Protein AF-A0A5M8PKL7-F1 (afdb_monomer)

Structure (mmCIF, N/CA/C/O backbone):
data_AF-A0A5M8PKL7-F1
#
_entry.id   AF-A0A5M8PKL7-F1
#
loop_
_atom_site.group_PDB
_atom_site.id
_atom_site.type_symbol
_atom_site.label_atom_id
_atom_site.label_alt_id
_atom_site.label_comp_id
_atom_site.label_asym_id
_atom_site.label_entity_id
_atom_site.label_seq_id
_atom_site.pdbx_PDB_ins_code
_atom_site.Cartn_x
_atom_site.Cartn_y
_atom_site.Cartn_z
_atom_site.occupancy
_atom_site.B_iso_or_equiv
_atom_site.auth_seq_id
_atom_site.auth_comp_id
_atom_site.auth_asym_id
_atom_site.auth_atom_id
_atom_site.pdbx_PDB_model_num
ATOM 1 N N . MET A 1 1 ? 14.399 25.629 -22.792 1.00 36.00 1 MET A N 1
ATOM 2 C CA . MET A 1 1 ? 14.335 24.192 -22.455 1.00 36.00 1 MET A CA 1
ATOM 3 C C . MET A 1 1 ? 14.544 23.423 -23.749 1.00 36.00 1 MET A C 1
ATOM 5 O O . MET A 1 1 ? 13.936 23.832 -24.737 1.00 36.00 1 MET A O 1
ATOM 9 N N . PRO A 1 2 ? 15.425 22.412 -23.794 1.00 39.47 2 PRO A N 1
ATOM 10 C CA . PRO A 1 2 ? 15.565 21.553 -24.967 1.00 39.47 2 PRO A CA 1
ATOM 11 C C . PRO A 1 2 ? 14.310 20.683 -25.146 1.00 39.47 2 PRO A C 1
ATOM 13 O O . PRO A 1 2 ? 13.591 20.412 -24.186 1.00 39.47 2 PRO A O 1
ATOM 16 N N . ALA A 1 3 ? 14.021 20.259 -26.380 1.00 39.50 3 ALA A N 1
ATOM 17 C CA . ALA A 1 3 ? 12.799 19.505 -26.686 1.00 39.50 3 ALA A CA 1
ATOM 18 C C . ALA A 1 3 ? 12.746 18.134 -25.980 1.00 39.50 3 ALA A C 1
ATOM 20 O O . ALA A 1 3 ? 11.674 17.689 -25.574 1.00 39.50 3 ALA A O 1
ATOM 21 N N . THR A 1 4 ? 13.912 17.521 -25.755 1.00 50.94 4 THR A N 1
ATOM 22 C CA . THR A 1 4 ? 14.082 16.241 -25.052 1.00 50.94 4 THR A CA 1
ATOM 23 C C . THR A 1 4 ? 13.431 16.221 -23.669 1.00 50.94 4 THR A C 1
ATOM 25 O O . THR A 1 4 ? 12.846 15.208 -23.298 1.00 50.94 4 THR A O 1
ATOM 28 N N . THR A 1 5 ? 13.453 17.330 -22.915 1.00 58.22 5 THR A N 1
ATOM 29 C CA . THR A 1 5 ? 12.872 17.367 -21.560 1.00 58.22 5 THR A CA 1
ATOM 30 C C . THR A 1 5 ? 11.349 17.222 -21.565 1.00 58.22 5 THR A C 1
ATOM 32 O O . THR A 1 5 ? 10.781 16.724 -20.599 1.00 58.22 5 THR A O 1
ATOM 35 N N . ALA A 1 6 ? 10.664 17.641 -22.634 1.00 60.31 6 ALA A N 1
ATOM 36 C CA . ALA A 1 6 ? 9.210 17.512 -22.729 1.00 60.31 6 ALA A CA 1
ATOM 37 C C . ALA A 1 6 ? 8.788 16.056 -22.991 1.00 60.31 6 ALA A C 1
ATOM 39 O O . ALA A 1 6 ? 7.828 15.569 -22.392 1.00 60.31 6 ALA A O 1
ATOM 40 N N . GLU A 1 7 ? 9.531 15.348 -23.844 1.00 63.69 7 GLU A N 1
ATOM 41 C CA . GLU A 1 7 ? 9.272 13.939 -24.144 1.00 63.69 7 GLU A CA 1
ATOM 42 C C . GLU A 1 7 ? 9.604 13.046 -22.942 1.00 63.69 7 GLU A C 1
ATOM 44 O O . GLU A 1 7 ? 8.769 12.222 -22.562 1.00 63.69 7 GLU A O 1
ATOM 49 N N . THR A 1 8 ? 10.739 13.261 -22.262 1.00 65.94 8 THR A N 1
ATOM 50 C CA . THR A 1 8 ? 11.074 12.504 -21.041 1.00 65.94 8 THR A CA 1
ATOM 51 C C . THR A 1 8 ? 10.074 12.750 -19.914 1.00 65.94 8 THR A C 1
ATOM 53 O O . THR A 1 8 ? 9.619 11.782 -19.305 1.00 65.94 8 THR A O 1
ATOM 56 N N . LEU A 1 9 ? 9.635 13.996 -19.683 1.00 64.94 9 LEU A N 1
ATOM 57 C CA . LEU A 1 9 ? 8.558 14.285 -18.727 1.00 64.94 9 LEU A CA 1
ATOM 58 C C . LEU A 1 9 ? 7.260 13.552 -19.097 1.00 64.94 9 LEU A C 1
ATOM 60 O O . LEU A 1 9 ? 6.637 12.959 -18.221 1.00 64.94 9 LEU A O 1
ATOM 64 N N . SER A 1 10 ? 6.887 13.513 -20.383 1.00 69.81 10 SER A N 1
ATOM 65 C CA . SER A 1 10 ? 5.683 12.798 -20.834 1.00 69.81 10 SER A CA 1
ATOM 66 C C . SER A 1 10 ? 5.737 11.284 -20.582 1.00 69.81 10 SER A C 1
ATOM 68 O O . SER A 1 10 ? 4.691 10.667 -20.373 1.00 69.81 10 SER A O 1
ATOM 70 N N . LEU A 1 11 ? 6.941 10.697 -20.561 1.00 70.62 11 LEU A N 1
ATOM 71 C CA . LEU A 1 11 ? 7.182 9.284 -20.260 1.00 70.62 11 LEU A CA 1
ATOM 72 C C . LEU A 1 11 ? 7.169 9.017 -18.750 1.00 70.62 11 LEU A C 1
ATOM 74 O O . LEU A 1 11 ? 6.464 8.113 -18.313 1.00 70.62 11 LEU A O 1
ATOM 78 N N . VAL A 1 12 ? 7.854 9.848 -17.955 1.00 67.31 12 VAL A N 1
ATOM 79 C CA . VAL A 1 12 ? 7.866 9.774 -16.478 1.00 67.31 12 VAL A CA 1
ATOM 80 C C . VAL A 1 12 ? 6.460 9.925 -15.885 1.00 67.31 12 VAL A C 1
ATOM 82 O O . VAL A 1 12 ? 6.159 9.314 -14.863 1.00 67.31 12 VAL A O 1
ATOM 85 N N . THR A 1 13 ? 5.578 10.700 -16.527 1.00 72.38 13 THR A N 1
ATOM 86 C CA . THR A 1 13 ? 4.175 10.872 -16.100 1.00 72.38 13 THR A CA 1
ATOM 87 C C . THR A 1 13 ? 3.208 9.788 -16.595 1.00 72.38 13 THR A C 1
ATOM 89 O O . THR A 1 13 ? 1.994 9.953 -16.454 1.00 72.38 13 THR A O 1
ATOM 92 N N . ARG A 1 14 ? 3.695 8.691 -17.194 1.00 84.25 14 ARG A N 1
ATOM 93 C CA . ARG A 1 14 ? 2.844 7.534 -17.516 1.00 84.25 14 ARG A CA 1
ATOM 94 C C . ARG A 1 14 ? 2.580 6.687 -16.280 1.00 84.25 14 ARG A C 1
ATOM 96 O O . ARG A 1 14 ? 3.482 6.441 -15.487 1.00 84.25 14 ARG A O 1
ATOM 103 N N . ASN A 1 15 ? 1.363 6.161 -16.185 1.00 87.50 15 ASN A N 1
ATOM 104 C CA . ASN A 1 15 ? 1.042 5.113 -15.224 1.00 87.50 15 ASN A CA 1
ATOM 105 C C . ASN A 1 15 ? 1.297 3.754 -15.882 1.00 87.50 15 ASN A C 1
ATOM 107 O O . ASN A 1 15 ? 0.644 3.425 -16.877 1.00 87.50 15 ASN A O 1
ATOM 111 N N . VAL A 1 16 ? 2.225 2.969 -15.335 1.00 93.00 16 VAL A N 1
ATOM 112 C CA . VAL A 1 16 ? 2.426 1.567 -15.727 1.00 93.00 16 VAL A CA 1
ATOM 113 C C . VAL A 1 16 ? 1.749 0.683 -14.685 1.00 93.00 16 VAL A C 1
ATOM 115 O O . VAL A 1 16 ? 2.184 0.666 -13.535 1.00 93.00 16 VAL A O 1
ATOM 118 N N . SER A 1 17 ? 0.705 -0.052 -15.069 1.00 94.00 17 SER A N 1
ATOM 119 C CA . SER A 1 17 ? 0.067 -1.034 -14.188 1.00 94.00 17 SER A CA 1
ATOM 120 C C . SER A 1 17 ? 0.332 -2.462 -14.660 1.00 94.00 17 SER A C 1
ATOM 122 O O . SER A 1 17 ? 0.310 -2.751 -15.858 1.00 94.00 17 SER A O 1
ATOM 124 N N . VAL A 1 18 ? 0.659 -3.348 -13.719 1.00 94.69 18 VAL A N 1
ATOM 125 C CA . VAL A 1 18 ? 1.090 -4.727 -13.982 1.00 94.69 18 VAL A CA 1
ATOM 126 C C . VAL A 1 18 ? 0.137 -5.701 -13.298 1.00 94.69 18 VAL A C 1
ATOM 128 O O . VAL A 1 18 ? -0.023 -5.663 -12.077 1.00 94.69 18 VAL A O 1
ATOM 131 N N . ALA A 1 19 ? -0.474 -6.586 -14.085 1.00 94.88 19 ALA A N 1
ATOM 132 C CA . ALA A 1 19 ? -1.342 -7.642 -13.581 1.00 94.88 19 ALA A CA 1
ATOM 133 C C . ALA A 1 19 ? -0.545 -8.668 -12.743 1.00 94.88 19 ALA A C 1
ATOM 135 O O . ALA A 1 19 ? 0.543 -9.077 -13.169 1.00 94.88 19 ALA A O 1
ATOM 136 N N . PRO A 1 20 ? -1.054 -9.142 -11.587 1.00 94.12 20 PRO A N 1
ATOM 137 C CA . PRO A 1 20 ? -0.394 -10.170 -10.778 1.00 94.12 20 PRO A CA 1
ATOM 138 C C . PRO A 1 20 ? -0.018 -11.436 -11.560 1.00 94.12 20 PRO A C 1
ATOM 140 O O . PRO A 1 20 ? 1.039 -12.014 -11.297 1.00 94.12 20 PRO A O 1
ATOM 143 N N . LEU A 1 21 ? -0.819 -11.830 -12.561 1.00 93.94 21 LEU A N 1
ATOM 144 C CA . LEU A 1 21 ? -0.517 -12.948 -13.461 1.00 93.94 21 LEU A CA 1
ATOM 145 C C . LEU A 1 21 ? 0.876 -12.826 -14.097 1.00 93.94 21 LEU A C 1
ATOM 147 O O . LEU A 1 21 ? 1.622 -13.800 -14.121 1.00 93.94 21 LEU A O 1
ATOM 151 N N . VAL A 1 22 ? 1.271 -11.625 -14.531 1.00 94.62 22 VAL A N 1
ATOM 152 C CA . VAL A 1 22 ? 2.571 -11.355 -15.174 1.00 94.62 22 VAL A CA 1
ATOM 153 C C . VAL A 1 22 ? 3.741 -11.663 -14.234 1.00 94.62 22 VAL A C 1
ATOM 155 O O . VAL A 1 22 ? 4.784 -12.138 -14.687 1.00 94.62 22 VAL A O 1
ATOM 158 N N . LEU A 1 23 ? 3.565 -11.433 -12.928 1.00 93.25 23 LEU A N 1
ATOM 159 C CA . LEU A 1 23 ? 4.574 -11.698 -11.898 1.00 93.25 23 LEU A CA 1
ATOM 160 C C . LEU A 1 23 ? 4.722 -13.203 -11.647 1.00 93.25 23 LEU A C 1
ATOM 162 O O . LEU A 1 23 ? 5.842 -13.717 -11.614 1.00 93.25 23 LEU A O 1
ATOM 166 N N . LEU A 1 24 ? 3.595 -13.916 -11.532 1.00 91.94 24 LEU A N 1
ATOM 167 C CA . LEU A 1 24 ? 3.574 -15.375 -11.393 1.00 91.94 24 LEU A CA 1
ATOM 168 C C . LEU A 1 24 ? 4.183 -16.044 -12.634 1.00 91.94 24 LEU A C 1
ATOM 170 O O . LEU A 1 24 ? 5.049 -16.907 -12.493 1.00 91.94 24 LEU A O 1
ATOM 174 N N . SER A 1 25 ? 3.810 -15.596 -13.836 1.00 93.88 25 SER A N 1
ATOM 175 C CA . SER A 1 25 ? 4.404 -16.043 -15.099 1.00 93.88 25 SER A CA 1
ATOM 176 C C . SER A 1 25 ? 5.911 -15.788 -15.138 1.00 93.88 25 SER A C 1
ATOM 178 O O . SER A 1 25 ? 6.668 -16.703 -15.440 1.00 93.88 25 SER A O 1
ATOM 180 N N . ALA A 1 26 ? 6.395 -14.596 -14.772 1.00 92.75 26 ALA A N 1
ATOM 181 C CA . ALA A 1 26 ? 7.832 -14.310 -14.751 1.00 92.75 26 ALA A CA 1
ATOM 182 C C . ALA A 1 26 ? 8.612 -15.223 -13.780 1.00 92.75 26 ALA A C 1
ATOM 184 O O . ALA A 1 26 ? 9.693 -15.708 -14.132 1.00 92.75 26 ALA A O 1
ATOM 185 N N . ALA A 1 27 ? 8.053 -15.512 -12.599 1.00 91.00 27 ALA A N 1
ATOM 186 C CA . ALA A 1 27 ? 8.646 -16.423 -11.620 1.00 91.00 27 ALA A CA 1
ATOM 187 C C . ALA A 1 27 ? 8.652 -17.892 -12.092 1.00 91.00 27 ALA A C 1
ATOM 189 O O . ALA A 1 27 ? 9.667 -18.580 -11.967 1.00 91.00 27 ALA A O 1
ATOM 190 N N . ASP A 1 28 ? 7.563 -18.360 -12.704 1.00 92.12 28 ASP A N 1
ATOM 191 C CA . ASP A 1 28 ? 7.452 -19.679 -13.344 1.00 92.12 28 ASP A CA 1
ATOM 192 C C . ASP A 1 28 ? 8.433 -19.829 -14.529 1.00 92.12 28 ASP A C 1
ATOM 194 O O . ASP A 1 28 ? 9.145 -20.830 -14.659 1.00 92.12 28 ASP A O 1
ATOM 198 N N . HIS A 1 29 ? 8.558 -18.789 -15.358 1.00 91.25 29 HIS A N 1
ATOM 199 C CA . HIS A 1 29 ? 9.491 -18.736 -16.487 1.00 91.25 29 HIS A CA 1
ATOM 200 C C . HIS A 1 29 ? 10.956 -18.798 -16.024 1.00 91.25 29 HIS A C 1
ATOM 202 O O . HIS A 1 29 ? 11.770 -19.502 -16.633 1.00 91.25 29 HIS A O 1
ATOM 208 N N . TYR A 1 30 ? 11.285 -18.128 -14.916 1.00 89.44 30 TYR A N 1
ATOM 209 C CA . TYR A 1 30 ? 12.570 -18.270 -14.233 1.00 89.44 30 TYR A CA 1
ATOM 210 C C . TYR A 1 30 ? 12.768 -19.685 -13.670 1.00 89.44 30 TYR A C 1
ATOM 212 O O . TYR A 1 30 ? 13.791 -20.307 -13.955 1.00 89.44 30 TYR A O 1
ATOM 220 N N . GLY A 1 31 ? 11.778 -20.250 -12.969 1.00 87.75 31 GLY A N 1
ATOM 221 C CA . GLY A 1 31 ? 11.835 -21.609 -12.416 1.00 87.75 31 GLY A CA 1
ATOM 222 C C . GLY A 1 31 ? 12.115 -22.684 -13.474 1.00 87.75 31 GLY A C 1
ATOM 223 O O . GLY A 1 31 ? 13.047 -23.480 -13.321 1.00 87.75 31 GLY A O 1
ATOM 224 N N . ARG A 1 32 ? 11.388 -22.655 -14.602 1.00 86.56 32 ARG A N 1
ATOM 225 C CA . ARG A 1 32 ? 11.620 -23.550 -15.756 1.00 86.56 32 ARG A CA 1
ATOM 226 C C . ARG A 1 32 ? 13.018 -23.422 -16.367 1.00 86.56 32 ARG A C 1
ATOM 228 O O . ARG A 1 32 ? 13.525 -24.394 -16.929 1.00 86.56 32 ARG A O 1
ATOM 235 N N . SER A 1 33 ? 13.627 -22.242 -16.289 1.00 81.56 33 SER A N 1
ATOM 236 C CA . SER A 1 33 ? 14.929 -21.955 -16.905 1.00 81.56 33 SER A CA 1
ATOM 237 C C . SER A 1 33 ? 16.083 -22.323 -15.968 1.00 81.56 33 SER A C 1
ATOM 239 O O . SER A 1 33 ? 17.003 -23.038 -16.369 1.00 81.56 33 SER A O 1
ATOM 241 N N . ALA A 1 34 ? 15.982 -21.955 -14.688 1.00 73.00 34 ALA A N 1
ATOM 242 C CA . ALA A 1 34 ? 16.927 -22.332 -13.639 1.00 73.00 34 ALA A CA 1
ATOM 243 C C . ALA A 1 34 ? 17.039 -23.861 -13.470 1.00 73.00 34 ALA A C 1
ATOM 245 O O . ALA A 1 34 ? 18.141 -24.379 -13.283 1.00 73.00 34 ALA A O 1
ATOM 246 N N . ALA A 1 35 ? 15.926 -24.595 -13.615 1.00 69.12 35 ALA A N 1
ATOM 247 C CA . ALA A 1 35 ? 15.913 -26.060 -13.581 1.00 69.12 35 ALA A CA 1
ATOM 248 C C . ALA A 1 35 ? 16.760 -26.705 -14.699 1.00 69.12 35 ALA A C 1
ATOM 250 O O . ALA A 1 35 ? 17.385 -27.742 -14.479 1.00 69.12 35 ALA A O 1
ATOM 251 N N . LYS A 1 36 ? 16.831 -26.084 -15.886 1.00 67.31 36 LYS A N 1
ATOM 252 C CA . LYS A 1 36 ? 17.717 -26.530 -16.977 1.00 67.31 36 LYS A CA 1
ATOM 253 C C . LYS A 1 36 ? 19.172 -26.138 -16.713 1.00 67.31 36 LYS A C 1
ATOM 255 O O . LYS A 1 36 ? 20.076 -26.938 -16.945 1.00 67.31 36 LYS A O 1
ATOM 260 N N . ALA A 1 37 ? 19.395 -24.930 -16.198 1.00 65.69 37 ALA A N 1
ATOM 261 C CA . ALA A 1 37 ? 20.696 -24.263 -16.134 1.00 65.69 37 ALA A CA 1
ATOM 262 C C . ALA A 1 37 ? 21.689 -24.774 -15.065 1.00 65.69 37 ALA A C 1
ATOM 264 O O . ALA A 1 37 ? 22.737 -24.155 -14.877 1.00 65.69 37 ALA A O 1
ATOM 265 N N . HIS A 1 38 ? 21.376 -25.866 -14.353 1.00 55.31 38 HIS A N 1
ATOM 266 C CA . HIS A 1 38 ? 22.294 -26.596 -13.462 1.00 55.31 38 HIS A CA 1
ATOM 267 C C . HIS A 1 38 ? 23.206 -25.686 -12.610 1.00 55.31 38 HIS A C 1
ATOM 269 O O . HIS A 1 38 ? 24.433 -25.709 -12.721 1.00 55.31 38 HIS A O 1
ATOM 275 N N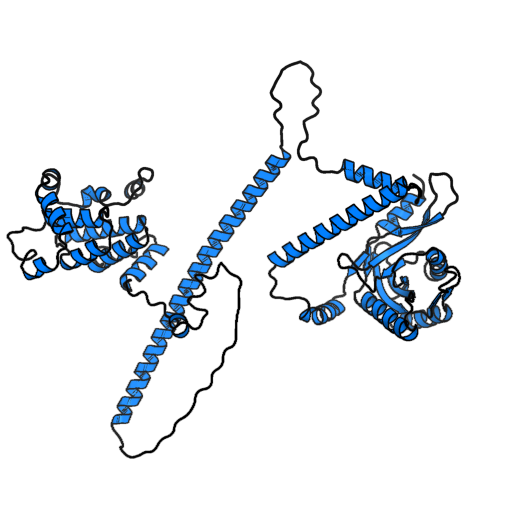 . LYS A 1 39 ? 22.583 -24.913 -11.705 1.00 54.25 39 LYS A N 1
ATOM 276 C CA . LYS A 1 39 ? 23.243 -24.070 -10.683 1.00 54.25 39 LYS A CA 1
ATOM 277 C C . LYS A 1 39 ? 23.849 -22.739 -11.182 1.00 54.25 39 LYS A C 1
ATOM 279 O O . LYS A 1 39 ? 24.560 -22.093 -10.415 1.00 54.25 39 LYS A O 1
ATOM 284 N N . ARG A 1 40 ? 23.538 -22.282 -12.403 1.00 62.34 40 ARG A N 1
ATOM 285 C CA . ARG A 1 40 ? 23.784 -20.887 -12.842 1.00 62.34 40 ARG A CA 1
ATOM 286 C C . ARG A 1 40 ? 22.562 -19.990 -12.619 1.00 62.34 40 ARG A C 1
ATOM 288 O O . ARG A 1 40 ? 21.428 -20.448 -12.739 1.00 62.34 40 ARG A O 1
ATOM 295 N N . VAL A 1 41 ? 22.799 -18.708 -12.334 1.00 66.12 41 VAL A N 1
ATOM 296 C CA . VAL A 1 41 ? 21.755 -17.668 -12.280 1.00 66.12 41 VAL A CA 1
ATOM 297 C C . VAL A 1 41 ? 21.538 -17.143 -13.698 1.00 66.12 41 VAL A C 1
ATOM 299 O O . VAL A 1 41 ? 22.235 -16.236 -14.141 1.00 66.12 41 VAL A O 1
ATOM 302 N N . VAL A 1 42 ? 20.603 -17.751 -14.427 1.00 77.50 42 VAL A N 1
ATOM 303 C CA . VAL A 1 42 ? 20.271 -17.345 -15.800 1.00 77.50 42 VAL A CA 1
ATOM 304 C C . VAL A 1 42 ? 19.230 -16.235 -15.774 1.00 77.50 42 VAL A C 1
ATOM 306 O O . VAL A 1 42 ? 18.174 -16.375 -15.159 1.00 77.50 42 VAL A O 1
ATOM 309 N N . ARG A 1 43 ? 19.516 -15.139 -16.480 1.00 86.00 43 ARG A N 1
ATOM 310 C CA . ARG A 1 43 ? 18.552 -14.068 -16.724 1.00 86.00 43 ARG A CA 1
ATOM 311 C C . ARG A 1 43 ? 17.522 -14.537 -17.748 1.00 86.00 43 ARG A C 1
ATOM 313 O O . ARG A 1 43 ? 17.885 -14.908 -18.859 1.00 86.00 43 ARG A O 1
ATOM 320 N N . VAL A 1 44 ? 16.243 -14.503 -17.384 1.00 90.25 44 VAL A N 1
ATOM 321 C CA . VAL A 1 44 ? 15.144 -14.805 -18.310 1.00 90.25 44 VAL A CA 1
ATOM 322 C C . VAL A 1 44 ? 14.625 -13.514 -18.919 1.00 90.25 44 VAL A C 1
ATOM 324 O O . VAL A 1 44 ? 14.388 -12.547 -18.196 1.00 90.25 44 VAL A O 1
ATOM 327 N N . VAL A 1 45 ? 14.425 -13.533 -20.237 1.00 93.38 45 VAL A N 1
ATOM 328 C CA . VAL A 1 45 ? 13.806 -12.467 -21.032 1.00 93.38 45 VAL A CA 1
ATOM 329 C C . VAL A 1 45 ? 12.477 -12.970 -21.596 1.00 93.38 45 VAL A C 1
ATOM 331 O O . VAL A 1 45 ? 12.346 -14.133 -21.990 1.00 93.38 45 VAL A O 1
ATOM 334 N N . GLY A 1 46 ? 11.476 -12.097 -21.650 1.00 94.75 46 GLY A N 1
ATOM 335 C CA . GLY A 1 46 ? 10.197 -12.406 -22.279 1.00 94.75 46 GLY A CA 1
ATOM 336 C C . GLY A 1 46 ? 9.451 -11.170 -22.766 1.00 94.75 46 GLY A C 1
ATOM 337 O O . GLY A 1 46 ? 9.816 -10.036 -22.464 1.00 94.75 46 GLY A O 1
ATOM 338 N N . VAL A 1 47 ? 8.403 -11.398 -23.550 1.00 96.06 47 VAL A N 1
ATOM 339 C CA . VAL A 1 47 ? 7.571 -10.347 -24.147 1.00 96.06 47 VAL A CA 1
ATOM 340 C C . VAL A 1 47 ? 6.457 -9.952 -23.187 1.00 96.06 47 VAL A C 1
ATOM 342 O O . VAL A 1 47 ? 5.877 -10.809 -22.518 1.00 96.06 47 VAL A O 1
ATOM 345 N N . LEU A 1 48 ? 6.135 -8.657 -23.159 1.00 96.44 48 LEU A N 1
ATOM 346 C CA . LEU A 1 48 ? 4.972 -8.117 -22.465 1.00 96.44 48 LEU A CA 1
ATOM 347 C C . LEU A 1 48 ? 3.838 -7.821 -23.447 1.00 96.44 48 LEU A C 1
ATOM 349 O O . LEU A 1 48 ? 4.014 -7.104 -24.441 1.00 96.44 48 LEU A O 1
ATOM 353 N N . LEU A 1 49 ? 2.666 -8.358 -23.119 1.00 95.00 49 LEU A N 1
ATOM 354 C CA . LEU A 1 49 ? 1.411 -8.170 -23.829 1.00 95.00 49 LEU A CA 1
ATOM 355 C C . LEU A 1 49 ? 0.435 -7.355 -22.975 1.00 95.00 49 LEU A C 1
ATOM 357 O O . LEU A 1 49 ? 0.362 -7.499 -21.752 1.00 95.00 49 LEU A O 1
ATOM 361 N N . GLY A 1 50 ? -0.338 -6.494 -23.627 1.00 94.06 50 GLY A N 1
ATOM 362 C CA . GLY A 1 50 ? -1.332 -5.675 -22.947 1.00 94.06 50 GLY A CA 1
ATOM 363 C C . GLY A 1 50 ? -1.845 -4.533 -23.811 1.00 94.06 50 GLY A C 1
ATOM 364 O O . GLY A 1 50 ? -1.953 -4.665 -25.033 1.00 94.06 50 GLY A O 1
ATOM 365 N N . GLN A 1 51 ? -2.173 -3.419 -23.161 1.00 91.25 51 GLN A N 1
ATOM 366 C CA . GLN A 1 51 ? -2.771 -2.231 -23.772 1.00 91.25 51 GLN A CA 1
ATOM 367 C C . GLN A 1 51 ? -1.938 -0.985 -23.434 1.00 91.25 51 GLN A C 1
ATOM 369 O O . GLN A 1 51 ? -1.397 -0.853 -22.337 1.00 91.25 51 GLN A O 1
ATOM 374 N N . ASN A 1 52 ? -1.800 -0.077 -24.401 1.00 89.06 52 ASN A N 1
ATOM 375 C CA . ASN A 1 52 ? -0.999 1.141 -24.285 1.00 89.06 52 ASN A CA 1
ATOM 376 C C . ASN A 1 52 ? -1.765 2.300 -24.928 1.00 89.06 52 ASN A C 1
ATOM 378 O O . ASN A 1 52 ? -1.754 2.459 -26.149 1.00 89.06 52 ASN A O 1
ATOM 382 N N . ASP A 1 53 ? -2.403 3.108 -24.083 1.00 84.38 53 ASP A N 1
ATOM 383 C CA . ASP A 1 53 ? -3.207 4.268 -24.484 1.00 84.38 53 ASP A CA 1
ATOM 384 C C . ASP A 1 53 ? -2.384 5.572 -24.441 1.00 84.38 53 ASP A C 1
ATOM 386 O O . ASP A 1 53 ? -2.915 6.674 -24.297 1.00 84.38 53 ASP A O 1
ATOM 390 N N . GLY A 1 54 ? -1.050 5.467 -24.485 1.00 79.69 54 GLY A N 1
ATOM 391 C CA . GLY A 1 54 ? -0.107 6.591 -24.498 1.00 79.69 54 GLY A CA 1
ATOM 392 C C . GLY A 1 54 ? 0.054 7.346 -23.170 1.00 79.69 54 GLY A C 1
ATOM 393 O O . GLY A 1 54 ? 1.084 7.998 -22.981 1.00 79.69 54 GLY A O 1
ATOM 394 N N . LYS A 1 55 ? -0.912 7.239 -22.247 1.00 84.56 55 LYS A N 1
ATOM 395 C CA . LYS A 1 55 ? -0.843 7.737 -20.856 1.00 84.56 55 LYS A CA 1
ATOM 396 C C . LYS A 1 55 ? -0.802 6.610 -19.828 1.00 84.56 55 LYS A C 1
ATOM 398 O O . LYS A 1 55 ? 0.060 6.615 -18.955 1.00 84.56 55 LYS A O 1
ATOM 403 N N . ASN A 1 56 ? -1.713 5.650 -19.959 1.00 88.81 56 ASN A N 1
ATOM 404 C CA . ASN A 1 56 ? -1.731 4.435 -19.156 1.00 88.81 56 ASN A CA 1
ATOM 405 C C . ASN A 1 56 ? -1.192 3.279 -20.007 1.00 88.81 56 ASN A C 1
ATOM 407 O O . ASN A 1 56 ? -1.524 3.164 -21.191 1.00 88.81 56 ASN A O 1
ATOM 411 N N . VAL A 1 57 ? -0.360 2.436 -19.401 1.00 91.94 57 VAL A N 1
ATOM 412 C CA . VAL A 1 57 ? 0.177 1.216 -20.009 1.00 91.94 57 VAL A CA 1
ATOM 413 C C . VAL A 1 57 ? -0.154 0.064 -19.073 1.00 91.94 57 VAL A C 1
ATOM 415 O O . VAL A 1 57 ? 0.453 -0.060 -18.011 1.00 91.94 57 VAL A O 1
ATOM 418 N N . ARG A 1 58 ? -1.139 -0.752 -19.457 1.00 93.44 58 ARG A N 1
ATOM 419 C CA . ARG A 1 58 ? -1.597 -1.898 -18.670 1.00 93.44 58 ARG A CA 1
ATOM 420 C C . ARG A 1 58 ? -0.975 -3.169 -19.227 1.00 93.44 58 ARG A C 1
ATOM 422 O O . ARG A 1 58 ? -1.267 -3.569 -20.356 1.00 93.44 58 ARG A O 1
ATOM 429 N N . VAL A 1 59 ? -0.109 -3.785 -18.433 1.00 95.31 59 VAL A N 1
ATOM 430 C CA . VAL A 1 59 ? 0.565 -5.048 -18.728 1.00 95.31 59 VAL A CA 1
ATOM 431 C C . VAL A 1 59 ? -0.321 -6.184 -18.227 1.00 95.31 59 VAL A C 1
ATOM 433 O O . VAL A 1 59 ? -0.446 -6.387 -17.022 1.00 95.31 59 VAL A O 1
ATOM 436 N N . SER A 1 60 ? -0.964 -6.898 -19.151 1.00 93.31 60 SER A N 1
ATOM 437 C CA . SER A 1 60 ? -1.966 -7.925 -18.830 1.00 93.31 60 SER A CA 1
ATOM 438 C C . SER A 1 60 ? -1.392 -9.340 -18.820 1.00 93.31 60 SER A C 1
ATOM 440 O O . SER A 1 60 ? -1.873 -10.187 -18.080 1.00 93.31 60 SER A O 1
ATOM 442 N N . ASN A 1 61 ? -0.402 -9.620 -19.670 1.00 94.75 61 ASN A N 1
ATOM 443 C CA . ASN A 1 61 ? 0.032 -10.984 -19.965 1.00 94.75 61 ASN A CA 1
ATOM 444 C C . ASN A 1 61 ? 1.510 -11.003 -20.407 1.00 94.75 61 ASN A C 1
ATOM 446 O O . ASN A 1 61 ? 2.053 -9.979 -20.835 1.00 94.75 61 ASN A O 1
ATOM 450 N N . SER A 1 62 ? 2.194 -12.143 -20.297 1.00 95.38 62 SER A N 1
ATOM 451 C CA . SER A 1 62 ? 3.599 -12.276 -20.702 1.00 95.38 62 SER A CA 1
ATOM 452 C C . SER A 1 62 ? 3.965 -13.691 -21.148 1.00 95.38 62 SER A C 1
ATOM 454 O O . SER A 1 62 ? 3.390 -14.680 -20.699 1.00 95.38 62 SER A O 1
ATOM 456 N N . PHE A 1 63 ? 4.964 -13.804 -22.029 1.00 95.06 63 PHE A N 1
ATOM 457 C CA . PHE A 1 63 ? 5.514 -15.097 -22.443 1.00 95.06 63 PHE A CA 1
ATOM 458 C C . PHE A 1 63 ? 7.044 -15.067 -22.516 1.00 95.06 63 PHE A C 1
ATOM 460 O O . PHE A 1 63 ? 7.639 -14.091 -22.974 1.00 95.06 63 PHE A O 1
ATOM 467 N N . ALA A 1 64 ? 7.692 -16.145 -22.068 1.00 93.62 64 ALA A N 1
ATOM 468 C CA . ALA A 1 64 ? 9.138 -16.309 -22.199 1.00 93.62 64 ALA A CA 1
ATOM 469 C C . ALA A 1 64 ? 9.544 -16.520 -23.664 1.00 93.62 64 ALA A C 1
ATOM 471 O O . ALA A 1 64 ? 8.840 -17.196 -24.419 1.00 93.62 64 ALA A O 1
ATOM 472 N N . VAL A 1 65 ? 10.707 -15.990 -24.040 1.00 93.31 65 VAL A N 1
ATOM 473 C CA . VAL A 1 65 ? 11.332 -16.192 -25.356 1.00 93.31 65 VAL A CA 1
ATOM 474 C C . VAL A 1 65 ? 12.579 -17.067 -25.177 1.00 93.31 65 VAL A C 1
ATOM 476 O O . VAL A 1 65 ? 13.234 -16.955 -24.139 1.00 93.31 65 VAL A O 1
ATOM 479 N N . PRO A 1 66 ? 12.945 -17.931 -26.144 1.00 91.19 66 PRO A N 1
ATOM 480 C CA . PRO A 1 66 ? 14.266 -18.553 -26.173 1.00 91.19 66 PRO A CA 1
ATOM 481 C C . PRO A 1 66 ? 15.360 -17.474 -26.163 1.00 91.19 66 PRO A C 1
ATOM 483 O O . PRO A 1 66 ? 15.517 -16.733 -27.135 1.00 91.19 66 PRO A O 1
ATOM 486 N N . PHE A 1 67 ? 16.071 -17.375 -25.039 1.00 90.38 67 PHE A N 1
ATOM 487 C CA . PHE A 1 67 ? 17.099 -16.374 -24.776 1.00 90.38 67 PHE A CA 1
ATOM 488 C C . PHE A 1 67 ? 18.328 -17.036 -24.153 1.00 90.38 67 PHE A C 1
ATOM 490 O O . PHE A 1 67 ? 18.199 -17.808 -23.201 1.00 90.38 67 PHE A O 1
ATOM 497 N N . GLU A 1 68 ? 19.506 -16.713 -24.681 1.00 87.62 68 GLU A N 1
ATOM 498 C CA . GLU A 1 68 ? 20.804 -17.147 -24.158 1.00 87.62 68 GLU A CA 1
ATOM 499 C C . GLU A 1 68 ? 21.757 -15.941 -24.108 1.00 87.62 68 GLU A C 1
ATOM 501 O O . GLU A 1 68 ? 21.697 -15.058 -24.961 1.00 87.62 68 GLU A O 1
ATOM 506 N N . GLU A 1 69 ? 22.627 -15.884 -23.101 1.00 85.31 69 GLU A N 1
ATOM 507 C CA . GLU A 1 69 ? 23.589 -14.800 -22.856 1.00 85.31 69 GLU A CA 1
ATOM 508 C C . GLU A 1 69 ? 24.905 -15.435 -22.373 1.00 85.31 69 GLU A C 1
ATOM 510 O O . GLU A 1 69 ? 24.859 -16.350 -21.546 1.00 85.31 69 GLU A O 1
ATOM 515 N N . ASP A 1 70 ? 26.067 -15.004 -22.882 1.00 84.56 70 ASP A N 1
ATOM 516 C CA . ASP A 1 70 ? 27.358 -15.515 -22.392 1.00 84.56 70 ASP A CA 1
ATOM 517 C C . ASP A 1 70 ? 27.678 -14.924 -21.005 1.00 84.56 70 ASP A C 1
ATOM 519 O O . ASP A 1 70 ? 27.658 -13.710 -20.797 1.00 84.56 70 ASP A O 1
ATOM 523 N N . ASP A 1 71 ? 28.037 -15.789 -20.051 1.00 79.06 71 ASP A N 1
ATOM 524 C CA . ASP A 1 71 ? 28.532 -15.390 -18.726 1.00 79.06 71 ASP A CA 1
ATOM 525 C C . ASP A 1 71 ? 29.820 -14.541 -18.810 1.00 79.06 71 ASP A C 1
ATOM 527 O O . ASP A 1 71 ? 30.166 -13.850 -17.849 1.00 79.06 71 ASP A O 1
ATOM 531 N N . LYS A 1 72 ? 30.574 -14.640 -19.917 1.00 82.88 72 LYS A N 1
ATOM 532 C CA . LYS A 1 72 ? 31.884 -13.991 -20.105 1.00 82.88 72 LYS A CA 1
ATOM 533 C C . LYS A 1 72 ? 31.822 -12.653 -20.831 1.00 82.88 72 LYS A C 1
ATOM 535 O O . LYS A 1 72 ? 32.588 -11.758 -20.482 1.00 82.88 72 LYS A O 1
ATOM 540 N N . ASP A 1 73 ? 30.959 -12.533 -21.836 1.00 81.94 73 ASP A N 1
ATOM 541 C CA . ASP A 1 73 ? 30.773 -11.314 -22.622 1.00 81.94 73 ASP A CA 1
ATOM 542 C C . ASP A 1 73 ? 29.277 -10.959 -22.677 1.00 81.94 73 ASP A C 1
ATOM 544 O O . ASP A 1 73 ? 28.547 -11.494 -23.512 1.00 81.94 73 ASP A O 1
ATOM 548 N N . PRO A 1 74 ? 28.804 -10.036 -21.815 1.00 78.69 74 PRO A N 1
ATOM 549 C CA . PRO A 1 74 ? 27.405 -9.598 -21.786 1.00 78.69 74 PRO A CA 1
ATOM 550 C C . PRO A 1 74 ? 26.904 -8.923 -23.074 1.00 78.69 74 PRO A C 1
ATOM 552 O O . PRO A 1 74 ? 25.715 -8.611 -23.161 1.00 78.69 74 PRO A O 1
ATOM 555 N N . SER A 1 75 ? 27.789 -8.665 -24.043 1.00 82.19 75 SER A N 1
ATOM 556 C CA . SER A 1 75 ? 27.462 -8.175 -25.391 1.00 82.19 75 SER A CA 1
ATOM 557 C C . SER A 1 75 ? 27.014 -9.309 -26.325 1.00 82.19 75 SER A C 1
ATOM 559 O O . SER A 1 75 ? 26.402 -9.055 -27.359 1.00 82.19 75 SER A O 1
ATOM 561 N N . VAL A 1 76 ? 27.309 -10.570 -25.984 1.00 87.31 76 VAL A N 1
ATOM 562 C CA . VAL A 1 76 ? 26.951 -11.749 -26.781 1.00 87.31 76 VAL A CA 1
ATOM 563 C C . VAL A 1 76 ? 25.680 -12.379 -26.215 1.00 87.31 76 VAL A C 1
ATOM 565 O O . VAL A 1 76 ? 25.700 -13.113 -25.225 1.00 87.31 76 VAL A O 1
ATOM 568 N N . TRP A 1 77 ? 24.561 -12.094 -26.877 1.00 90.00 77 TRP A N 1
ATOM 569 C CA . TRP A 1 77 ? 23.236 -12.609 -26.539 1.00 90.00 77 TRP A CA 1
ATOM 570 C C . TRP A 1 77 ? 22.485 -13.103 -27.784 1.00 90.00 77 TRP A C 1
ATOM 572 O O . TRP A 1 77 ? 22.720 -12.650 -28.906 1.00 90.00 77 TRP A O 1
ATOM 582 N N . PHE A 1 78 ? 21.567 -14.046 -27.584 1.00 90.75 78 PHE A N 1
ATOM 583 C CA . PHE A 1 78 ? 20.700 -14.622 -28.610 1.00 90.75 78 PHE A CA 1
ATOM 584 C C . PHE A 1 78 ? 19.231 -14.482 -28.203 1.00 90.75 78 PHE A C 1
ATOM 586 O O . PHE A 1 78 ? 18.881 -14.721 -27.049 1.00 90.75 78 PHE A O 1
ATOM 593 N N . LEU A 1 79 ? 18.368 -14.123 -29.158 1.00 91.25 79 LEU A N 1
ATOM 594 C CA . LEU A 1 79 ? 16.920 -14.008 -28.973 1.00 91.25 79 LEU A CA 1
ATOM 595 C C . LEU A 1 79 ? 16.204 -14.420 -30.268 1.00 91.25 79 LEU A C 1
ATOM 597 O O . LEU A 1 79 ? 16.443 -13.837 -31.330 1.00 91.25 79 LEU A O 1
ATOM 601 N N . ASP A 1 80 ? 15.310 -15.410 -30.190 1.00 93.38 80 ASP A N 1
ATOM 602 C CA . ASP A 1 80 ? 14.556 -15.872 -31.362 1.00 93.38 80 ASP A CA 1
ATOM 603 C C . ASP A 1 80 ? 13.380 -14.937 -31.708 1.00 93.38 80 ASP A C 1
ATOM 605 O O . ASP A 1 80 ? 12.295 -14.990 -31.122 1.00 93.38 80 ASP A O 1
ATOM 609 N N . HIS A 1 81 ? 13.598 -14.085 -32.710 1.00 89.62 81 HIS A N 1
ATOM 610 C CA . HIS A 1 81 ? 12.596 -13.170 -33.259 1.00 89.62 81 HIS A CA 1
ATOM 611 C C . HIS A 1 81 ? 11.477 -13.887 -34.038 1.00 89.62 81 HIS A C 1
ATOM 613 O O . HIS A 1 81 ? 10.338 -13.421 -34.031 1.00 89.62 81 HIS A O 1
ATOM 619 N N . ASN A 1 82 ? 11.749 -15.047 -34.647 1.00 92.31 82 ASN A N 1
ATOM 620 C CA . ASN A 1 82 ? 10.733 -15.822 -35.372 1.00 92.31 82 ASN A CA 1
ATOM 621 C C . ASN A 1 82 ? 9.722 -16.424 -34.391 1.00 92.31 82 ASN A C 1
ATOM 623 O O . ASN A 1 82 ? 8.521 -16.462 -34.670 1.00 92.31 82 ASN A O 1
ATOM 627 N N . TYR A 1 83 ? 10.200 -16.843 -33.215 1.00 93.94 83 TYR A N 1
ATOM 628 C CA . TYR A 1 83 ? 9.348 -17.251 -32.101 1.00 93.94 83 TYR A CA 1
ATOM 629 C C . TYR A 1 83 ? 8.493 -16.086 -31.583 1.00 93.94 83 TYR A C 1
ATOM 631 O O . TYR A 1 83 ? 7.287 -16.258 -31.405 1.00 93.94 83 TYR A O 1
ATOM 639 N N . VAL A 1 84 ? 9.076 -14.891 -31.399 1.00 93.00 84 VAL A N 1
ATOM 640 C CA . VAL A 1 84 ? 8.327 -13.682 -30.996 1.00 93.00 84 VAL A CA 1
ATOM 641 C C . VAL A 1 84 ? 7.203 -13.367 -31.983 1.00 93.00 84 VAL A C 1
ATOM 643 O O . VAL A 1 84 ? 6.068 -13.166 -31.555 1.00 93.00 84 VAL A O 1
ATOM 646 N N . GLU A 1 85 ? 7.474 -13.363 -33.289 1.00 92.25 85 GLU A N 1
ATOM 647 C CA . GLU A 1 85 ? 6.464 -13.082 -34.319 1.00 92.25 85 GLU A CA 1
ATOM 648 C C . GLU A 1 85 ? 5.374 -14.157 -34.373 1.00 92.25 85 GLU A C 1
ATOM 650 O O . GLU A 1 85 ? 4.187 -13.830 -34.299 1.00 92.25 85 GLU A O 1
ATOM 655 N N . SER A 1 86 ? 5.763 -15.435 -34.397 1.00 94.38 86 SER A N 1
ATOM 656 C CA . SER A 1 86 ? 4.829 -16.571 -34.419 1.00 94.38 86 SER A CA 1
ATOM 657 C C . SER A 1 86 ? 3.902 -16.588 -33.199 1.00 94.38 86 SER A C 1
ATOM 659 O O . SER A 1 86 ? 2.705 -16.853 -33.327 1.00 94.38 86 SER A O 1
ATOM 661 N N . MET A 1 87 ? 4.441 -16.279 -32.015 1.00 92.94 87 MET A N 1
ATOM 662 C CA . MET A 1 87 ? 3.692 -16.257 -30.760 1.00 92.94 87 MET A CA 1
ATOM 663 C C . MET A 1 87 ? 2.796 -15.013 -30.648 1.00 92.94 87 MET A C 1
ATOM 665 O O . MET A 1 87 ? 1.631 -15.121 -30.270 1.00 92.94 87 MET A O 1
ATOM 669 N N . ASN A 1 88 ? 3.281 -13.840 -31.068 1.00 91.25 88 ASN A N 1
ATOM 670 C CA . ASN A 1 88 ? 2.490 -12.608 -31.173 1.00 91.25 88 ASN A CA 1
ATOM 671 C C . ASN A 1 88 ? 1.269 -12.807 -32.098 1.00 91.25 88 ASN A C 1
ATOM 673 O O . ASN A 1 88 ? 0.150 -12.428 -31.755 1.00 91.25 88 ASN A O 1
ATOM 677 N N . ASP A 1 89 ? 1.446 -13.488 -33.234 1.00 92.88 89 ASP A N 1
ATOM 678 C CA . ASP A 1 89 ? 0.356 -13.848 -34.152 1.00 92.88 89 ASP A CA 1
ATOM 679 C C . ASP A 1 89 ? -0.544 -14.991 -33.659 1.00 92.88 89 ASP A C 1
ATOM 681 O O . ASP A 1 89 ? -1.617 -15.208 -34.231 1.00 92.88 89 ASP A O 1
ATOM 685 N N . MET A 1 90 ? -0.156 -15.725 -32.614 1.00 92.19 90 MET A N 1
ATOM 686 C CA . MET A 1 90 ? -1.050 -16.632 -31.891 1.00 92.19 90 MET A CA 1
ATOM 687 C C . MET A 1 90 ? -1.892 -15.857 -30.870 1.00 92.19 90 MET A C 1
ATOM 689 O O . MET A 1 90 ? -3.118 -15.960 -30.903 1.00 92.19 90 MET A O 1
ATOM 693 N N . PHE A 1 91 ? -1.276 -15.012 -30.037 1.00 92.31 91 PHE A N 1
ATOM 694 C CA . PHE A 1 91 ? -1.998 -14.213 -29.040 1.00 92.31 91 PHE A CA 1
ATOM 695 C C . PHE A 1 91 ? -3.014 -13.248 -29.669 1.00 92.31 91 PHE A C 1
ATOM 697 O O . PHE A 1 91 ? -4.158 -13.222 -29.220 1.00 92.31 91 PHE A O 1
ATOM 704 N N . LYS A 1 92 ? -2.691 -12.575 -30.787 1.00 91.75 92 LYS A N 1
ATOM 705 C CA . LYS A 1 92 ? -3.656 -11.742 -31.547 1.00 91.75 92 LYS A CA 1
ATOM 706 C C . LYS A 1 92 ? -4.930 -12.489 -31.969 1.00 91.75 92 LYS A C 1
ATOM 708 O O . LYS A 1 92 ? -5.978 -11.862 -32.108 1.00 91.75 92 LYS A O 1
ATOM 713 N N . LYS A 1 93 ? -4.846 -13.805 -32.218 1.00 93.62 93 LYS A N 1
ATOM 714 C CA . LYS A 1 93 ? -5.994 -14.648 -32.610 1.00 93.62 93 LYS A CA 1
ATOM 715 C C . LYS A 1 93 ? -6.852 -15.057 -31.412 1.00 93.62 93 LYS A C 1
ATOM 717 O O . LYS A 1 93 ? -8.040 -15.297 -31.591 1.00 93.62 93 LYS A O 1
ATOM 722 N N . VAL A 1 94 ? -6.258 -15.136 -30.219 1.00 94.06 94 VAL A N 1
ATOM 723 C CA . VAL A 1 94 ? -6.962 -15.416 -28.958 1.00 94.06 94 VAL A CA 1
ATOM 724 C C . VAL A 1 94 ? -7.613 -14.141 -28.416 1.00 94.06 94 VAL A C 1
ATOM 726 O O . VAL A 1 94 ? -8.800 -14.145 -28.102 1.00 94.06 94 VAL A O 1
ATOM 729 N N . ASN A 1 95 ? -6.865 -13.035 -28.360 1.00 90.88 95 ASN A N 1
ATOM 730 C CA . ASN A 1 95 ? -7.348 -11.742 -27.893 1.00 90.88 95 ASN A CA 1
ATOM 731 C C . ASN A 1 95 ? -6.777 -10.590 -28.736 1.00 90.88 95 ASN A C 1
ATOM 733 O O . ASN A 1 95 ? -5.655 -10.137 -28.531 1.00 90.88 95 ASN A O 1
ATOM 737 N N . ALA A 1 96 ? -7.592 -10.038 -29.637 1.00 89.56 96 ALA A N 1
ATOM 738 C CA . ALA A 1 96 ? -7.203 -8.908 -30.485 1.00 89.56 96 ALA A CA 1
ATOM 739 C C . ALA A 1 96 ? -7.005 -7.570 -29.729 1.00 89.56 96 ALA A C 1
ATOM 741 O O . ALA A 1 96 ? -6.590 -6.580 -30.340 1.00 89.56 96 ALA A O 1
ATOM 742 N N . ARG A 1 97 ? -7.315 -7.505 -28.421 1.00 88.19 97 ARG A N 1
ATOM 743 C CA . ARG A 1 97 ? -7.001 -6.345 -27.565 1.00 88.19 97 ARG A CA 1
ATOM 744 C C . ARG A 1 97 ? -5.576 -6.390 -27.017 1.00 88.19 97 ARG A C 1
ATOM 746 O O . ARG A 1 97 ? -5.008 -5.328 -26.775 1.00 88.19 97 ARG A O 1
ATOM 753 N N . GLU A 1 98 ? -5.007 -7.580 -26.833 1.00 89.25 98 GLU A N 1
ATOM 754 C CA . GLU A 1 98 ? -3.612 -7.740 -26.427 1.00 89.25 98 GLU A CA 1
ATOM 755 C C . GLU A 1 98 ? -2.687 -7.427 -27.603 1.00 89.25 98 GLU A C 1
ATOM 757 O O . GLU A 1 98 ? -2.798 -7.985 -28.696 1.00 89.25 98 GLU A O 1
ATOM 762 N N . LYS A 1 99 ? -1.753 -6.509 -27.368 1.00 92.00 99 LYS A N 1
ATOM 763 C CA . LYS A 1 99 ? -0.685 -6.155 -28.300 1.00 92.00 99 LYS A CA 1
ATOM 764 C C . LYS A 1 99 ? 0.649 -6.303 -27.591 1.00 92.00 99 LYS A C 1
ATOM 766 O O . LYS A 1 99 ? 0.722 -6.148 -26.373 1.00 92.00 99 LYS A O 1
ATOM 771 N N . LEU A 1 100 ? 1.709 -6.540 -28.360 1.00 94.06 100 LEU A N 1
ATOM 772 C CA . LEU A 1 100 ? 3.067 -6.326 -27.872 1.00 94.06 100 LEU A CA 1
ATOM 773 C C . LEU A 1 100 ? 3.191 -4.856 -27.447 1.00 94.06 100 LEU A C 1
ATOM 775 O O . LEU A 1 100 ? 2.871 -3.958 -28.225 1.00 94.06 100 LEU A O 1
ATOM 779 N N . ILE A 1 101 ? 3.589 -4.636 -26.195 1.00 93.94 101 ILE A N 1
ATOM 780 C CA . ILE A 1 101 ? 3.795 -3.302 -25.604 1.00 93.94 101 ILE A CA 1
ATOM 781 C C . ILE A 1 101 ? 5.229 -3.103 -25.101 1.00 93.94 101 ILE A C 1
ATOM 783 O O . ILE A 1 101 ? 5.636 -1.976 -24.819 1.00 93.94 101 ILE A O 1
ATOM 787 N N . GLY A 1 102 ? 6.001 -4.184 -24.986 1.00 94.94 102 GLY A N 1
ATOM 788 C CA . GLY A 1 102 ? 7.330 -4.156 -24.402 1.00 94.94 102 GLY A CA 1
ATOM 789 C C . GLY A 1 102 ? 7.881 -5.546 -24.109 1.00 94.94 102 GLY A C 1
ATOM 790 O O . GLY A 1 102 ? 7.452 -6.544 -24.693 1.00 94.94 102 GLY A O 1
ATOM 791 N N . TRP A 1 103 ? 8.821 -5.597 -23.175 1.00 96.06 103 TRP A N 1
ATOM 792 C CA . TRP A 1 103 ? 9.527 -6.797 -22.747 1.00 96.06 103 TRP A CA 1
ATOM 793 C C . TRP A 1 103 ? 9.878 -6.713 -21.256 1.00 96.06 103 TRP A C 1
ATOM 795 O O . TRP A 1 103 ? 9.832 -5.644 -20.644 1.00 96.06 103 TRP A O 1
ATOM 805 N N . TYR A 1 104 ? 10.198 -7.853 -20.653 1.00 96.19 104 TYR A N 1
ATOM 806 C CA . TYR A 1 104 ? 10.637 -7.932 -19.264 1.00 96.19 104 TYR A CA 1
ATOM 807 C C . TYR A 1 104 ? 11.917 -8.755 -19.140 1.00 96.19 104 TYR A C 1
ATOM 809 O O . TYR A 1 104 ? 12.184 -9.630 -19.971 1.00 96.19 104 TYR A O 1
ATOM 817 N N . HIS A 1 105 ? 12.673 -8.519 -18.066 1.00 93.25 105 HIS A N 1
ATOM 818 C CA . HIS A 1 105 ? 13.710 -9.452 -17.629 1.00 93.25 105 HIS A CA 1
ATOM 819 C C . HIS A 1 105 ? 13.707 -9.672 -16.112 1.00 93.25 105 HIS A C 1
ATOM 821 O O . HIS A 1 105 ? 13.293 -8.811 -15.332 1.00 93.25 105 HIS A O 1
ATOM 827 N N . SER A 1 106 ? 14.198 -10.838 -15.689 1.00 89.62 106 SER A N 1
ATOM 828 C CA . SER A 1 106 ? 14.181 -11.318 -14.297 1.00 89.62 106 SER A CA 1
ATOM 829 C C . SER A 1 106 ? 15.229 -10.662 -13.373 1.00 89.62 106 SER A C 1
ATOM 831 O O . SER A 1 106 ? 15.858 -11.349 -12.566 1.00 89.62 106 SER A O 1
ATOM 833 N N . GLY A 1 107 ? 15.510 -9.364 -13.543 1.00 81.31 107 GLY A N 1
ATOM 834 C CA . GLY A 1 107 ? 16.555 -8.663 -12.782 1.00 81.31 107 GLY A CA 1
ATOM 835 C C . GLY A 1 107 ? 17.962 -9.269 -12.963 1.00 81.31 107 GLY A C 1
ATOM 836 O O . GLY A 1 107 ? 18.261 -9.787 -14.044 1.00 81.31 107 GLY A O 1
ATOM 837 N N . PRO A 1 108 ? 18.856 -9.182 -11.952 1.00 77.19 108 PRO A N 1
ATOM 838 C CA . PRO A 1 108 ? 18.728 -8.417 -10.701 1.00 77.19 108 PRO A CA 1
ATOM 839 C C . PRO A 1 108 ? 19.152 -6.941 -10.840 1.00 77.19 108 PRO A C 1
ATOM 841 O O . PRO A 1 108 ? 18.976 -6.161 -9.907 1.00 77.19 108 PRO A O 1
ATOM 844 N N . LYS A 1 109 ? 19.762 -6.565 -11.972 1.00 82.12 109 LYS A N 1
ATOM 845 C CA . LYS A 1 109 ? 20.149 -5.195 -12.343 1.00 82.12 109 LYS A CA 1
ATOM 846 C C . LYS A 1 109 ? 20.110 -5.040 -13.863 1.00 82.12 109 LYS A C 1
ATOM 848 O O . LYS A 1 109 ? 20.302 -6.019 -14.581 1.00 82.12 109 LYS A O 1
ATOM 853 N N . LEU A 1 110 ? 19.916 -3.803 -14.308 1.00 87.31 110 LEU A N 1
ATOM 854 C CA . LEU A 1 110 ? 20.047 -3.366 -15.697 1.00 87.31 110 LEU A CA 1
ATOM 855 C C . LEU A 1 110 ? 21.506 -3.507 -16.188 1.00 87.31 110 LEU A C 1
ATOM 857 O O . LEU A 1 110 ? 22.442 -3.216 -15.435 1.00 87.31 110 LEU A O 1
ATOM 861 N N . LYS A 1 111 ? 21.699 -3.933 -17.439 1.00 87.25 111 LYS A N 1
ATOM 862 C CA . LYS A 1 111 ? 22.985 -4.054 -18.151 1.00 87.25 111 LYS A CA 1
ATOM 863 C C . LYS A 1 111 ? 23.031 -3.117 -19.367 1.00 87.25 111 LYS A C 1
ATOM 865 O O . LYS A 1 111 ? 22.010 -2.624 -19.830 1.00 87.25 111 LYS A O 1
ATOM 870 N N . ALA A 1 112 ? 24.222 -2.915 -19.937 1.00 84.75 112 ALA A N 1
ATOM 871 C CA . ALA A 1 112 ? 24.381 -2.138 -21.172 1.00 84.75 112 ALA A CA 1
ATOM 872 C C . ALA A 1 112 ? 23.691 -2.794 -22.388 1.00 84.75 112 ALA A C 1
ATOM 874 O O . ALA A 1 112 ? 23.056 -2.093 -23.174 1.00 84.75 112 ALA A O 1
ATOM 875 N N . SER A 1 113 ? 23.738 -4.128 -22.499 1.00 88.62 113 SER A N 1
ATOM 876 C CA . SER A 1 113 ? 23.091 -4.895 -23.578 1.00 88.62 113 SER A CA 1
ATOM 877 C C . SER A 1 113 ? 21.559 -4.801 -23.583 1.00 88.62 113 SER A C 1
ATOM 879 O O . SER A 1 113 ? 20.929 -5.056 -24.607 1.00 88.62 113 SER A O 1
ATOM 881 N N . ASP A 1 114 ? 20.937 -4.325 -22.500 1.00 92.06 114 ASP A N 1
ATOM 882 C CA . ASP A 1 114 ? 19.488 -4.095 -22.460 1.00 92.06 114 ASP A CA 1
ATOM 883 C C . ASP A 1 114 ? 19.054 -2.968 -23.405 1.00 92.06 114 ASP A C 1
ATOM 885 O O . ASP A 1 114 ? 17.937 -2.995 -23.917 1.00 92.06 114 ASP A O 1
ATOM 889 N N . LEU A 1 115 ? 19.942 -2.016 -23.717 1.00 90.88 115 LEU A N 1
ATOM 890 C CA . LEU A 1 115 ? 19.689 -1.004 -24.749 1.00 90.88 115 LEU A CA 1
ATOM 891 C C . LEU A 1 115 ? 19.624 -1.628 -26.155 1.00 90.88 115 LEU A C 1
ATOM 893 O O . LEU A 1 115 ? 18.818 -1.197 -26.980 1.00 90.88 115 LEU A O 1
ATOM 897 N N . GLU A 1 116 ? 20.431 -2.656 -26.423 1.00 90.44 116 GLU A N 1
ATOM 898 C CA . GLU A 1 116 ? 20.481 -3.356 -27.713 1.00 90.44 116 GLU A CA 1
ATOM 899 C C . GLU A 1 116 ? 19.249 -4.250 -27.905 1.00 90.44 116 GLU A C 1
ATOM 901 O O . GLU A 1 116 ? 18.582 -4.188 -28.942 1.00 90.44 116 GLU A O 1
ATOM 906 N N . ILE A 1 117 ? 18.892 -5.016 -26.866 1.00 91.50 117 ILE A N 1
ATOM 907 C CA . ILE A 1 117 ? 17.661 -5.817 -26.808 1.00 91.50 117 ILE A CA 1
ATOM 908 C C . ILE A 1 117 ? 16.435 -4.906 -26.990 1.00 91.50 117 ILE A C 1
ATOM 910 O O . ILE A 1 117 ? 15.510 -5.229 -27.739 1.00 91.50 117 ILE A O 1
ATOM 914 N N . ASN A 1 118 ? 16.440 -3.718 -26.381 1.00 92.88 118 ASN A N 1
ATOM 915 C CA . ASN A 1 118 ? 15.350 -2.759 -26.517 1.00 92.88 118 ASN A CA 1
ATOM 916 C C . ASN A 1 118 ? 15.225 -2.171 -27.938 1.00 92.88 118 ASN A C 1
ATOM 918 O O . ASN A 1 118 ? 14.108 -2.002 -28.426 1.00 92.88 118 ASN A O 1
ATOM 922 N N . GLU A 1 119 ? 16.332 -1.898 -28.636 1.00 90.62 119 GLU A N 1
ATOM 923 C CA . GLU A 1 119 ? 16.303 -1.482 -30.050 1.00 90.62 119 GLU A CA 1
ATOM 924 C C . GLU A 1 119 ? 15.850 -2.620 -30.993 1.00 90.62 119 GLU A C 1
ATOM 926 O O . GLU A 1 119 ? 15.234 -2.346 -32.026 1.00 90.62 119 GLU A O 1
ATOM 931 N N . LEU A 1 120 ? 16.039 -3.898 -30.626 1.00 90.81 120 LEU A N 1
ATOM 932 C CA . LEU A 1 120 ? 15.394 -5.018 -31.327 1.00 90.81 120 LEU A CA 1
ATOM 933 C C . LEU A 1 120 ? 13.865 -4.982 -31.143 1.00 90.81 120 LEU A C 1
ATOM 935 O O . LEU A 1 120 ? 13.131 -5.049 -32.131 1.00 90.81 120 LEU A O 1
ATOM 939 N N . PHE A 1 121 ? 13.371 -4.795 -29.912 1.00 92.12 121 PHE A N 1
ATOM 940 C CA . PHE A 1 121 ? 11.928 -4.676 -29.643 1.00 92.12 121 PHE A CA 1
ATOM 941 C C . PHE A 1 121 ? 11.282 -3.417 -30.241 1.00 92.12 121 PHE A C 1
ATOM 943 O O . PHE A 1 121 ? 10.092 -3.437 -30.572 1.00 92.12 121 PHE A O 1
ATOM 950 N N . LYS A 1 122 ? 12.063 -2.358 -30.486 1.00 91.25 122 LYS A N 1
ATOM 951 C CA . LYS A 1 122 ? 11.616 -1.120 -31.149 1.00 91.25 122 LYS A CA 1
ATOM 952 C C . LYS A 1 122 ? 11.051 -1.343 -32.561 1.00 91.25 122 LYS A C 1
ATOM 954 O O . LYS A 1 122 ? 10.262 -0.537 -33.047 1.00 91.25 122 LYS A O 1
ATOM 959 N N . ARG A 1 123 ? 11.397 -2.470 -33.202 1.00 89.88 123 ARG A N 1
ATOM 960 C CA . ARG A 1 123 ? 10.824 -2.921 -34.487 1.00 89.88 123 ARG A CA 1
ATOM 961 C C . ARG A 1 123 ? 9.343 -3.302 -34.385 1.00 89.88 123 ARG A C 1
ATOM 963 O O . ARG A 1 123 ? 8.614 -3.160 -35.361 1.00 89.88 123 ARG A O 1
ATOM 970 N N . TYR A 1 124 ? 8.901 -3.776 -33.218 1.00 88.75 124 TYR A N 1
ATOM 971 C CA . TYR A 1 124 ? 7.526 -4.223 -32.970 1.00 88.75 124 TYR A CA 1
ATOM 972 C C . TYR A 1 124 ? 6.655 -3.156 -32.296 1.00 88.75 124 TYR A C 1
ATOM 974 O O . TYR A 1 124 ? 5.428 -3.229 -32.353 1.00 88.75 124 TYR A O 1
ATOM 982 N N . THR A 1 125 ? 7.256 -2.181 -31.612 1.00 88.38 125 THR A N 1
ATOM 983 C CA . THR A 1 125 ? 6.554 -1.118 -30.876 1.00 88.38 125 THR A CA 1
ATOM 984 C C . THR A 1 125 ? 7.465 0.107 -30.783 1.00 88.38 125 THR A C 1
ATOM 986 O O . THR A 1 125 ? 8.599 -0.051 -30.348 1.00 88.38 125 THR A O 1
ATOM 989 N N . PRO A 1 126 ? 7.020 1.330 -31.135 1.00 85.31 126 PRO A N 1
ATOM 990 C CA . PRO A 1 126 ? 7.919 2.487 -31.260 1.00 85.31 126 PRO A CA 1
ATOM 991 C C . PRO A 1 126 ? 8.555 2.931 -29.933 1.00 85.31 126 PRO A C 1
ATOM 993 O O . PRO A 1 126 ? 9.674 3.434 -29.927 1.00 85.31 126 PRO A O 1
ATOM 996 N N . ASN A 1 127 ? 7.845 2.729 -28.820 1.00 87.38 127 ASN A N 1
ATOM 997 C CA . ASN A 1 127 ? 8.306 2.992 -27.458 1.00 87.38 127 ASN A CA 1
ATOM 998 C C . ASN A 1 127 ? 8.058 1.733 -26.611 1.00 87.38 127 ASN A C 1
ATOM 1000 O O . ASN A 1 127 ? 7.020 1.661 -25.947 1.00 87.38 127 ASN A O 1
ATOM 1004 N N . PRO A 1 128 ? 8.931 0.712 -26.688 1.00 93.12 128 PRO A N 1
ATOM 1005 C CA . PRO A 1 128 ? 8.766 -0.506 -25.907 1.00 93.12 128 PRO A CA 1
ATOM 1006 C C . PRO A 1 128 ? 8.969 -0.198 -24.418 1.00 93.12 128 PRO A C 1
ATOM 1008 O O . PRO A 1 128 ? 9.917 0.489 -24.036 1.00 93.12 128 PRO A O 1
ATOM 1011 N N . LEU A 1 129 ? 8.064 -0.703 -23.583 1.00 94.00 129 LEU A N 1
ATOM 1012 C CA . LEU A 1 129 ? 8.218 -0.707 -22.130 1.00 94.00 129 LEU A CA 1
ATOM 1013 C C . LEU A 1 129 ? 9.225 -1.794 -21.722 1.00 94.00 129 LEU A C 1
ATOM 1015 O O . LEU A 1 129 ? 9.087 -2.938 -22.152 1.00 94.00 129 LEU A O 1
ATOM 1019 N N . LEU A 1 130 ? 10.179 -1.467 -20.853 1.00 95.25 130 LEU A N 1
ATOM 1020 C CA . LEU A 1 130 ? 10.946 -2.454 -20.094 1.00 95.25 130 LEU A CA 1
ATOM 1021 C C . LEU A 1 130 ? 10.370 -2.544 -18.674 1.00 95.25 130 LEU A C 1
ATOM 1023 O O . LEU A 1 130 ? 10.247 -1.524 -17.998 1.00 95.25 130 LEU A O 1
ATOM 1027 N N . VAL A 1 131 ? 10.063 -3.753 -18.199 1.00 94.62 131 VAL A N 1
ATOM 1028 C CA . VAL A 1 131 ? 9.822 -4.015 -16.768 1.00 94.62 131 VAL A CA 1
ATOM 1029 C C . VAL A 1 131 ? 10.885 -4.971 -16.234 1.00 94.62 131 VAL A C 1
ATOM 1031 O O . VAL A 1 131 ? 11.049 -6.084 -16.733 1.00 94.62 131 VAL A O 1
ATOM 1034 N N . ILE A 1 132 ? 11.594 -4.553 -15.190 1.00 93.12 132 ILE A N 1
ATOM 1035 C CA . ILE A 1 132 ? 12.435 -5.444 -14.395 1.00 93.12 132 ILE A CA 1
ATOM 1036 C C . ILE A 1 132 ? 11.538 -6.082 -13.337 1.00 93.12 132 ILE A C 1
ATOM 1038 O O . ILE A 1 132 ? 10.910 -5.366 -12.560 1.00 93.12 132 ILE A O 1
ATOM 1042 N N . ILE A 1 133 ? 11.470 -7.413 -13.315 1.00 92.25 133 ILE A N 1
ATOM 1043 C CA . ILE A 1 133 ? 10.701 -8.174 -12.320 1.00 92.25 133 ILE A CA 1
ATOM 1044 C C . ILE A 1 133 ? 11.697 -8.917 -11.427 1.00 92.25 133 ILE A C 1
ATOM 1046 O O . ILE A 1 133 ? 12.424 -9.790 -11.910 1.00 92.25 133 ILE A O 1
ATOM 1050 N N . ASP A 1 134 ? 11.753 -8.575 -10.139 1.00 88.06 134 ASP A N 1
ATOM 1051 C CA . ASP A 1 134 ? 12.613 -9.275 -9.180 1.00 88.06 134 ASP A CA 1
ATOM 1052 C C . ASP A 1 134 ? 11.957 -10.593 -8.745 1.00 88.06 134 ASP A C 1
ATOM 1054 O O . ASP A 1 134 ? 10.960 -10.615 -8.024 1.00 88.06 134 ASP A O 1
ATOM 1058 N N . VAL A 1 135 ? 12.530 -11.709 -9.203 1.00 83.12 135 VAL A N 1
ATOM 1059 C CA . VAL A 1 135 ? 12.077 -13.070 -8.868 1.00 83.12 135 VAL A CA 1
ATOM 1060 C C . VAL A 1 135 ? 12.624 -13.536 -7.507 1.00 83.12 135 VAL A C 1
ATOM 1062 O O . VAL A 1 135 ? 12.180 -14.550 -6.970 1.00 83.12 135 VAL A O 1
ATOM 1065 N N . GLN A 1 136 ? 13.566 -12.799 -6.908 1.00 80.44 136 GLN A N 1
ATOM 1066 C CA . GLN A 1 136 ? 14.090 -13.052 -5.562 1.00 80.44 136 GLN A CA 1
ATOM 1067 C C . GLN A 1 136 ? 13.933 -11.796 -4.684 1.00 80.44 136 GLN A C 1
ATOM 1069 O O . GLN A 1 136 ? 14.930 -11.256 -4.190 1.00 80.44 136 GLN A O 1
ATOM 1074 N N . PRO A 1 137 ? 12.682 -11.322 -4.493 1.00 69.12 137 PRO A N 1
ATOM 1075 C CA . PRO A 1 137 ? 12.404 -10.019 -3.913 1.00 69.12 137 PRO A CA 1
ATOM 1076 C C . PRO A 1 137 ? 12.941 -9.897 -2.489 1.00 69.12 137 PRO A C 1
ATOM 1078 O O . PRO A 1 137 ? 12.751 -10.767 -1.637 1.00 69.12 137 PRO A O 1
ATOM 1081 N N . LYS A 1 138 ? 13.588 -8.764 -2.225 1.00 68.06 138 LYS A N 1
ATOM 1082 C CA . LYS A 1 138 ? 14.014 -8.367 -0.878 1.00 68.06 138 LYS A CA 1
ATOM 1083 C C . LYS A 1 138 ? 12.822 -7.806 -0.105 1.00 68.06 138 LYS A C 1
ATOM 1085 O O . LYS A 1 138 ? 11.891 -7.270 -0.693 1.00 68.06 138 LYS A O 1
ATOM 1090 N N . GLU A 1 139 ? 12.891 -7.891 1.219 1.00 55.53 139 GLU A N 1
ATOM 1091 C CA . GLU A 1 139 ? 11.764 -7.771 2.163 1.00 55.53 139 GLU A CA 1
ATOM 1092 C C . GLU A 1 139 ? 10.949 -6.456 2.128 1.00 55.53 139 GLU A C 1
ATOM 1094 O O . GLU A 1 139 ? 9.932 -6.363 2.813 1.00 55.53 139 GLU A O 1
ATOM 1099 N N . VAL A 1 140 ? 11.370 -5.428 1.378 1.00 68.06 140 VAL A N 1
ATOM 1100 C CA . VAL A 1 140 ? 10.724 -4.104 1.364 1.00 68.06 140 VAL A CA 1
ATOM 1101 C C . VAL A 1 140 ? 10.668 -3.512 -0.048 1.00 68.06 140 VAL A C 1
ATOM 1103 O O . VAL A 1 140 ? 11.673 -3.020 -0.564 1.00 68.06 140 VAL A O 1
ATOM 1106 N N . GLY A 1 141 ? 9.472 -3.476 -0.640 1.00 73.25 141 GLY A N 1
ATOM 1107 C CA . GLY A 1 141 ? 9.192 -2.764 -1.891 1.00 73.25 141 GLY A CA 1
ATOM 1108 C C . GLY A 1 141 ? 8.127 -3.434 -2.760 1.00 73.25 141 GLY A C 1
ATOM 1109 O O . GLY A 1 141 ? 7.607 -4.495 -2.426 1.00 73.25 141 GLY A O 1
ATOM 1110 N N . VAL A 1 142 ? 7.825 -2.805 -3.897 1.00 82.12 142 VAL A N 1
ATOM 1111 C CA . VAL A 1 142 ? 7.151 -3.463 -5.025 1.00 82.12 142 VAL A CA 1
ATOM 1112 C C . VAL A 1 142 ? 8.244 -4.158 -5.854 1.00 82.12 142 VAL A C 1
ATOM 1114 O O . VAL A 1 142 ? 9.256 -3.514 -6.125 1.00 82.12 142 VAL A O 1
ATOM 1117 N N . PRO A 1 143 ? 8.095 -5.430 -6.269 1.00 87.94 143 PRO A N 1
ATOM 1118 C CA . PRO A 1 143 ? 9.131 -6.176 -6.997 1.00 87.94 143 PRO A CA 1
ATOM 1119 C C . PRO A 1 143 ? 9.230 -5.821 -8.497 1.00 87.94 143 PRO A C 1
ATOM 1121 O O . PRO A 1 143 ? 9.710 -6.633 -9.289 1.00 87.94 143 PRO A O 1
ATOM 1124 N N . THR A 1 144 ? 8.750 -4.640 -8.902 1.00 89.69 144 THR A N 1
ATOM 1125 C CA . THR A 1 144 ? 8.720 -4.183 -10.298 1.00 89.69 144 THR A CA 1
ATOM 1126 C C . THR A 1 144 ? 9.253 -2.762 -10.453 1.00 89.69 144 THR A C 1
ATOM 1128 O O . THR A 1 144 ? 8.652 -1.806 -9.964 1.00 89.69 144 THR A O 1
ATOM 1131 N N . ASP A 1 145 ? 10.330 -2.615 -11.222 1.00 90.94 145 ASP A N 1
ATOM 1132 C CA . ASP A 1 145 ? 10.843 -1.320 -11.677 1.00 90.94 145 ASP A CA 1
ATOM 1133 C C . ASP A 1 145 ? 10.568 -1.191 -13.187 1.00 90.94 145 ASP A C 1
ATOM 1135 O O . ASP A 1 145 ? 10.925 -2.078 -13.967 1.00 90.94 145 ASP A O 1
ATOM 1139 N N . ALA A 1 146 ? 9.915 -0.108 -13.620 1.00 92.88 146 ALA A N 1
ATOM 1140 C CA . ALA A 1 146 ? 9.539 0.106 -15.021 1.00 92.88 146 ALA A CA 1
ATOM 1141 C C . ALA A 1 146 ? 10.373 1.220 -15.670 1.00 92.88 146 ALA A C 1
ATOM 1143 O O . ALA A 1 146 ? 10.703 2.220 -15.033 1.00 92.88 146 ALA A O 1
ATOM 1144 N N . TYR A 1 147 ? 10.705 1.058 -16.952 1.00 92.94 147 TYR A N 1
ATOM 1145 C CA . TYR A 1 147 ? 11.599 1.953 -17.684 1.00 92.94 147 TYR A CA 1
ATOM 1146 C C . TYR A 1 147 ? 11.171 2.151 -19.142 1.00 92.94 147 TYR A C 1
ATOM 1148 O O . TYR A 1 147 ? 10.731 1.216 -19.812 1.00 92.94 147 TYR A O 1
ATOM 1156 N N . PHE A 1 148 ? 11.410 3.354 -19.667 1.00 91.25 148 PHE A N 1
ATOM 1157 C CA . PHE A 1 148 ? 11.422 3.627 -21.107 1.00 91.25 148 PHE A CA 1
ATOM 1158 C C . PHE A 1 148 ? 12.826 4.047 -21.549 1.00 91.25 148 PHE A C 1
ATOM 1160 O O . PHE A 1 148 ? 13.496 4.817 -20.858 1.00 91.25 148 PHE A O 1
ATOM 1167 N N . ALA A 1 149 ? 13.270 3.557 -22.707 1.00 89.81 149 ALA A N 1
ATOM 1168 C CA . ALA A 1 149 ? 14.509 4.018 -23.326 1.00 89.81 149 ALA A CA 1
ATOM 1169 C C . ALA A 1 149 ? 14.297 5.382 -24.002 1.00 89.81 149 ALA A C 1
ATOM 1171 O O . ALA A 1 149 ? 13.349 5.553 -24.769 1.00 89.81 149 ALA A O 1
ATOM 1172 N N . VAL A 1 150 ? 15.197 6.330 -23.746 1.00 86.06 150 VAL A N 1
ATOM 1173 C CA . VAL A 1 150 ? 15.168 7.694 -24.294 1.00 86.06 150 VAL A CA 1
ATOM 1174 C C . VAL A 1 150 ? 16.549 8.106 -24.801 1.00 86.06 150 VAL A C 1
ATOM 1176 O O . VAL A 1 150 ? 17.572 7.587 -24.353 1.00 86.06 150 VAL A O 1
ATOM 1179 N N . GLU A 1 151 ? 16.583 9.052 -25.736 1.00 82.81 151 GLU A N 1
ATOM 1180 C CA . GLU A 1 151 ? 17.817 9.653 -26.251 1.00 82.81 151 GLU A CA 1
ATOM 1181 C C . GLU A 1 151 ? 18.102 10.952 -25.479 1.00 82.81 151 GLU A C 1
ATOM 1183 O O . GLU A 1 151 ? 17.507 11.998 -25.733 1.00 82.81 151 GLU A O 1
ATOM 1188 N N . GLU A 1 152 ? 18.990 10.870 -24.485 1.00 74.81 152 GLU A N 1
ATOM 1189 C CA . GLU A 1 152 ? 19.364 11.994 -23.627 1.00 74.81 152 GLU A CA 1
ATOM 1190 C C . GLU A 1 152 ? 20.539 12.768 -24.240 1.00 74.81 152 GLU A C 1
ATOM 1192 O O . GLU A 1 152 ? 21.645 12.246 -24.410 1.00 74.81 152 GLU A O 1
ATOM 1197 N N . ILE A 1 153 ? 20.295 14.039 -24.563 1.00 75.00 153 ILE A N 1
ATOM 1198 C CA . ILE A 1 153 ? 21.345 15.014 -24.872 1.00 75.00 153 ILE A CA 1
ATOM 1199 C C . ILE A 1 153 ? 21.825 15.575 -23.534 1.00 75.00 153 ILE A C 1
ATOM 1201 O O . ILE A 1 153 ? 21.039 16.194 -22.819 1.00 75.00 153 ILE A O 1
ATOM 1205 N N . LYS A 1 154 ? 23.096 15.351 -23.196 1.00 68.44 154 LYS A N 1
ATOM 1206 C CA . LYS A 1 154 ? 23.691 15.828 -21.944 1.00 68.44 154 LYS A CA 1
ATOM 1207 C C . LYS A 1 154 ? 24.104 17.291 -22.055 1.00 68.44 154 LYS A C 1
ATOM 1209 O O . LYS A 1 154 ? 24.774 17.671 -23.015 1.00 68.44 154 LYS A O 1
ATOM 1214 N N . ASP A 1 155 ? 23.783 18.078 -21.030 1.00 64.31 155 ASP A N 1
ATOM 1215 C CA . ASP A 1 155 ? 24.151 19.499 -20.954 1.00 64.31 155 ASP A CA 1
ATOM 1216 C C . ASP A 1 155 ? 25.680 19.722 -20.935 1.00 64.31 155 ASP A C 1
ATOM 1218 O O . ASP A 1 155 ? 26.154 20.774 -21.359 1.00 64.31 155 ASP A O 1
ATOM 1222 N N . ASP A 1 156 ? 26.465 18.702 -20.558 1.00 65.88 156 ASP A N 1
ATOM 1223 C CA . ASP A 1 156 ? 27.941 18.695 -20.574 1.00 65.88 156 ASP A CA 1
ATOM 1224 C C . ASP A 1 156 ? 28.566 18.758 -21.990 1.00 65.88 156 ASP A C 1
ATOM 1226 O O . ASP A 1 156 ? 29.785 18.656 -22.142 1.00 65.88 156 ASP A O 1
ATOM 1230 N N . GLY A 1 157 ? 27.757 18.847 -23.052 1.00 66.00 157 GLY A N 1
ATOM 1231 C CA . GLY A 1 157 ? 28.224 18.901 -24.444 1.00 66.00 157 GLY A CA 1
ATOM 1232 C C . GLY A 1 157 ? 28.773 17.575 -24.989 1.00 66.00 157 GLY A C 1
ATOM 1233 O O . GLY A 1 157 ? 29.407 17.554 -26.045 1.00 66.00 157 GLY A O 1
ATOM 1234 N N . THR A 1 158 ? 28.541 16.464 -24.285 1.00 74.12 158 THR A N 1
ATOM 1235 C CA . THR A 1 158 ? 28.901 15.116 -24.751 1.00 74.12 158 THR A CA 1
ATOM 1236 C C . THR A 1 158 ? 27.872 14.567 -25.748 1.00 74.12 158 THR A C 1
ATOM 1238 O O . THR A 1 158 ? 26.743 15.046 -25.840 1.00 74.12 158 THR A O 1
ATOM 1241 N N . THR A 1 159 ? 28.266 13.568 -26.545 1.00 75.81 159 THR A N 1
ATOM 1242 C CA . THR A 1 159 ? 27.393 12.939 -27.552 1.00 75.81 159 THR A CA 1
ATOM 1243 C C . THR A 1 159 ? 26.127 12.358 -26.925 1.00 75.81 159 THR A C 1
ATOM 1245 O O . THR A 1 159 ? 26.220 11.709 -25.884 1.00 75.81 159 THR A O 1
ATOM 1248 N N . THR A 1 160 ? 24.979 12.513 -27.595 1.00 77.81 160 THR A N 1
ATOM 1249 C CA . THR A 1 160 ? 23.677 11.963 -27.182 1.00 77.81 160 THR A CA 1
ATOM 1250 C C . THR A 1 160 ? 23.788 10.502 -26.744 1.00 77.81 160 THR A C 1
ATOM 1252 O O . THR A 1 160 ? 24.207 9.645 -27.525 1.00 77.81 160 THR A O 1
ATOM 1255 N N . THR A 1 161 ? 23.391 10.204 -25.508 1.00 80.31 161 THR A N 1
ATOM 1256 C CA . THR A 1 161 ? 23.428 8.849 -24.945 1.00 80.31 161 THR A CA 1
ATOM 1257 C C . THR A 1 161 ? 22.028 8.275 -24.818 1.00 80.31 161 THR A C 1
ATOM 1259 O O . THR A 1 161 ? 21.137 8.916 -24.262 1.00 80.31 161 THR A O 1
ATOM 1262 N N . LYS A 1 162 ? 21.838 7.032 -25.270 1.00 84.31 162 LYS A N 1
ATOM 1263 C CA . LYS A 1 162 ? 20.628 6.269 -24.947 1.00 84.31 162 LYS A CA 1
ATOM 1264 C C . LYS A 1 162 ? 20.672 5.856 -23.482 1.00 84.31 162 LYS A C 1
ATOM 1266 O O . LYS A 1 162 ? 21.681 5.328 -23.022 1.00 84.31 162 LYS A O 1
ATOM 1271 N N . THR A 1 163 ? 19.591 6.118 -22.762 1.00 87.38 163 THR A N 1
ATOM 1272 C CA . THR A 1 163 ? 19.461 5.830 -21.331 1.00 87.38 163 THR A CA 1
ATOM 1273 C C . THR A 1 163 ? 18.058 5.318 -21.022 1.00 87.38 163 THR A C 1
ATOM 1275 O O . THR A 1 163 ? 17.124 5.548 -21.790 1.00 87.38 163 THR A O 1
ATOM 1278 N N . PHE A 1 164 ? 17.901 4.615 -19.904 1.00 90.38 164 PHE A N 1
ATOM 1279 C CA . PHE A 1 164 ? 16.603 4.156 -19.417 1.00 90.38 164 PHE A CA 1
ATOM 1280 C C . PHE A 1 164 ? 16.107 5.090 -18.313 1.00 90.38 164 PHE A C 1
ATOM 1282 O O . PHE A 1 164 ? 16.721 5.195 -17.252 1.00 90.38 164 PHE A O 1
ATOM 1289 N N . VAL A 1 165 ? 14.971 5.745 -18.547 1.00 88.31 165 VAL A N 1
ATOM 1290 C CA . VAL A 1 165 ? 14.312 6.604 -17.559 1.00 88.31 165 VAL A CA 1
ATOM 1291 C C . VAL A 1 165 ? 13.260 5.798 -16.807 1.00 88.31 165 VAL A C 1
ATOM 1293 O O . VAL A 1 165 ? 12.365 5.203 -17.412 1.00 88.31 165 VAL A O 1
ATOM 1296 N N . HIS A 1 166 ? 13.382 5.780 -15.478 1.00 88.44 166 HIS A N 1
ATOM 1297 C CA . HIS A 1 166 ? 12.440 5.107 -14.588 1.00 88.44 166 HIS A CA 1
ATOM 1298 C C . HIS A 1 166 ? 11.055 5.764 -14.650 1.00 88.44 166 HIS A C 1
ATOM 1300 O O . HIS A 1 166 ? 10.927 6.987 -14.591 1.00 88.44 166 HIS A O 1
ATOM 1306 N N . THR A 1 167 ? 10.020 4.935 -14.724 1.00 89.44 167 THR A N 1
ATOM 1307 C CA . THR A 1 167 ? 8.605 5.316 -14.733 1.00 89.44 167 THR A CA 1
ATOM 1308 C C . THR A 1 167 ? 7.907 4.597 -13.576 1.00 89.44 167 THR A C 1
ATOM 1310 O O . THR A 1 167 ? 8.147 3.402 -13.403 1.00 89.44 167 THR A O 1
ATOM 1313 N N . PRO A 1 168 ? 7.059 5.261 -12.768 1.00 88.12 168 PRO A N 1
ATOM 1314 C CA . PRO A 1 168 ? 6.372 4.602 -11.659 1.00 88.12 168 PRO A CA 1
ATOM 1315 C C . PRO A 1 168 ? 5.539 3.398 -12.121 1.00 88.12 168 PRO A C 1
ATOM 1317 O O . PRO A 1 168 ? 4.714 3.518 -13.031 1.00 88.12 168 PRO A O 1
ATOM 1320 N N . SER A 1 169 ? 5.738 2.249 -11.467 1.00 90.25 169 SER A N 1
ATOM 1321 C CA . SER A 1 169 ? 4.924 1.049 -11.671 1.00 90.25 169 SER A CA 1
ATOM 1322 C C . SER A 1 169 ? 4.019 0.775 -10.467 1.00 90.25 169 SER A C 1
ATOM 1324 O O . SER A 1 169 ? 4.382 1.060 -9.323 1.00 90.25 169 SER A O 1
ATOM 1326 N N . ILE A 1 170 ? 2.836 0.224 -10.732 1.00 92.44 170 ILE A N 1
ATOM 1327 C CA . ILE A 1 170 ? 1.901 -0.286 -9.725 1.00 92.44 170 ILE A CA 1
ATOM 1328 C C . ILE A 1 170 ? 1.464 -1.706 -10.091 1.00 92.44 170 ILE A C 1
ATOM 1330 O O . ILE A 1 170 ? 1.402 -2.061 -11.268 1.00 92.44 170 ILE A O 1
ATOM 1334 N N . ILE A 1 171 ? 1.128 -2.514 -9.087 1.00 92.25 171 ILE A N 1
ATOM 1335 C CA . ILE A 1 171 ? 0.471 -3.809 -9.295 1.00 92.25 171 ILE A CA 1
ATOM 1336 C C . ILE A 1 171 ? -1.040 -3.573 -9.220 1.00 92.25 171 ILE A C 1
ATOM 1338 O O . ILE A 1 171 ? -1.522 -3.001 -8.244 1.00 92.25 171 ILE A O 1
ATOM 1342 N N . GLU A 1 172 ? -1.774 -3.993 -10.249 1.00 92.81 172 GLU A N 1
ATOM 1343 C CA . GLU A 1 172 ? -3.217 -3.765 -10.401 1.00 92.81 172 GLU A CA 1
ATOM 1344 C C . GLU A 1 172 ? -3.871 -5.049 -10.925 1.00 92.81 172 GLU A C 1
ATOM 1346 O O . GLU A 1 172 ? -3.588 -5.477 -12.044 1.00 92.81 172 GLU A O 1
ATOM 1351 N N . ALA A 1 173 ? -4.716 -5.679 -10.108 1.00 90.62 173 ALA A N 1
ATOM 1352 C CA . ALA A 1 173 ? -5.452 -6.885 -10.481 1.00 90.62 173 ALA A CA 1
ATOM 1353 C C . ALA A 1 173 ? -6.723 -6.542 -11.273 1.00 90.62 173 ALA A C 1
ATOM 1355 O O . ALA A 1 173 ? -7.349 -5.510 -11.034 1.00 90.62 173 ALA A O 1
ATOM 1356 N N . GLU A 1 174 ? -7.143 -7.422 -12.184 1.00 90.31 174 GLU A N 1
ATOM 1357 C CA . GLU A 1 174 ? -8.541 -7.434 -12.639 1.00 90.31 174 GLU A CA 1
ATOM 1358 C C . GLU A 1 174 ? -9.455 -8.097 -11.591 1.00 90.31 174 GLU A C 1
ATOM 1360 O O . GLU A 1 174 ? -8.998 -8.950 -10.838 1.00 90.31 174 GLU A O 1
ATOM 1365 N N . GLU A 1 175 ? -10.756 -7.788 -11.582 1.00 90.12 175 GLU A N 1
ATOM 1366 C CA . GLU A 1 175 ? -11.756 -8.404 -10.681 1.00 90.12 175 GLU A CA 1
ATOM 1367 C C . GLU A 1 175 ? -11.697 -9.949 -10.699 1.00 90.12 175 GLU A C 1
ATOM 1369 O O . GLU A 1 175 ? -11.756 -10.607 -9.661 1.00 90.12 175 GLU A O 1
ATOM 1374 N N . ALA A 1 176 ? -11.487 -10.540 -11.881 1.00 90.12 176 ALA A N 1
ATOM 1375 C CA . ALA A 1 176 ? -11.324 -11.985 -12.048 1.00 90.12 176 ALA A CA 1
ATOM 1376 C C . ALA A 1 176 ? -9.989 -12.534 -11.496 1.00 90.12 176 ALA A C 1
ATOM 1378 O O . ALA A 1 176 ? -9.919 -13.701 -11.111 1.00 90.12 176 ALA A O 1
ATOM 1379 N N . GLU A 1 177 ? -8.933 -11.716 -11.450 1.00 90.62 177 GLU A N 1
ATOM 1380 C CA . GLU A 1 177 ? -7.645 -12.080 -10.846 1.00 90.62 177 GLU A CA 1
ATOM 1381 C C . GLU A 1 177 ? -7.657 -11.882 -9.328 1.00 90.62 177 GLU A C 1
ATOM 1383 O O . GLU A 1 177 ? -7.069 -12.687 -8.610 1.00 90.62 177 GLU A O 1
ATOM 1388 N N . GLU A 1 178 ? -8.334 -10.842 -8.829 1.00 89.19 178 GLU A N 1
ATOM 1389 C CA . GLU A 1 178 ? -8.408 -10.504 -7.404 1.00 89.19 178 GLU A CA 1
ATOM 1390 C C . GLU A 1 178 ? -8.986 -11.664 -6.583 1.00 89.19 178 GLU A C 1
ATOM 1392 O O . GLU A 1 178 ? -8.397 -12.040 -5.572 1.00 89.19 178 GLU A O 1
ATOM 1397 N N . ILE A 1 179 ? -10.037 -12.324 -7.083 1.00 90.56 179 ILE A N 1
ATOM 1398 C CA . ILE A 1 179 ? -10.616 -13.541 -6.482 1.00 90.56 179 ILE A CA 1
ATOM 1399 C C . ILE A 1 179 ? -9.567 -14.665 -6.365 1.00 90.56 179 ILE A C 1
ATOM 1401 O O . ILE A 1 179 ? -9.496 -15.365 -5.352 1.00 90.56 179 ILE A O 1
ATOM 1405 N N . GLY A 1 180 ? -8.724 -14.842 -7.388 1.00 89.94 180 GLY A N 1
ATOM 1406 C CA . GLY A 1 180 ? -7.648 -15.839 -7.385 1.00 89.94 180 GLY A CA 1
ATOM 1407 C C . GLY A 1 180 ? -6.502 -15.476 -6.437 1.00 89.94 180 GLY A C 1
ATOM 1408 O O . GLY A 1 180 ? -5.992 -16.336 -5.718 1.00 89.94 180 GLY A O 1
ATOM 1409 N N . VAL A 1 181 ? -6.123 -14.198 -6.391 1.00 89.56 181 VAL A N 1
ATOM 1410 C CA . VAL A 1 181 ? -5.083 -13.673 -5.495 1.00 89.56 181 VAL A CA 1
ATOM 1411 C C . VAL A 1 181 ? -5.535 -13.731 -4.033 1.00 89.56 181 VAL A C 1
ATOM 1413 O O . VAL A 1 181 ? -4.752 -14.143 -3.181 1.00 89.56 181 VAL A O 1
ATOM 1416 N N . GLU A 1 182 ? -6.788 -13.390 -3.722 1.00 86.25 182 GLU A N 1
ATOM 1417 C CA . GLU A 1 182 ? -7.346 -13.532 -2.373 1.00 86.25 182 GLU A CA 1
ATOM 1418 C C . GLU A 1 182 ? -7.356 -15.001 -1.930 1.00 86.25 182 GLU A C 1
ATOM 1420 O O . GLU A 1 182 ? -6.908 -15.308 -0.823 1.00 86.25 182 GLU A O 1
ATOM 1425 N N . HIS A 1 183 ? -7.775 -15.919 -2.810 1.00 88.69 183 HIS A N 1
ATOM 1426 C CA . HIS A 1 183 ? -7.761 -17.354 -2.523 1.00 88.69 183 HIS A CA 1
ATOM 1427 C C . HIS A 1 183 ? -6.352 -17.868 -2.181 1.00 88.69 183 HIS A C 1
ATOM 1429 O O . HIS A 1 183 ? -6.186 -18.569 -1.184 1.00 88.69 183 HIS A O 1
ATOM 1435 N N . LEU A 1 184 ? -5.332 -17.472 -2.953 1.00 87.75 184 LEU A N 1
ATOM 1436 C CA . LEU A 1 184 ? -3.929 -17.835 -2.706 1.00 87.75 184 LEU A CA 1
ATOM 1437 C C . LEU A 1 184 ? -3.337 -17.185 -1.443 1.00 87.75 184 LEU A C 1
ATOM 1439 O O . LEU A 1 184 ? -2.426 -17.742 -0.835 1.00 87.75 184 LEU A O 1
ATOM 1443 N N . LEU A 1 185 ? -3.825 -16.007 -1.044 1.00 85.69 185 LEU A N 1
ATOM 1444 C CA . LEU A 1 185 ? -3.321 -15.275 0.122 1.00 85.69 185 LEU A CA 1
ATOM 1445 C C . LEU A 1 185 ? -4.023 -15.635 1.437 1.00 85.69 185 LEU A C 1
ATOM 1447 O O . LEU A 1 185 ? -3.557 -15.194 2.490 1.00 85.69 185 LEU A O 1
ATOM 1451 N N . ARG A 1 186 ? -5.096 -16.437 1.410 1.00 83.25 186 ARG A N 1
ATOM 1452 C CA . ARG A 1 186 ? -5.882 -16.816 2.598 1.00 83.25 186 ARG A CA 1
ATOM 1453 C C . ARG A 1 186 ? -5.048 -17.459 3.712 1.00 83.25 186 ARG A C 1
ATOM 1455 O O . ARG A 1 186 ? -5.291 -17.175 4.880 1.00 83.25 186 ARG A O 1
ATOM 1462 N N . ASP A 1 187 ? -4.060 -18.274 3.353 1.00 75.50 187 ASP A N 1
ATOM 1463 C CA . ASP A 1 187 ? -3.216 -18.999 4.315 1.00 75.50 187 ASP A CA 1
ATOM 1464 C C . ASP A 1 187 ? -2.024 -18.158 4.827 1.00 75.50 187 ASP A C 1
ATOM 1466 O O . ASP A 1 187 ? -1.293 -18.585 5.718 1.00 75.50 187 ASP A O 1
ATOM 1470 N N . ILE A 1 188 ? -1.817 -16.959 4.264 1.00 76.31 188 ILE A N 1
ATOM 1471 C CA . ILE A 1 188 ? -0.699 -16.048 4.579 1.00 76.31 188 ILE A CA 1
ATOM 1472 C C . ILE A 1 188 ? -1.198 -14.781 5.292 1.00 76.31 188 ILE A C 1
ATOM 1474 O O . ILE A 1 188 ? -0.536 -14.259 6.190 1.00 76.31 188 ILE A O 1
ATOM 1478 N N . ARG A 1 189 ? -2.367 -14.263 4.899 1.00 67.50 189 ARG A N 1
ATOM 1479 C CA . ARG A 1 189 ? -3.023 -13.128 5.553 1.00 67.50 189 ARG A CA 1
ATOM 1480 C C . ARG A 1 189 ? -3.806 -13.620 6.764 1.00 67.50 189 ARG A C 1
ATOM 1482 O O . ARG A 1 189 ? -4.940 -14.065 6.626 1.00 67.50 189 ARG A O 1
ATOM 1489 N N . ASP A 1 190 ? -3.231 -13.464 7.953 1.00 64.38 190 ASP A N 1
ATOM 1490 C CA . ASP A 1 190 ? -3.980 -13.634 9.198 1.00 64.38 190 ASP A CA 1
ATOM 1491 C C . ASP A 1 190 ? -5.123 -12.600 9.281 1.00 64.38 190 ASP A C 1
ATOM 1493 O O . ASP A 1 190 ? -4.923 -11.413 9.552 1.00 64.38 190 ASP A O 1
ATOM 1497 N N . VAL A 1 191 ? -6.342 -13.078 9.025 1.00 64.31 191 VAL A N 1
ATOM 1498 C CA . VAL A 1 191 ? -7.585 -12.292 9.024 1.00 64.31 191 VAL A CA 1
ATOM 1499 C C . VAL A 1 191 ? -7.942 -11.789 10.434 1.00 64.31 191 VAL A C 1
ATOM 1501 O O . VAL A 1 191 ? -8.716 -10.842 10.566 1.00 64.31 191 VAL A O 1
ATOM 1504 N N . ALA A 1 192 ? -7.353 -12.354 11.498 1.00 63.78 192 ALA A N 1
ATOM 1505 C CA . ALA A 1 192 ? -7.541 -11.874 12.866 1.00 63.78 192 ALA A CA 1
ATOM 1506 C C . ALA A 1 192 ? -6.720 -10.606 13.193 1.00 63.78 192 ALA A C 1
ATOM 1508 O O . ALA A 1 192 ? -6.955 -9.974 14.230 1.00 63.78 192 ALA A O 1
ATOM 1509 N N . VAL A 1 193 ? -5.786 -10.180 12.328 1.00 70.75 193 VAL A N 1
ATOM 1510 C CA . VAL A 1 193 ? -4.987 -8.963 12.552 1.00 70.75 193 VAL A CA 1
ATOM 1511 C C . VAL A 1 193 ? -5.853 -7.713 12.375 1.00 70.75 193 VAL A C 1
ATOM 1513 O O . VAL A 1 193 ? -6.059 -7.201 11.275 1.00 70.75 193 VAL A O 1
ATOM 1516 N N . GLY A 1 194 ? -6.332 -7.176 13.499 1.00 80.81 194 GLY A N 1
ATOM 1517 C CA . GLY A 1 194 ? 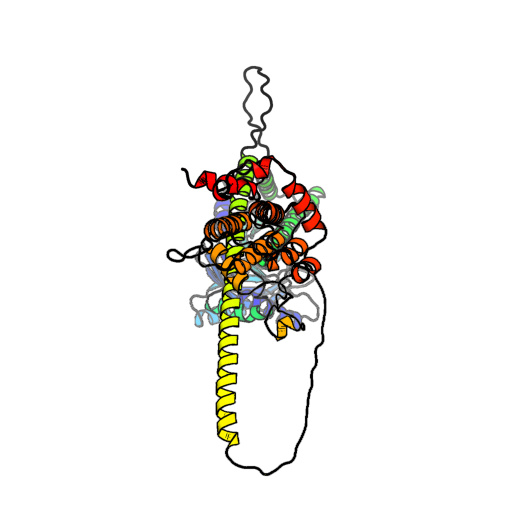-7.155 -5.967 13.532 1.00 80.81 194 GLY A CA 1
ATOM 1518 C C . GLY A 1 194 ? -6.509 -4.748 12.854 1.00 80.81 194 GLY A C 1
ATOM 1519 O O . GLY A 1 194 ? -5.289 -4.573 12.841 1.00 80.81 194 GLY A O 1
ATOM 1520 N N . THR A 1 195 ? -7.353 -3.846 12.345 1.00 86.50 195 THR A N 1
ATOM 1521 C CA . THR A 1 195 ? -6.979 -2.695 11.492 1.00 86.50 195 THR A CA 1
ATOM 1522 C C . THR A 1 195 ? -5.996 -1.693 12.113 1.00 86.50 195 THR A C 1
ATOM 1524 O O . THR A 1 195 ? -5.360 -0.920 11.394 1.00 86.50 195 THR A O 1
ATOM 1527 N N . LEU A 1 196 ? -5.847 -1.694 13.441 1.00 86.06 196 LEU A N 1
ATOM 1528 C CA . LEU A 1 196 ? -4.806 -0.935 14.137 1.00 86.06 196 LEU A CA 1
ATOM 1529 C C . LEU A 1 196 ? -3.426 -1.586 13.959 1.00 86.06 196 LEU A C 1
ATOM 1531 O O . LEU A 1 196 ? -2.463 -0.898 13.631 1.00 86.06 196 LEU A O 1
ATOM 1535 N N . SER A 1 197 ? -3.340 -2.905 14.134 1.00 87.31 197 SER A N 1
ATOM 1536 C CA . SER A 1 197 ? -2.097 -3.670 14.025 1.00 87.31 197 SER A CA 1
ATOM 1537 C C . SER A 1 197 ? -1.559 -3.660 12.595 1.00 87.31 197 SER A C 1
ATOM 1539 O O . SER A 1 197 ? -0.377 -3.384 12.402 1.00 87.31 197 SER A O 1
ATOM 1541 N N . THR A 1 198 ? -2.415 -3.840 11.579 1.00 86.56 198 THR A N 1
ATOM 1542 C CA . THR A 1 198 ? -1.990 -3.730 10.168 1.00 86.56 198 THR A CA 1
ATOM 1543 C C . THR A 1 198 ? -1.434 -2.341 9.841 1.00 86.56 198 THR A C 1
ATOM 1545 O O . THR A 1 198 ? -0.403 -2.229 9.177 1.00 86.56 198 THR A O 1
ATOM 1548 N N . ARG A 1 199 ? -2.052 -1.270 10.364 1.00 88.62 199 ARG A N 1
ATOM 1549 C CA . ARG A 1 199 ? -1.562 0.110 10.202 1.00 88.62 199 ARG A CA 1
ATOM 1550 C C . ARG A 1 199 ? -0.216 0.342 10.898 1.00 88.62 199 ARG A C 1
ATOM 1552 O O . ARG A 1 199 ? 0.635 1.013 10.322 1.00 88.62 199 ARG A O 1
ATOM 1559 N N . ILE A 1 200 ? -0.006 -0.206 12.097 1.00 91.69 200 ILE A N 1
ATOM 1560 C CA . ILE A 1 200 ? 1.274 -0.097 12.820 1.00 91.69 200 ILE A CA 1
ATOM 1561 C C . ILE A 1 200 ? 2.387 -0.835 12.062 1.00 91.69 200 ILE A C 1
ATOM 1563 O O . ILE A 1 200 ? 3.447 -0.254 11.825 1.00 91.69 200 ILE A O 1
ATOM 1567 N N . THR A 1 201 ? 2.135 -2.065 11.602 1.00 88.06 201 THR A N 1
ATOM 1568 C CA . THR A 1 201 ? 3.089 -2.831 10.779 1.00 88.06 201 THR A CA 1
ATOM 1569 C C . THR A 1 201 ? 3.432 -2.088 9.485 1.00 88.06 201 THR A C 1
ATOM 1571 O O . THR A 1 201 ? 4.608 -1.947 9.155 1.00 88.06 201 THR A O 1
ATOM 1574 N N . SER A 1 202 ? 2.431 -1.520 8.804 1.00 87.00 202 SER A N 1
ATOM 1575 C CA . SER A 1 202 ? 2.629 -0.700 7.603 1.00 87.00 202 SER A CA 1
ATOM 1576 C C . SER A 1 202 ? 3.484 0.549 7.871 1.00 87.00 202 SER A C 1
ATOM 1578 O O . SER A 1 202 ? 4.370 0.862 7.073 1.00 87.00 202 SER A O 1
ATOM 1580 N N . GLN A 1 203 ? 3.298 1.239 9.005 1.00 91.56 203 GLN A N 1
ATOM 1581 C CA . GLN A 1 203 ? 4.153 2.370 9.391 1.00 91.56 203 GLN A CA 1
ATOM 1582 C C . GLN A 1 203 ? 5.600 1.941 9.675 1.00 91.56 203 GLN A C 1
ATOM 1584 O O . GLN A 1 203 ? 6.528 2.619 9.231 1.00 91.56 203 GLN A O 1
ATOM 1589 N N . LEU A 1 204 ? 5.808 0.807 10.354 1.00 90.50 204 LEU A N 1
ATOM 1590 C CA . LEU A 1 204 ? 7.143 0.264 10.621 1.00 90.50 204 LEU A CA 1
ATOM 1591 C C . LEU A 1 204 ? 7.876 -0.103 9.320 1.00 90.50 204 LEU A C 1
ATOM 1593 O O . LEU A 1 204 ? 9.011 0.328 9.115 1.00 90.50 204 LEU A O 1
ATOM 1597 N N . GLN A 1 205 ? 7.207 -0.822 8.415 1.00 87.25 205 GLN A N 1
ATOM 1598 C CA . GLN A 1 205 ? 7.738 -1.183 7.095 1.00 87.25 205 GLN A CA 1
ATOM 1599 C C . GLN A 1 205 ? 8.042 0.057 6.240 1.00 87.25 205 GLN A C 1
ATOM 1601 O O . GLN A 1 205 ? 9.092 0.131 5.602 1.00 87.25 205 GLN A O 1
ATOM 1606 N N . SER A 1 206 ? 7.172 1.073 6.278 1.00 90.06 206 SER A N 1
ATOM 1607 C CA . SER A 1 206 ? 7.390 2.347 5.575 1.00 90.06 206 SER A CA 1
ATOM 1608 C C . SER A 1 206 ? 8.636 3.079 6.088 1.00 90.06 206 SER A C 1
ATOM 1610 O O . SER A 1 206 ? 9.427 3.590 5.294 1.00 90.06 206 SER A O 1
ATOM 1612 N N . LEU A 1 207 ? 8.849 3.098 7.409 1.00 92.25 207 LEU A N 1
ATOM 1613 C CA . LEU A 1 207 ? 10.024 3.715 8.029 1.00 92.25 207 LEU A CA 1
ATOM 1614 C C . LEU A 1 207 ? 11.317 2.946 7.705 1.00 92.25 207 LEU A C 1
ATOM 1616 O O . LEU A 1 207 ? 12.342 3.565 7.420 1.00 92.25 207 LEU A O 1
ATOM 1620 N N . GLN A 1 208 ? 11.266 1.610 7.695 1.00 90.31 208 GLN A N 1
ATOM 1621 C CA . GLN A 1 208 ? 12.378 0.759 7.257 1.00 90.31 208 GLN A CA 1
ATOM 1622 C C . GLN A 1 208 ? 12.726 1.007 5.781 1.00 90.31 208 GLN A C 1
ATOM 1624 O O . GLN A 1 208 ? 13.897 1.201 5.455 1.00 90.31 208 GLN A O 1
ATOM 1629 N N . GLY A 1 209 ? 11.723 1.092 4.900 1.00 88.50 209 GLY A N 1
ATOM 1630 C CA . GLY A 1 209 ? 11.910 1.442 3.490 1.00 88.50 209 GLY A CA 1
ATOM 1631 C C . GLY A 1 209 ? 12.564 2.812 3.302 1.00 88.50 209 GLY A C 1
ATOM 1632 O O . GLY A 1 209 ? 13.547 2.928 2.570 1.00 88.50 209 GLY A O 1
ATOM 1633 N N . LEU A 1 210 ? 12.089 3.836 4.019 1.00 90.94 210 LEU A N 1
ATOM 1634 C CA . LEU A 1 210 ? 12.689 5.173 3.995 1.00 90.94 210 LEU A CA 1
ATOM 1635 C C . LEU A 1 210 ? 14.148 5.159 4.480 1.00 90.94 210 LEU A C 1
ATOM 1637 O O . LEU A 1 210 ? 15.008 5.756 3.835 1.00 90.94 210 LEU A O 1
ATOM 1641 N N . HIS A 1 211 ? 14.452 4.446 5.570 1.00 91.81 211 HIS A N 1
ATOM 1642 C CA . HIS A 1 211 ? 15.822 4.293 6.067 1.00 91.81 211 HIS A CA 1
ATOM 1643 C C . HIS A 1 211 ? 16.749 3.648 5.023 1.00 91.81 211 HIS A C 1
ATOM 1645 O O . HIS A 1 211 ? 17.853 4.147 4.793 1.00 91.81 211 HIS A O 1
ATOM 1651 N N . LEU A 1 212 ? 16.298 2.579 4.356 1.00 89.88 212 LEU A N 1
ATOM 1652 C CA . LEU A 1 212 ? 17.065 1.914 3.300 1.00 89.88 212 LEU A CA 1
ATOM 1653 C C . LEU A 1 212 ? 17.348 2.867 2.129 1.00 89.88 212 LEU A C 1
ATOM 1655 O O . LEU A 1 212 ? 18.504 3.004 1.736 1.00 89.88 212 LEU A O 1
ATOM 1659 N N . ARG A 1 213 ? 16.338 3.598 1.634 1.00 89.31 213 ARG A N 1
ATOM 1660 C CA . ARG A 1 213 ? 16.519 4.554 0.524 1.00 89.31 213 ARG A CA 1
ATOM 1661 C C . ARG A 1 213 ? 17.417 5.742 0.893 1.00 89.31 213 ARG A C 1
ATOM 1663 O O . ARG A 1 213 ? 18.239 6.150 0.077 1.00 89.31 213 ARG A O 1
ATOM 1670 N N . LEU A 1 214 ? 17.329 6.266 2.119 1.00 92.75 214 LEU A N 1
ATOM 1671 C CA . LEU A 1 214 ? 18.245 7.309 2.608 1.00 92.75 214 LEU A CA 1
ATOM 1672 C C . LEU A 1 214 ? 19.694 6.805 2.701 1.00 92.75 214 LEU A C 1
ATOM 1674 O O . LEU A 1 214 ? 20.626 7.534 2.359 1.00 92.75 214 LEU A O 1
ATOM 1678 N N . ARG A 1 215 ? 19.897 5.546 3.108 1.00 94.38 215 ARG A N 1
ATOM 1679 C CA . ARG A 1 215 ? 21.221 4.911 3.111 1.00 94.38 215 ARG A CA 1
ATOM 1680 C C . ARG A 1 215 ? 21.761 4.710 1.692 1.00 94.38 215 ARG A C 1
ATOM 1682 O O . ARG A 1 215 ? 22.937 4.976 1.466 1.00 94.38 215 ARG A O 1
ATOM 1689 N N . ASP A 1 216 ? 20.920 4.303 0.741 1.00 91.12 216 ASP A N 1
ATOM 1690 C CA . ASP A 1 216 ? 21.309 4.151 -0.669 1.00 91.12 216 ASP A CA 1
ATOM 1691 C C . ASP A 1 216 ? 21.773 5.493 -1.278 1.00 91.12 216 ASP A C 1
ATOM 1693 O O . ASP A 1 216 ? 22.784 5.532 -1.981 1.00 91.12 216 ASP A O 1
ATOM 1697 N N . ILE A 1 217 ? 21.109 6.610 -0.940 1.00 93.88 217 ILE A N 1
ATOM 1698 C CA . ILE A 1 217 ? 21.550 7.972 -1.304 1.00 93.88 217 ILE A CA 1
ATOM 1699 C C . ILE A 1 217 ? 22.927 8.283 -0.699 1.00 93.88 217 ILE A C 1
ATOM 1701 O O . ILE A 1 217 ? 23.817 8.750 -1.409 1.00 93.88 217 ILE A O 1
ATOM 1705 N N . GLY A 1 218 ? 23.134 7.985 0.588 1.00 94.06 218 GLY A N 1
ATOM 1706 C CA . GLY A 1 218 ? 24.436 8.155 1.243 1.00 94.06 218 GLY A CA 1
ATOM 1707 C C . GLY A 1 218 ? 25.549 7.333 0.579 1.00 94.06 218 GLY A C 1
ATOM 1708 O O . GLY A 1 218 ? 26.641 7.845 0.350 1.00 94.06 218 GLY A O 1
ATOM 1709 N N . HIS A 1 219 ? 25.257 6.087 0.193 1.00 94.75 219 HIS A N 1
ATOM 1710 C CA . HIS A 1 219 ? 26.191 5.221 -0.531 1.00 94.75 219 HIS A CA 1
ATOM 1711 C C . HIS A 1 219 ? 26.516 5.753 -1.939 1.00 94.75 219 HIS A C 1
ATOM 1713 O O . HIS A 1 219 ? 27.661 5.644 -2.374 1.00 94.75 219 HIS A O 1
ATOM 1719 N N . TYR A 1 220 ? 25.547 6.340 -2.652 1.00 93.75 220 TYR A N 1
ATOM 1720 C CA . TYR A 1 220 ? 25.794 7.004 -3.937 1.00 93.75 220 TYR A CA 1
ATOM 1721 C C . TYR A 1 220 ? 26.707 8.227 -3.773 1.00 93.75 220 TYR A C 1
ATOM 1723 O O . TYR A 1 220 ? 27.706 8.338 -4.481 1.00 93.75 220 TYR A O 1
ATOM 1731 N N . LEU A 1 221 ? 26.413 9.109 -2.810 1.00 94.00 221 LEU A N 1
ATOM 1732 C CA . LEU A 1 221 ? 27.228 10.301 -2.555 1.00 94.00 221 LEU A CA 1
ATOM 1733 C C . LEU A 1 221 ? 28.663 9.937 -2.151 1.00 94.00 221 LEU A C 1
ATOM 1735 O O . LEU A 1 221 ? 29.602 10.549 -2.654 1.00 94.00 221 LEU A O 1
ATOM 1739 N N . GLN A 1 222 ? 28.844 8.902 -1.324 1.00 95.75 222 GLN A N 1
ATOM 1740 C CA . GLN A 1 222 ? 30.168 8.391 -0.965 1.00 95.75 222 GLN A CA 1
ATOM 1741 C C . GLN A 1 222 ? 30.952 7.931 -2.207 1.00 95.75 222 GLN A C 1
ATOM 1743 O O . GLN A 1 222 ? 32.071 8.381 -2.416 1.00 95.75 222 GLN A O 1
ATOM 1748 N N . LYS A 1 223 ? 30.339 7.146 -3.105 1.00 94.69 223 LYS A N 1
ATOM 1749 C CA . LYS A 1 223 ? 30.983 6.690 -4.354 1.00 94.69 223 LYS A CA 1
ATOM 1750 C C . LYS A 1 223 ? 31.367 7.816 -5.319 1.00 94.69 223 LYS A C 1
ATOM 1752 O O . LYS A 1 223 ? 32.326 7.668 -6.072 1.00 94.69 223 LYS A O 1
ATOM 1757 N N . VAL A 1 224 ? 30.627 8.924 -5.313 1.00 94.44 224 VAL A N 1
ATOM 1758 C CA . VAL A 1 224 ? 30.966 10.125 -6.095 1.00 94.44 224 VAL A CA 1
ATOM 1759 C C . VAL A 1 224 ? 32.125 10.897 -5.446 1.00 94.44 224 VAL A C 1
ATOM 1761 O O . VAL A 1 224 ? 32.988 11.397 -6.162 1.00 94.44 224 VAL A O 1
ATOM 1764 N N . LEU A 1 225 ? 32.202 10.947 -4.110 1.00 94.19 225 LEU A N 1
ATOM 1765 C CA . LEU A 1 225 ? 33.343 11.521 -3.378 1.00 94.19 225 LEU A CA 1
ATOM 1766 C C . LEU A 1 225 ? 34.624 10.681 -3.527 1.00 94.19 225 LEU A C 1
ATOM 1768 O O . LEU A 1 225 ? 35.705 11.245 -3.678 1.00 94.19 225 LEU A O 1
ATOM 1772 N N . ASP A 1 226 ? 34.494 9.353 -3.538 1.00 95.75 226 ASP A N 1
ATOM 1773 C CA . ASP A 1 226 ? 35.596 8.401 -3.739 1.00 95.75 226 ASP A CA 1
ATOM 1774 C C . ASP A 1 226 ? 36.078 8.341 -5.206 1.00 95.75 226 ASP A C 1
ATOM 1776 O O . ASP A 1 226 ? 37.095 7.716 -5.506 1.00 95.75 226 ASP A O 1
ATOM 1780 N N . GLY A 1 227 ? 35.356 8.984 -6.133 1.00 91.56 227 GLY A N 1
ATOM 1781 C CA . GLY A 1 227 ? 35.692 9.039 -7.559 1.00 91.56 227 GLY A CA 1
ATOM 1782 C C . GLY A 1 227 ? 35.342 7.782 -8.365 1.00 91.56 227 GLY A C 1
ATOM 1783 O O . GLY A 1 227 ? 35.735 7.686 -9.526 1.00 91.56 227 GLY A O 1
ATOM 1784 N N . GLU A 1 228 ? 34.595 6.827 -7.798 1.00 92.94 228 GLU A N 1
ATOM 1785 C CA . GLU A 1 228 ? 34.143 5.626 -8.520 1.00 92.94 228 GLU A CA 1
ATOM 1786 C C . GLU A 1 228 ? 33.068 5.927 -9.579 1.00 92.94 228 GLU A C 1
ATOM 1788 O O . GLU A 1 228 ? 32.920 5.172 -10.542 1.00 92.94 228 GLU A O 1
ATOM 1793 N N . LEU A 1 229 ? 32.277 6.988 -9.380 1.00 88.38 229 LEU A N 1
ATOM 1794 C CA . LEU A 1 229 ? 31.139 7.344 -10.229 1.00 88.38 229 LEU A CA 1
ATOM 1795 C C . LEU A 1 229 ? 31.214 8.807 -10.695 1.00 88.38 229 LEU A C 1
ATOM 1797 O O . LEU A 1 229 ? 31.558 9.682 -9.899 1.00 88.38 229 LEU A O 1
ATOM 1801 N N . PRO A 1 230 ? 30.836 9.106 -11.955 1.00 87.00 230 PRO A N 1
ATOM 1802 C CA . PRO A 1 230 ? 30.737 10.478 -12.436 1.00 87.00 230 PRO A CA 1
ATOM 1803 C C . PRO A 1 230 ? 29.596 11.229 -11.737 1.00 87.00 230 PRO A C 1
ATOM 1805 O O . PRO A 1 230 ? 28.551 10.657 -11.417 1.00 87.00 230 PRO A O 1
ATOM 1808 N N . VAL A 1 231 ? 29.778 12.536 -11.548 1.00 86.50 231 VAL A N 1
ATOM 1809 C CA . VAL A 1 231 ? 28.765 13.423 -10.962 1.00 86.50 231 VAL A CA 1
ATOM 1810 C C . VAL A 1 231 ? 27.550 13.515 -11.890 1.00 86.50 231 VAL A C 1
ATOM 1812 O O . VAL A 1 231 ? 27.660 14.014 -13.005 1.00 86.50 231 VAL A O 1
ATOM 1815 N N . ASN A 1 232 ? 26.373 13.088 -11.425 1.00 85.25 232 ASN A N 1
ATOM 1816 C CA . ASN A 1 232 ? 25.108 13.363 -12.110 1.00 85.25 232 ASN A CA 1
ATOM 1817 C C . ASN A 1 232 ? 24.431 14.605 -11.500 1.00 85.25 232 ASN A C 1
ATOM 1819 O O . ASN A 1 232 ? 23.929 14.565 -10.372 1.00 85.25 232 ASN A O 1
ATOM 1823 N N . HIS A 1 233 ? 24.395 15.699 -12.263 1.00 85.69 233 HIS A N 1
ATOM 1824 C CA . HIS A 1 233 ? 23.840 16.980 -11.823 1.00 85.69 233 HIS A CA 1
ATOM 1825 C C . HIS A 1 233 ? 22.321 16.956 -11.571 1.00 85.69 233 HIS A C 1
ATOM 1827 O O . HIS A 1 233 ? 21.860 17.639 -10.657 1.00 85.69 233 HIS A O 1
ATOM 1833 N N . ALA A 1 234 ? 21.545 16.134 -12.287 1.00 83.94 234 ALA A N 1
ATOM 1834 C CA . ALA A 1 234 ? 20.100 16.016 -12.063 1.00 83.94 234 ALA A CA 1
ATOM 1835 C C . ALA A 1 234 ? 19.778 15.367 -10.703 1.00 83.94 234 ALA A C 1
ATOM 1837 O O . ALA A 1 234 ? 18.866 15.805 -10.002 1.00 83.94 234 ALA A O 1
ATOM 1838 N N . ILE A 1 235 ? 20.572 14.374 -10.278 1.00 87.69 235 ILE A N 1
ATOM 1839 C CA . ILE A 1 235 ? 20.440 13.774 -8.939 1.00 87.69 235 ILE A CA 1
ATOM 1840 C C . ILE A 1 235 ? 20.771 14.808 -7.852 1.00 87.69 235 ILE A C 1
ATOM 1842 O O . ILE A 1 235 ? 20.059 14.889 -6.853 1.00 87.69 235 ILE A O 1
ATOM 1846 N N . LEU A 1 236 ? 21.805 15.634 -8.051 1.00 89.69 236 LEU A N 1
ATOM 1847 C CA . LEU A 1 236 ? 22.156 16.695 -7.100 1.00 89.69 236 LEU A CA 1
ATOM 1848 C C . LEU A 1 236 ? 21.082 17.793 -7.009 1.00 89.69 236 LEU A C 1
ATOM 1850 O O . LEU A 1 236 ? 20.792 18.243 -5.903 1.00 89.69 236 LEU A O 1
ATOM 1854 N N . GLY A 1 237 ? 20.451 18.172 -8.126 1.00 91.06 237 GLY A N 1
ATOM 1855 C CA . GLY A 1 237 ? 19.314 19.101 -8.132 1.00 91.06 237 GLY A CA 1
ATOM 1856 C C . GLY A 1 237 ? 18.133 18.578 -7.307 1.00 91.06 237 GLY A C 1
ATOM 1857 O O . GLY A 1 237 ? 17.670 19.256 -6.393 1.00 91.06 237 GLY A O 1
ATOM 1858 N N . ASN A 1 238 ? 17.733 17.323 -7.533 1.00 90.06 238 ASN A N 1
ATOM 1859 C CA . ASN A 1 238 ? 16.677 16.676 -6.746 1.00 90.06 238 ASN A CA 1
ATOM 1860 C C . ASN A 1 238 ? 17.014 16.622 -5.240 1.00 90.06 238 ASN A C 1
ATOM 1862 O O . ASN A 1 238 ? 16.133 16.801 -4.401 1.00 90.06 238 ASN A O 1
ATOM 1866 N N . LEU A 1 239 ? 18.283 16.400 -4.875 1.00 93.06 239 LEU A N 1
ATOM 1867 C CA . LEU A 1 239 ? 18.722 16.424 -3.473 1.00 93.06 239 LEU A CA 1
ATOM 1868 C C . LEU A 1 239 ? 18.700 17.839 -2.873 1.00 93.06 239 LEU A C 1
ATOM 1870 O O . LEU A 1 239 ? 18.334 17.994 -1.708 1.00 93.06 239 LEU A O 1
ATOM 1874 N N . GLN A 1 240 ? 19.036 18.872 -3.650 1.00 93.00 240 GLN A N 1
ATOM 1875 C CA . GLN A 1 240 ? 18.896 20.266 -3.224 1.00 93.00 240 GLN A CA 1
ATOM 1876 C C . GLN A 1 240 ? 17.427 20.610 -2.928 1.00 93.00 240 GLN A C 1
ATOM 1878 O O . GLN A 1 240 ? 17.148 21.211 -1.889 1.00 93.00 240 GLN A O 1
ATOM 1883 N N . ASP A 1 241 ? 16.489 20.171 -3.772 1.00 93.75 241 ASP A N 1
ATOM 1884 C CA . ASP A 1 241 ? 15.055 20.354 -3.526 1.00 93.75 241 ASP A CA 1
ATOM 1885 C C . ASP A 1 241 ? 14.567 19.580 -2.290 1.00 93.75 241 ASP A C 1
ATOM 1887 O O . ASP A 1 241 ? 13.795 20.125 -1.503 1.00 93.75 241 ASP A O 1
ATOM 1891 N N . VAL A 1 242 ? 15.070 18.365 -2.036 1.00 92.75 242 VAL A N 1
ATOM 1892 C CA . VAL A 1 242 ? 14.769 17.610 -0.800 1.00 92.75 242 VAL A CA 1
ATOM 1893 C C . VAL A 1 242 ? 15.187 18.377 0.463 1.00 92.75 242 VAL A C 1
ATOM 1895 O O . VAL A 1 242 ? 14.431 18.399 1.434 1.00 92.75 242 VAL A O 1
ATOM 1898 N N . PHE A 1 243 ? 16.349 19.040 0.466 1.00 90.75 243 PHE A N 1
ATOM 1899 C CA . PHE A 1 243 ? 16.764 19.879 1.599 1.00 90.75 243 PHE A CA 1
ATOM 1900 C C . PHE A 1 243 ? 15.979 21.197 1.688 1.00 90.75 243 PHE A C 1
ATOM 1902 O O . PHE A 1 243 ? 15.669 21.648 2.789 1.00 90.75 243 PHE A O 1
ATOM 1909 N N . ASN A 1 244 ? 15.620 21.799 0.552 1.00 91.69 244 ASN A N 1
ATOM 1910 C CA . ASN A 1 244 ? 14.834 23.036 0.482 1.00 91.69 244 ASN A CA 1
ATOM 1911 C C . ASN A 1 244 ? 13.373 22.837 0.945 1.00 91.69 244 ASN A C 1
ATOM 1913 O O . ASN A 1 244 ? 12.779 23.726 1.552 1.00 91.69 244 ASN A O 1
ATOM 1917 N N . LEU A 1 245 ? 12.806 21.652 0.702 1.00 92.50 245 LEU A N 1
ATOM 1918 C CA . LEU A 1 245 ? 11.454 21.254 1.110 1.00 92.50 245 LEU A CA 1
ATOM 1919 C C . LEU A 1 245 ? 11.388 20.639 2.523 1.00 92.50 245 LEU A C 1
ATOM 1921 O O . LEU A 1 245 ? 10.311 20.227 2.959 1.00 92.50 245 LEU A O 1
ATOM 1925 N N . LEU A 1 246 ? 12.508 20.566 3.252 1.00 88.88 246 LEU A N 1
ATOM 1926 C CA . LEU A 1 246 ? 12.558 19.956 4.581 1.00 88.88 246 LEU A CA 1
ATOM 1927 C C . LEU A 1 246 ? 11.717 20.763 5.603 1.00 88.88 246 LEU A C 1
ATOM 1929 O O . LEU A 1 246 ? 11.980 21.953 5.804 1.00 88.88 246 LEU A O 1
ATOM 1933 N N . PRO A 1 247 ? 10.722 20.156 6.288 1.00 84.31 247 PRO A N 1
ATOM 1934 C CA . PRO A 1 247 ? 9.842 20.888 7.200 1.00 84.31 247 PRO A CA 1
ATOM 1935 C C . PRO A 1 247 ? 10.568 21.449 8.432 1.00 84.31 247 PRO A C 1
ATOM 1937 O O . PRO A 1 247 ? 10.902 20.728 9.373 1.00 84.31 247 PRO A O 1
ATOM 1940 N N . ASN A 1 248 ? 10.761 22.767 8.458 1.00 78.12 248 ASN A N 1
ATOM 1941 C CA . ASN A 1 248 ? 11.367 23.470 9.586 1.00 78.12 248 ASN A CA 1
ATOM 1942 C C . ASN A 1 248 ? 10.323 23.760 10.677 1.00 78.12 248 ASN A C 1
ATOM 1944 O O . ASN A 1 248 ? 9.431 24.586 10.490 1.00 78.12 248 ASN A O 1
ATOM 1948 N N . LEU A 1 249 ? 10.452 23.107 11.837 1.00 65.50 249 LEU A N 1
ATOM 1949 C CA . LEU A 1 249 ? 9.546 23.292 12.985 1.00 65.50 249 LEU A CA 1
ATOM 1950 C C . LEU A 1 249 ? 9.641 24.688 13.625 1.00 65.50 249 LEU A C 1
ATOM 1952 O O . LEU A 1 249 ? 8.664 25.159 14.201 1.00 65.50 249 LEU A O 1
ATOM 1956 N N . SER A 1 250 ? 10.794 25.351 13.503 1.00 62.75 250 SER A N 1
ATOM 1957 C CA . SER A 1 250 ? 11.054 26.680 14.062 1.00 62.75 250 SER A CA 1
ATOM 1958 C C . SER A 1 250 ? 11.420 27.661 12.950 1.00 62.75 250 SER A C 1
ATOM 1960 O O . SER A 1 250 ? 12.591 27.822 12.618 1.00 62.75 250 SER A O 1
ATOM 1962 N N . THR A 1 251 ? 10.423 28.333 12.371 1.00 59.94 251 THR A N 1
ATOM 1963 C CA . THR A 1 251 ? 10.631 29.425 11.405 1.00 59.94 251 THR A CA 1
ATOM 1964 C C . THR A 1 251 ? 10.594 30.788 12.117 1.00 59.94 251 THR A C 1
ATOM 1966 O O . THR A 1 251 ? 9.502 31.336 12.311 1.00 59.94 251 THR A O 1
ATOM 1969 N N . PRO A 1 252 ? 11.736 31.379 12.522 1.00 55.53 252 PRO A N 1
ATOM 1970 C CA . PRO A 1 252 ? 11.747 32.756 13.006 1.00 55.53 252 PRO A CA 1
ATOM 1971 C C . PRO A 1 252 ? 11.322 33.698 11.873 1.00 55.53 252 PRO A C 1
ATOM 1973 O O . PRO A 1 252 ? 11.795 33.581 10.743 1.00 55.53 252 PRO A O 1
ATOM 1976 N N . LYS A 1 253 ? 10.430 34.655 12.155 1.00 51.44 253 LYS A N 1
ATOM 1977 C CA . LYS A 1 253 ? 9.991 35.627 11.142 1.00 51.44 253 LYS A CA 1
ATOM 1978 C C . LYS A 1 253 ? 11.138 36.575 10.801 1.00 51.44 253 LYS A C 1
ATOM 1980 O O . LYS A 1 253 ? 11.450 37.460 11.600 1.00 51.44 253 LYS A O 1
ATOM 1985 N N . THR A 1 254 ? 11.697 36.437 9.598 1.00 47.88 254 THR A N 1
ATOM 1986 C CA . THR A 1 254 ? 12.694 37.332 8.979 1.00 47.88 254 THR A CA 1
ATOM 1987 C C . THR A 1 254 ? 12.091 38.708 8.670 1.00 47.88 254 THR A C 1
ATOM 1989 O O . THR A 1 254 ? 11.945 39.134 7.528 1.00 47.88 254 THR A O 1
ATOM 1992 N N . THR A 1 255 ? 11.703 39.416 9.726 1.00 47.72 255 THR A N 1
ATOM 1993 C C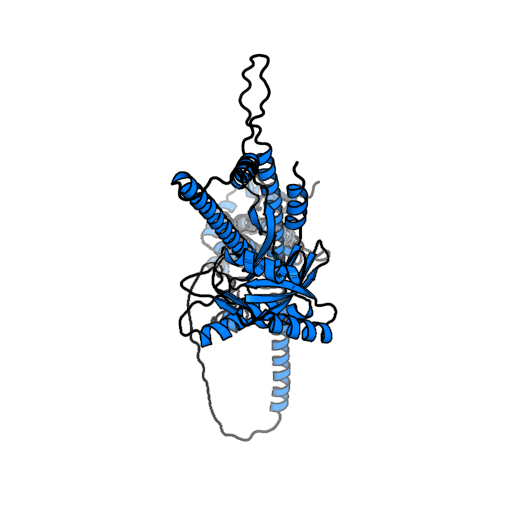A . THR A 1 255 ? 11.222 40.794 9.668 1.00 47.72 255 THR A CA 1
ATOM 1994 C C . THR A 1 255 ? 12.459 41.689 9.721 1.00 47.72 255 THR A C 1
ATOM 1996 O O . THR A 1 255 ? 13.143 41.668 10.748 1.00 47.72 255 THR A O 1
ATOM 1999 N N . PRO A 1 256 ? 12.804 42.448 8.664 1.00 45.06 256 PRO A N 1
ATOM 2000 C CA . PRO A 1 256 ? 13.964 43.331 8.710 1.00 45.06 256 PRO A CA 1
ATOM 2001 C C . PRO A 1 256 ? 13.747 44.391 9.795 1.00 45.06 256 PRO A C 1
ATOM 2003 O O . PRO A 1 256 ? 12.807 45.185 9.721 1.00 45.06 256 PRO A O 1
ATOM 2006 N N . GLN A 1 257 ? 14.588 44.382 10.833 1.00 47.97 257 GLN A N 1
ATOM 2007 C CA . GLN A 1 257 ? 14.457 45.326 11.940 1.00 47.97 257 GLN A CA 1
ATOM 2008 C C . GLN A 1 257 ? 14.848 46.736 11.498 1.00 47.97 257 GLN A C 1
ATOM 2010 O O . GLN A 1 257 ? 16.027 47.074 11.410 1.00 47.97 257 GLN A O 1
ATOM 2015 N N . ILE A 1 258 ? 13.843 47.587 11.320 1.00 48.97 258 ILE A N 1
ATOM 2016 C CA . ILE A 1 258 ? 14.007 49.034 11.420 1.00 48.97 258 ILE A CA 1
ATOM 2017 C C . ILE A 1 258 ? 13.593 49.424 12.847 1.00 48.97 258 ILE A C 1
ATOM 2019 O O . ILE A 1 258 ? 12.472 49.149 13.269 1.00 48.97 258 ILE A O 1
ATOM 2023 N N . ASN A 1 259 ? 14.512 50.063 13.577 1.00 44.28 259 ASN A N 1
ATOM 2024 C CA . ASN A 1 259 ? 14.349 50.624 14.928 1.00 44.28 259 ASN A CA 1
ATOM 2025 C C . ASN A 1 259 ? 14.192 49.631 16.104 1.00 44.28 259 ASN A C 1
ATOM 2027 O O . ASN A 1 259 ? 13.159 49.577 16.766 1.00 44.28 259 ASN A O 1
ATOM 2031 N N . GLY A 1 260 ? 15.291 48.955 16.459 1.00 50.19 260 GLY A N 1
ATOM 2032 C CA . GLY A 1 260 ? 15.964 49.183 17.756 1.00 50.19 260 GLY A CA 1
ATOM 2033 C C . GLY A 1 260 ? 15.230 48.914 19.083 1.00 50.19 260 GLY A C 1
ATOM 2034 O O . GLY A 1 260 ? 15.737 49.321 20.126 1.00 50.19 260 GLY A O 1
ATOM 2035 N N . ALA A 1 261 ? 14.069 48.261 19.088 1.00 42.12 261 ALA A N 1
ATOM 2036 C CA . ALA A 1 261 ? 13.326 47.940 20.307 1.00 42.12 261 ALA A CA 1
ATOM 2037 C C . ALA A 1 261 ? 13.461 46.454 20.677 1.00 42.12 261 ALA A C 1
ATOM 2039 O O . ALA A 1 261 ? 12.909 45.589 19.995 1.00 42.12 261 ALA A O 1
ATOM 2040 N N . ASN A 1 262 ? 14.124 46.166 21.804 1.00 48.06 262 ASN A N 1
ATOM 2041 C CA . ASN A 1 262 ? 14.229 44.823 22.387 1.00 48.06 262 ASN A CA 1
ATOM 2042 C C . ASN A 1 262 ? 12.869 44.326 22.914 1.00 48.06 262 ASN A C 1
ATOM 2044 O O . ASN A 1 262 ? 12.617 44.298 24.118 1.00 48.06 262 ASN A O 1
ATOM 2048 N N . LYS A 1 263 ? 11.988 43.894 22.010 1.00 45.72 263 LYS A N 1
ATOM 2049 C CA . LYS A 1 263 ? 10.955 42.912 22.350 1.00 45.72 263 LYS A CA 1
ATOM 2050 C C . LYS A 1 263 ? 11.624 41.543 22.422 1.00 45.72 263 LYS A C 1
ATOM 2052 O O . LYS A 1 263 ? 12.450 41.222 21.570 1.00 45.72 263 LYS A O 1
ATOM 2057 N N . ALA A 1 264 ? 11.276 40.761 23.443 1.00 42.47 264 ALA A N 1
ATOM 2058 C CA . ALA A 1 264 ? 11.760 39.393 23.583 1.00 42.47 264 ALA A CA 1
ATOM 2059 C C . ALA A 1 264 ? 11.500 38.596 22.295 1.00 42.47 264 ALA A C 1
ATOM 2061 O O . ALA A 1 264 ? 10.510 38.845 21.599 1.00 42.47 264 ALA A O 1
ATOM 2062 N N . GLN A 1 265 ? 12.377 37.637 21.991 1.00 46.47 265 GLN A N 1
ATOM 2063 C CA . GLN A 1 265 ? 12.181 36.698 20.890 1.00 46.47 265 GLN A CA 1
ATOM 2064 C C . GLN A 1 265 ? 10.994 35.787 21.217 1.00 46.47 265 GLN A C 1
ATOM 2066 O O . GLN A 1 265 ? 11.157 34.683 21.728 1.00 46.47 265 GLN A O 1
ATOM 2071 N N . THR A 1 266 ? 9.781 36.259 20.931 1.00 50.41 266 THR A N 1
ATOM 2072 C CA . THR A 1 266 ? 8.606 35.399 20.875 1.00 50.41 266 THR A CA 1
ATOM 2073 C C . THR A 1 266 ? 8.799 34.482 19.678 1.00 50.41 266 THR A C 1
ATOM 2075 O O . THR A 1 266 ? 8.517 34.858 18.538 1.00 50.41 266 THR A O 1
ATOM 2078 N N . GLU A 1 267 ? 9.329 33.289 19.935 1.00 51.59 267 GLU A N 1
ATOM 2079 C CA . GLU A 1 267 ? 9.341 32.195 18.975 1.00 51.59 267 GLU A CA 1
ATOM 2080 C C . GLU A 1 267 ? 7.888 31.836 18.664 1.00 51.59 267 GLU A C 1
ATOM 2082 O O . GLU A 1 267 ? 7.238 31.058 19.361 1.00 51.59 267 GLU A O 1
ATOM 2087 N N . ASN A 1 268 ? 7.355 32.483 17.626 1.00 54.44 268 ASN A N 1
ATOM 2088 C CA . ASN A 1 268 ? 6.016 32.269 17.099 1.00 54.44 268 ASN A CA 1
ATOM 2089 C C . ASN A 1 268 ? 5.973 30.893 16.427 1.00 54.44 268 ASN A C 1
ATOM 2091 O O . ASN A 1 268 ? 5.979 30.764 15.204 1.00 54.44 268 ASN A O 1
ATOM 2095 N N . ASN A 1 269 ? 5.966 29.852 17.257 1.00 69.00 269 ASN A N 1
ATOM 2096 C CA . ASN A 1 269 ? 5.898 28.461 16.854 1.00 69.00 269 ASN A CA 1
ATOM 2097 C C . ASN A 1 269 ? 4.454 28.108 16.458 1.00 69.00 269 ASN A C 1
ATOM 2099 O O . ASN A 1 269 ? 3.793 27.253 17.049 1.00 69.00 269 ASN A O 1
ATOM 2103 N N . ASP A 1 270 ? 3.942 28.850 15.475 1.00 76.31 270 ASP A N 1
ATOM 2104 C CA . ASP A 1 270 ? 2.566 28.780 14.991 1.00 76.31 270 ASP A CA 1
ATOM 2105 C C . ASP A 1 270 ? 2.275 27.368 14.422 1.00 76.31 270 ASP A C 1
ATOM 2107 O O . ASP A 1 270 ? 1.164 26.859 14.577 1.00 76.31 270 ASP A O 1
ATOM 2111 N N . LEU A 1 271 ? 3.299 26.680 13.887 1.00 80.44 271 LEU A N 1
ATOM 2112 C CA . LEU A 1 271 ? 3.228 25.288 13.429 1.00 80.44 271 LEU A CA 1
ATOM 2113 C C . LEU A 1 271 ? 3.135 24.271 14.582 1.00 80.44 271 LEU A C 1
ATOM 2115 O O . LEU A 1 271 ? 2.204 23.464 14.584 1.00 80.44 271 LEU A O 1
ATOM 2119 N N . ALA A 1 272 ? 4.020 24.292 15.590 1.00 81.44 272 ALA A N 1
ATOM 2120 C CA . ALA A 1 272 ? 3.892 23.359 16.720 1.00 81.44 272 ALA A CA 1
ATOM 2121 C C . ALA A 1 272 ? 2.680 23.678 17.607 1.00 81.44 272 ALA A C 1
ATOM 2123 O O . ALA A 1 272 ? 2.117 22.769 18.221 1.00 81.44 272 ALA A O 1
ATOM 2124 N N . ARG A 1 273 ? 2.212 24.935 17.631 1.00 84.06 273 ARG A N 1
ATOM 2125 C CA . ARG A 1 273 ? 0.920 25.299 18.226 1.00 84.06 273 ARG A CA 1
ATOM 2126 C C . ARG A 1 273 ? -0.235 24.641 17.471 1.00 84.06 273 ARG A C 1
ATOM 2128 O O . ARG A 1 273 ? -1.100 24.053 18.115 1.00 84.06 273 ARG A O 1
ATOM 2135 N N . ALA A 1 274 ? -0.242 24.690 16.136 1.00 87.31 274 ALA A N 1
ATOM 2136 C CA . ALA A 1 274 ? -1.251 24.009 15.324 1.00 87.31 274 ALA A CA 1
ATOM 2137 C C . ALA A 1 274 ? -1.213 22.479 15.515 1.00 87.31 274 ALA A C 1
ATOM 2139 O O . ALA A 1 274 ? -2.264 21.868 15.707 1.00 87.31 274 ALA A O 1
ATOM 2140 N N . MET A 1 275 ? -0.017 21.878 15.560 1.00 86.81 275 MET A N 1
ATOM 2141 C CA . MET A 1 275 ? 0.164 20.454 15.881 1.00 86.81 275 MET A CA 1
ATOM 2142 C C . MET A 1 275 ? -0.354 20.113 17.284 1.00 86.81 275 MET A C 1
ATOM 2144 O O . MET A 1 275 ? -1.120 19.169 17.433 1.00 86.81 275 MET A O 1
ATOM 2148 N N . SER A 1 276 ? -0.009 20.899 18.309 1.00 89.19 276 SER A N 1
ATOM 2149 C CA . SER A 1 276 ? -0.489 20.696 19.687 1.00 89.19 276 SER A CA 1
ATOM 2150 C C . SER A 1 276 ? -2.015 20.773 19.789 1.00 89.19 276 SER A C 1
ATOM 2152 O O . SER A 1 276 ? -2.628 19.934 20.443 1.00 89.19 276 SER A O 1
ATOM 2154 N N . VAL A 1 277 ? -2.646 21.739 19.108 1.00 92.50 277 VAL A N 1
ATOM 2155 C CA . VAL A 1 277 ? -4.114 21.837 19.040 1.00 92.50 277 VAL A CA 1
ATOM 2156 C C . VAL A 1 277 ? -4.706 20.597 18.365 1.00 92.50 277 VAL A C 1
ATOM 2158 O O . VAL A 1 277 ? -5.617 19.994 18.921 1.00 92.50 277 VAL A O 1
ATOM 2161 N N . LYS A 1 278 ? -4.153 20.147 17.231 1.00 94.12 278 LYS A N 1
ATOM 2162 C CA . LYS A 1 278 ? -4.646 18.946 16.534 1.00 94.12 278 LYS A CA 1
ATOM 2163 C C . LYS A 1 278 ? -4.464 17.657 17.338 1.00 94.12 278 LYS A C 1
ATOM 2165 O O . LYS A 1 278 ? -5.367 16.823 17.341 1.00 94.12 278 LYS A O 1
ATOM 2170 N N . THR A 1 279 ? -3.361 17.518 18.070 1.00 95.12 279 THR A N 1
ATOM 2171 C CA . THR A 1 279 ? -3.154 16.409 19.013 1.00 95.12 279 THR A CA 1
ATOM 2172 C C . THR A 1 279 ? -4.199 16.433 20.129 1.00 95.12 279 THR A C 1
ATOM 2174 O O . THR A 1 279 ? -4.771 15.392 20.444 1.00 95.12 279 THR A O 1
ATOM 2177 N N . ASN A 1 280 ? -4.520 17.608 20.681 1.00 95.19 280 ASN A N 1
ATOM 2178 C CA . ASN A 1 280 ? -5.561 17.748 21.702 1.00 95.19 280 ASN A CA 1
ATOM 2179 C C . ASN A 1 280 ? -6.963 17.406 21.155 1.00 95.19 280 ASN A C 1
ATOM 2181 O O . ASN A 1 280 ? -7.670 16.621 21.786 1.00 95.19 280 ASN A O 1
ATOM 2185 N N . ASP A 1 281 ? -7.337 17.907 19.968 1.00 96.75 281 ASP A N 1
ATOM 2186 C CA . ASP A 1 281 ? -8.599 17.563 19.282 1.00 96.75 281 ASP A CA 1
ATOM 2187 C C . ASP A 1 281 ? -8.747 16.032 19.119 1.00 96.75 281 ASP A C 1
ATOM 2189 O O . ASP A 1 281 ? -9.797 15.435 19.395 1.00 96.75 281 ASP A O 1
ATOM 2193 N N . GLN A 1 282 ? -7.666 15.376 18.682 1.00 95.56 282 GLN A N 1
ATOM 2194 C CA . GLN A 1 282 ? -7.629 13.933 18.458 1.00 95.56 282 GLN A CA 1
ATOM 2195 C C . GLN A 1 282 ? -7.706 13.149 19.777 1.00 95.56 282 GLN A C 1
ATOM 2197 O O . GLN A 1 282 ? -8.455 12.174 19.858 1.00 95.56 282 GLN A O 1
ATOM 2202 N N . LEU A 1 283 ? -7.003 13.587 20.827 1.00 95.75 283 LEU A N 1
ATOM 2203 C CA . LEU A 1 283 ? -7.080 12.985 22.162 1.00 95.75 283 LEU A CA 1
ATOM 2204 C C . LEU A 1 283 ? -8.490 13.094 22.758 1.00 95.75 283 LEU A C 1
ATOM 2206 O O . LEU A 1 283 ? -9.004 12.101 23.267 1.00 95.75 283 LEU A O 1
ATOM 2210 N N . MET A 1 284 ? -9.161 14.244 22.630 1.00 95.94 284 MET A N 1
ATOM 2211 C CA . MET A 1 284 ? -10.558 14.404 23.066 1.00 95.94 284 MET A CA 1
ATOM 2212 C C . MET A 1 284 ? -11.501 13.427 22.350 1.00 95.94 284 MET A C 1
ATOM 2214 O O . MET A 1 284 ? -12.368 12.821 22.983 1.00 95.94 284 MET A O 1
ATOM 2218 N N . THR A 1 285 ? -11.289 13.211 21.050 1.00 95.69 285 THR A N 1
ATOM 2219 C CA . THR A 1 285 ? -12.065 12.246 20.253 1.00 95.69 285 THR A CA 1
ATOM 2220 C C . THR A 1 285 ? -11.805 10.799 20.698 1.00 95.69 285 THR A C 1
ATOM 2222 O O . THR A 1 285 ? -12.740 9.999 20.796 1.00 95.69 285 THR A O 1
ATOM 2225 N N . ILE A 1 286 ? -10.554 10.457 21.029 1.00 94.56 286 ILE A N 1
ATOM 2226 C CA . ILE A 1 286 ? -10.173 9.144 21.580 1.00 94.56 286 ILE A CA 1
ATOM 2227 C C . ILE A 1 286 ? -10.804 8.924 22.963 1.00 94.56 286 ILE A C 1
ATOM 2229 O O . ILE A 1 286 ? -11.377 7.858 23.196 1.00 94.56 286 ILE A O 1
ATOM 2233 N N . TYR A 1 287 ? -10.773 9.920 23.856 1.00 95.75 287 TYR A N 1
ATOM 2234 C CA . TYR A 1 287 ? -11.390 9.816 25.180 1.00 95.75 287 TYR A CA 1
ATOM 2235 C C . TYR A 1 287 ? -12.904 9.595 25.090 1.00 95.75 287 TYR A C 1
ATOM 2237 O O . TYR A 1 287 ? -13.402 8.643 25.694 1.00 95.75 287 TYR A O 1
ATOM 2245 N N . LEU A 1 288 ? -13.622 10.377 24.274 1.00 96.12 288 LEU A N 1
ATOM 2246 C CA . LEU A 1 288 ? -15.059 10.177 24.043 1.00 96.12 288 LEU A CA 1
ATOM 2247 C C . LEU A 1 288 ? -15.356 8.774 23.484 1.00 96.12 288 LEU A C 1
ATOM 2249 O O . LEU A 1 288 ? -16.244 8.084 23.983 1.00 96.12 288 LEU A O 1
ATOM 2253 N N . SER A 1 289 ? -14.560 8.312 22.515 1.00 94.62 289 SER A N 1
ATOM 2254 C CA . SER A 1 289 ? -14.685 6.962 21.946 1.00 94.62 289 SER A CA 1
ATOM 2255 C C . SER A 1 289 ? -14.457 5.860 22.989 1.00 94.62 289 SER A C 1
ATOM 2257 O O . SER A 1 289 ? -15.138 4.836 22.972 1.00 94.62 289 SER A O 1
ATOM 2259 N N . SER A 1 290 ? -13.511 6.058 23.913 1.00 94.56 290 SER A N 1
ATOM 2260 C CA . SER A 1 290 ? -13.220 5.106 24.992 1.00 94.56 290 SER A CA 1
ATOM 2261 C C . SER A 1 290 ? -14.317 5.070 26.063 1.00 94.56 290 SER A C 1
ATOM 2263 O O . SER A 1 290 ? -14.663 3.990 26.538 1.00 94.56 290 SER A O 1
ATOM 2265 N N . LEU A 1 291 ? -14.928 6.220 26.373 1.00 95.31 291 LEU A N 1
ATOM 2266 C CA . LEU A 1 291 ? -16.054 6.319 27.301 1.00 95.31 291 LEU A CA 1
ATOM 2267 C C . LEU A 1 291 ? -17.293 5.603 26.746 1.00 95.31 291 LEU A C 1
ATOM 2269 O O . LEU A 1 291 ? -17.922 4.829 27.463 1.00 95.31 291 LEU A O 1
ATOM 2273 N N . ILE A 1 292 ? -17.598 5.795 25.458 1.00 94.94 292 ILE A N 1
ATOM 2274 C CA . ILE A 1 292 ? -18.697 5.091 24.780 1.00 94.94 292 ILE A CA 1
ATOM 2275 C C . ILE A 1 292 ? -18.462 3.573 24.812 1.00 94.94 292 ILE A C 1
ATOM 2277 O O . ILE A 1 292 ? -19.363 2.838 25.202 1.00 94.94 292 ILE A O 1
ATOM 2281 N N . ARG A 1 293 ? -17.245 3.101 24.498 1.00 92.38 293 ARG A N 1
ATOM 2282 C CA . ARG A 1 293 ? -16.890 1.668 24.573 1.00 92.38 293 ARG A CA 1
ATOM 2283 C C . ARG A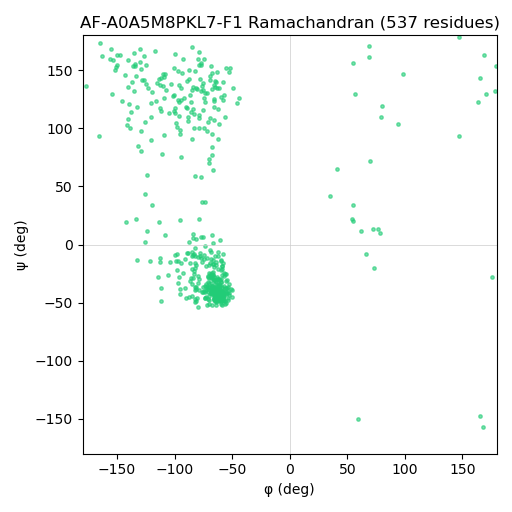 1 293 ? -17.030 1.074 25.976 1.00 92.38 293 ARG A C 1
ATOM 2285 O O . ARG A 1 293 ? -17.390 -0.091 26.101 1.00 92.38 293 ARG A O 1
ATOM 2292 N N . ALA A 1 294 ? -16.744 1.846 27.024 1.00 94.75 294 ALA A N 1
ATOM 2293 C CA . ALA A 1 294 ? -16.969 1.399 28.396 1.00 94.75 294 ALA A CA 1
ATOM 2294 C C . ALA A 1 294 ? -18.472 1.250 28.691 1.00 94.75 294 ALA A C 1
ATOM 2296 O O . ALA A 1 294 ? -18.882 0.253 29.277 1.00 94.75 294 ALA A O 1
ATOM 2297 N N . ILE A 1 295 ? -19.297 2.204 28.244 1.00 93.88 295 ILE A N 1
ATOM 2298 C CA . ILE A 1 295 ? -20.756 2.164 28.417 1.00 93.88 295 ILE A CA 1
ATOM 2299 C C . ILE A 1 295 ? -21.377 0.989 27.647 1.00 93.88 295 ILE A C 1
ATOM 2301 O O . ILE A 1 295 ? -22.209 0.288 28.218 1.00 93.88 295 ILE A O 1
ATOM 2305 N N . THR A 1 296 ? -20.956 0.720 26.404 1.00 92.50 296 THR A N 1
ATOM 2306 C CA . THR A 1 296 ? -21.446 -0.453 25.656 1.00 92.50 296 THR A CA 1
ATOM 2307 C C . THR A 1 296 ? -21.018 -1.754 26.330 1.00 92.50 296 THR A C 1
ATOM 2309 O O . THR A 1 296 ? -21.876 -2.571 26.619 1.00 92.50 296 THR A O 1
ATOM 2312 N N . ALA A 1 297 ? -19.751 -1.899 26.734 1.00 91.25 297 ALA A N 1
ATOM 2313 C CA . ALA A 1 297 ? -19.294 -3.101 27.441 1.00 91.25 297 ALA A CA 1
ATOM 2314 C C . ALA A 1 297 ? -20.035 -3.348 28.776 1.00 91.25 297 ALA A C 1
ATOM 2316 O O . ALA A 1 297 ? -20.224 -4.497 29.177 1.00 91.25 297 ALA A O 1
ATOM 2317 N N . PHE A 1 298 ? -20.484 -2.290 29.467 1.00 92.06 298 PHE A N 1
ATOM 2318 C CA . PHE A 1 298 ? -21.380 -2.423 30.621 1.00 92.06 298 PHE A CA 1
ATOM 2319 C C . PHE A 1 298 ? -22.814 -2.810 30.231 1.00 92.06 298 PHE A C 1
ATOM 2321 O O . PHE A 1 298 ? -23.451 -3.543 30.984 1.00 92.06 298 PHE A O 1
ATOM 2328 N N . HIS A 1 299 ? -23.322 -2.357 29.082 1.00 91.75 299 HIS A N 1
ATOM 2329 C CA . HIS A 1 299 ? -24.617 -2.790 28.555 1.00 91.75 299 HIS A CA 1
ATOM 2330 C C . HIS A 1 299 ? -24.593 -4.279 28.189 1.00 91.75 299 HIS A C 1
ATOM 2332 O O . HIS A 1 299 ? -25.430 -5.023 28.691 1.00 91.75 299 HIS A O 1
ATOM 2338 N N . ASP A 1 300 ? -23.572 -4.724 27.450 1.00 90.69 300 ASP A N 1
ATOM 2339 C CA . ASP A 1 300 ? -23.353 -6.127 27.077 1.00 90.69 300 ASP A CA 1
ATOM 2340 C C . ASP A 1 300 ? -23.298 -7.031 28.331 1.00 90.69 300 ASP A C 1
ATOM 2342 O O . ASP A 1 300 ? -23.906 -8.097 28.388 1.00 90.69 300 ASP A O 1
ATOM 2346 N N . LEU A 1 301 ? -22.610 -6.587 29.393 1.00 88.88 301 LEU A N 1
ATOM 2347 C CA . LEU A 1 301 ? -22.562 -7.275 30.694 1.00 88.88 301 LEU A CA 1
ATOM 2348 C C . LEU A 1 301 ? -23.933 -7.392 31.381 1.00 88.88 301 LEU A C 1
ATOM 2350 O O . LEU A 1 301 ? -24.194 -8.388 32.059 1.00 88.88 301 LEU A O 1
ATOM 2354 N N . ILE A 1 302 ? -24.795 -6.385 31.234 1.00 88.19 302 ILE A N 1
ATOM 2355 C CA . ILE A 1 302 ? -26.142 -6.375 31.819 1.00 88.19 302 ILE A CA 1
ATOM 2356 C C . ILE A 1 302 ? -27.095 -7.236 30.983 1.00 88.19 302 ILE A C 1
ATOM 2358 O O . ILE A 1 302 ? -27.874 -7.992 31.561 1.00 88.19 302 ILE A O 1
ATOM 2362 N N . GLU A 1 303 ? -26.987 -7.207 29.654 1.00 90.19 303 GLU A N 1
ATOM 2363 C CA . GLU A 1 303 ? -27.744 -8.099 28.773 1.00 90.19 303 GLU A CA 1
ATOM 2364 C C . GLU A 1 303 ? -27.383 -9.569 29.032 1.00 90.19 303 GLU A C 1
ATOM 2366 O O . GLU A 1 303 ? -28.276 -10.376 29.282 1.00 90.19 303 GLU A O 1
ATOM 2371 N N . ASN A 1 304 ? -26.091 -9.906 29.123 1.00 91.44 304 ASN A N 1
ATOM 2372 C CA . ASN A 1 304 ? -25.635 -11.247 29.510 1.00 91.44 304 ASN A CA 1
ATOM 2373 C C . ASN A 1 304 ? -26.187 -11.680 30.886 1.00 91.44 304 ASN A C 1
ATOM 2375 O O . ASN A 1 304 ? -26.614 -12.821 31.059 1.00 91.44 304 ASN A O 1
ATOM 2379 N N . LYS A 1 305 ? -26.250 -10.769 31.872 1.00 89.75 305 LYS A N 1
ATOM 2380 C CA . LYS A 1 305 ? -26.884 -11.033 33.181 1.00 89.75 305 LYS A CA 1
ATOM 2381 C C . LYS A 1 305 ? -28.389 -11.309 33.067 1.00 89.75 305 LYS A C 1
ATOM 2383 O O . LYS A 1 305 ? -28.888 -12.165 33.796 1.00 89.75 305 LYS A O 1
ATOM 2388 N N . ILE A 1 306 ? -29.103 -10.612 32.180 1.00 87.44 306 ILE A N 1
ATOM 2389 C CA . ILE A 1 306 ? -30.538 -10.820 31.924 1.00 87.44 306 ILE A CA 1
ATOM 2390 C C . ILE A 1 306 ? -30.766 -12.163 31.219 1.00 87.44 306 ILE A C 1
ATOM 2392 O O . ILE A 1 306 ? -31.589 -12.953 31.681 1.00 87.44 306 ILE A O 1
ATOM 2396 N N . GLN A 1 307 ? -30.000 -12.463 30.166 1.00 90.12 307 GLN A N 1
ATOM 2397 C CA . GLN A 1 307 ? -30.098 -13.724 29.427 1.00 90.12 307 GLN A CA 1
ATOM 2398 C C . GLN A 1 307 ? -29.767 -14.932 30.321 1.00 90.12 307 GLN A C 1
ATOM 2400 O O . GLN A 1 307 ? -30.527 -15.901 30.339 1.00 90.12 307 GLN A O 1
ATOM 2405 N N . ASN A 1 308 ? -28.704 -14.869 31.137 1.00 89.56 308 ASN A N 1
ATOM 2406 C CA . ASN A 1 308 ? -28.375 -15.943 32.085 1.00 89.56 308 ASN A CA 1
ATOM 2407 C C . ASN A 1 308 ? -29.488 -16.154 33.124 1.00 89.56 308 ASN A C 1
ATOM 2409 O O . ASN A 1 308 ? -29.800 -17.300 33.448 1.00 89.56 308 ASN A O 1
ATOM 2413 N N . ARG A 1 309 ? -30.126 -15.077 33.610 1.00 87.50 309 ARG A N 1
ATOM 2414 C CA . ARG A 1 309 ? -31.271 -15.172 34.529 1.00 87.50 309 ARG A CA 1
ATOM 2415 C C . ARG A 1 309 ? -32.476 -15.846 33.865 1.00 87.50 309 ARG A C 1
ATOM 2417 O O . ARG A 1 309 ? -33.006 -16.794 34.432 1.00 87.50 309 ARG A O 1
ATOM 2424 N N . GLN A 1 310 ? -32.867 -15.416 32.665 1.00 87.88 310 GLN A N 1
ATOM 2425 C CA . GLN A 1 310 ? -33.984 -16.018 31.923 1.00 87.88 310 GLN A CA 1
ATOM 2426 C C . GLN A 1 310 ? -33.734 -17.505 31.635 1.00 87.88 310 GLN A C 1
ATOM 2428 O O . GLN A 1 310 ? -34.609 -18.340 31.851 1.00 87.88 310 GLN A O 1
ATOM 2433 N N . GLN A 1 311 ? -32.509 -17.867 31.239 1.00 87.94 311 GLN A N 1
ATOM 2434 C CA . GLN A 1 311 ? -32.123 -19.269 31.067 1.00 87.94 311 GLN A CA 1
ATOM 2435 C C . GLN A 1 311 ? -32.145 -20.069 32.376 1.00 87.94 311 GLN A C 1
ATOM 2437 O O . GLN A 1 311 ? -32.387 -21.274 32.331 1.00 87.94 311 GLN A O 1
ATOM 2442 N N . GLN A 1 312 ? -31.854 -19.454 33.526 1.00 86.44 312 GLN A N 1
ATOM 2443 C CA . GLN A 1 312 ? -31.967 -20.119 34.824 1.00 86.44 312 GLN A CA 1
ATOM 2444 C C . GLN A 1 312 ? -33.438 -20.346 35.197 1.00 86.44 312 GLN A C 1
ATOM 2446 O O . GLN A 1 312 ? -33.796 -21.475 35.523 1.00 86.44 312 GLN A O 1
ATOM 2451 N N . GLU A 1 313 ? -34.289 -19.328 35.057 1.00 86.75 313 GLU A N 1
ATOM 2452 C CA . GLU A 1 313 ? -35.736 -19.418 35.298 1.00 86.75 313 GLU A CA 1
ATOM 2453 C C . GLU A 1 313 ? -36.385 -20.484 34.382 1.00 86.75 313 GLU A C 1
ATOM 2455 O O . GLU A 1 313 ? -37.139 -21.332 34.857 1.00 86.75 313 GLU A O 1
ATOM 2460 N N . GLU A 1 314 ? -35.992 -20.569 33.102 1.00 85.69 314 GLU A N 1
ATOM 2461 C CA . GLU A 1 314 ? -36.387 -21.669 32.203 1.00 85.69 314 GLU A CA 1
ATOM 2462 C C . GLU A 1 314 ? -35.878 -23.054 32.650 1.00 85.69 314 GLU A C 1
ATOM 2464 O O . GLU A 1 314 ? -36.595 -24.050 32.525 1.00 85.69 314 GLU A O 1
ATOM 2469 N N . LYS A 1 315 ? -34.626 -23.154 33.121 1.00 82.69 315 LYS A N 1
ATOM 2470 C CA . LYS A 1 315 ? -34.033 -24.416 33.609 1.00 82.69 315 LYS A CA 1
ATOM 2471 C C . LYS A 1 315 ? -34.658 -24.869 34.927 1.00 82.69 315 LYS A C 1
ATOM 2473 O O . LYS A 1 315 ? -34.594 -26.057 35.235 1.00 82.69 315 LYS A O 1
ATOM 2478 N N . GLU A 1 316 ? -35.218 -23.953 35.708 1.00 82.38 316 GLU A N 1
ATOM 2479 C CA . GLU A 1 316 ? -35.933 -24.245 36.948 1.00 82.38 316 GLU A CA 1
ATOM 2480 C C . GLU A 1 316 ? -37.377 -24.666 36.649 1.00 82.38 316 GLU A C 1
ATOM 2482 O O . GLU A 1 316 ? -37.753 -25.760 37.062 1.00 82.38 316 GLU A O 1
ATOM 2487 N N . ALA A 1 317 ? -38.111 -23.946 35.792 1.00 78.06 317 ALA A N 1
ATOM 2488 C CA . ALA A 1 317 ? -39.438 -24.366 35.322 1.00 78.06 317 ALA A CA 1
ATOM 2489 C C . ALA A 1 317 ? -39.433 -25.793 34.728 1.00 78.06 317 ALA A C 1
ATOM 2491 O O . ALA A 1 317 ? -40.199 -26.656 35.155 1.00 78.06 317 ALA A O 1
ATOM 2492 N N . LYS A 1 318 ? -38.476 -26.102 33.839 1.00 77.12 318 LYS A N 1
ATOM 2493 C CA . LYS A 1 318 ? -38.323 -27.445 33.234 1.00 77.12 318 LYS A CA 1
ATOM 2494 C C . LYS A 1 318 ? -37.935 -28.540 34.247 1.00 77.12 318 LYS A C 1
ATOM 2496 O O . LYS A 1 318 ? -38.120 -29.725 33.971 1.00 77.12 318 LYS A O 1
ATOM 2501 N N . LYS A 1 319 ? -37.401 -28.182 35.425 1.00 73.19 319 LYS A N 1
ATOM 2502 C CA . LYS A 1 319 ? -37.164 -29.122 36.543 1.00 73.19 319 LYS A CA 1
ATOM 2503 C C . LYS A 1 319 ? -38.413 -29.352 37.394 1.00 73.19 319 LYS A C 1
ATOM 2505 O O . LYS A 1 319 ? -38.465 -30.375 38.073 1.00 73.19 319 LYS A O 1
ATOM 2510 N N . GLU A 1 320 ? -39.377 -28.435 37.388 1.00 64.12 320 GLU A N 1
ATOM 2511 C CA . GLU A 1 320 ? -40.655 -28.593 38.091 1.00 64.12 320 GLU A CA 1
ATOM 2512 C C . GLU A 1 320 ? -41.661 -29.371 37.234 1.00 64.12 320 GLU A C 1
ATOM 2514 O O . GLU A 1 320 ? -42.182 -30.378 37.705 1.00 64.12 320 GLU A O 1
ATOM 2519 N N . GLU A 1 321 ? -41.779 -29.071 35.935 1.00 58.66 321 GLU A N 1
ATOM 2520 C CA . GLU A 1 321 ? -42.516 -29.926 34.981 1.00 58.66 321 GLU A CA 1
ATOM 2521 C C . GLU A 1 321 ? -41.989 -31.381 35.005 1.00 58.66 321 GLU A C 1
ATOM 2523 O O . GLU A 1 321 ? -42.750 -32.348 35.061 1.00 58.66 321 GLU A O 1
ATOM 2528 N N . GLY A 1 322 ? -40.660 -31.549 35.064 1.00 55.84 322 GLY A N 1
ATOM 2529 C CA . GLY A 1 322 ? -39.989 -32.848 35.205 1.00 55.84 322 GLY A CA 1
ATOM 2530 C C . GLY A 1 322 ? -40.072 -33.504 36.597 1.00 55.84 322 GLY A C 1
ATOM 2531 O O . GLY A 1 322 ? -39.525 -34.601 36.778 1.00 55.84 322 GLY A O 1
ATOM 2532 N N . LYS A 1 323 ? -40.715 -32.860 37.583 1.00 52.84 323 LYS A N 1
ATOM 2533 C CA . LYS A 1 323 ? -41.120 -33.470 38.864 1.00 52.84 323 LYS A CA 1
ATOM 2534 C C . LYS A 1 323 ? -42.567 -33.950 38.817 1.00 52.84 323 LYS A C 1
ATOM 2536 O O . LYS A 1 323 ? -42.812 -35.068 39.263 1.00 52.84 323 LYS A O 1
ATOM 2541 N N . ASP A 1 324 ? -43.484 -33.175 38.246 1.00 48.25 324 ASP A N 1
ATOM 2542 C CA . ASP A 1 324 ? -44.900 -33.557 38.181 1.00 48.25 324 ASP A CA 1
ATOM 2543 C C . ASP A 1 324 ? -45.096 -34.839 37.342 1.00 48.25 324 ASP A C 1
ATOM 2545 O O . ASP A 1 324 ? -45.706 -35.800 37.818 1.00 48.25 324 ASP A O 1
ATOM 2549 N N . ASP A 1 325 ? -44.421 -34.960 36.186 1.00 48.34 325 ASP A N 1
ATOM 2550 C CA . ASP A 1 325 ? -44.385 -36.203 35.377 1.00 48.34 325 ASP A CA 1
ATOM 2551 C C . ASP A 1 325 ? -43.684 -37.395 36.088 1.00 48.34 325 ASP A C 1
ATOM 2553 O O . ASP A 1 325 ? -43.747 -38.550 35.644 1.00 48.34 325 ASP A O 1
ATOM 2557 N N . LYS A 1 326 ? -43.018 -37.146 37.226 1.00 45.03 326 LYS A N 1
ATOM 2558 C CA . LYS A 1 326 ? -42.451 -38.179 38.110 1.00 45.03 326 LYS A CA 1
ATOM 2559 C C . LYS A 1 326 ? -43.351 -38.547 39.283 1.00 45.03 326 LYS A C 1
ATOM 2561 O O . LYS A 1 326 ? -43.255 -39.689 39.733 1.00 45.03 326 LYS A O 1
ATOM 2566 N N . ASP A 1 327 ? -44.198 -37.646 39.771 1.00 43.78 327 ASP A N 1
ATOM 2567 C CA . ASP A 1 327 ? -45.133 -37.952 40.857 1.00 43.78 327 ASP A CA 1
ATOM 2568 C C . ASP A 1 327 ? -46.448 -38.564 40.345 1.00 43.78 327 ASP A C 1
ATOM 2570 O O . ASP A 1 327 ? -46.958 -39.472 41.006 1.00 43.78 327 ASP A O 1
ATOM 2574 N N . GLU A 1 328 ? -46.903 -38.266 39.116 1.00 39.84 328 GLU A N 1
ATOM 2575 C CA . GLU A 1 328 ? -47.939 -39.094 38.463 1.00 39.84 328 GLU A CA 1
ATOM 2576 C C . GLU A 1 328 ? -47.481 -40.561 38.328 1.00 39.84 328 GLU A C 1
ATOM 2578 O O . GLU A 1 328 ? -48.205 -41.495 38.699 1.00 39.84 328 GLU A O 1
ATOM 2583 N N . LYS A 1 329 ? -46.233 -40.786 37.883 1.00 40.44 329 LYS A N 1
ATOM 2584 C CA . LYS A 1 329 ? -45.667 -42.135 37.687 1.00 40.44 329 LYS A CA 1
ATOM 2585 C C . LYS A 1 329 ? -45.422 -42.930 38.978 1.00 40.44 329 LYS A C 1
ATOM 2587 O O . LYS A 1 329 ? -45.233 -44.140 38.892 1.00 40.44 329 LYS A O 1
ATOM 2592 N N . LYS A 1 330 ? -45.474 -42.326 40.172 1.00 39.03 330 LYS A N 1
ATOM 2593 C CA . LYS A 1 330 ? -45.337 -43.068 41.448 1.00 39.03 330 LYS A CA 1
ATOM 2594 C C . LYS A 1 330 ? -46.598 -43.817 41.881 1.00 39.03 330 LYS A C 1
ATOM 2596 O O . LYS A 1 330 ? -46.537 -44.587 42.837 1.00 39.03 330 LYS A O 1
ATOM 2601 N N . THR A 1 331 ? -47.726 -43.630 41.197 1.00 36.38 331 THR A N 1
ATOM 2602 C CA . THR A 1 331 ? -48.992 -44.298 41.549 1.00 36.38 331 THR A CA 1
ATOM 2603 C C . THR A 1 331 ? -49.148 -45.711 40.972 1.00 36.38 331 THR A C 1
ATOM 2605 O O . THR A 1 331 ? -50.061 -46.422 41.383 1.00 36.38 331 THR A O 1
ATOM 2608 N N . ASN A 1 332 ? -48.262 -46.161 40.069 1.00 32.28 332 ASN A N 1
ATOM 2609 C CA . ASN A 1 332 ? -48.354 -47.481 39.432 1.00 32.28 332 ASN A CA 1
ATOM 2610 C C . ASN A 1 332 ? -46.999 -48.197 39.278 1.00 32.28 332 ASN A C 1
ATOM 2612 O O . ASN A 1 332 ? -46.143 -47.759 38.518 1.00 32.28 332 ASN A O 1
ATOM 2616 N N . GLY A 1 333 ? -46.884 -49.387 39.883 1.00 29.34 333 GLY A N 1
ATOM 2617 C CA . GLY A 1 333 ? -45.964 -50.443 39.434 1.00 29.34 333 GLY A CA 1
ATOM 2618 C C . GLY A 1 333 ? -44.583 -50.504 40.100 1.00 29.34 333 GLY A C 1
ATOM 2619 O O . GLY A 1 333 ? -43.653 -49.800 39.727 1.00 29.34 333 GLY A O 1
ATOM 2620 N N . VAL A 1 334 ? -44.412 -51.467 41.009 1.00 30.70 334 VAL A N 1
ATOM 2621 C CA . VAL A 1 334 ? -43.096 -52.024 41.382 1.00 30.70 334 VAL A CA 1
ATOM 2622 C C . VAL A 1 334 ? -42.783 -53.204 40.453 1.00 30.70 334 VAL A C 1
ATOM 2624 O O . VAL A 1 334 ? -43.701 -53.979 40.197 1.00 30.70 334 VAL A O 1
ATOM 2627 N N . VAL A 1 335 ? -41.519 -53.368 40.013 1.00 28.08 335 VAL A N 1
ATOM 2628 C CA . VAL A 1 335 ? -40.749 -54.643 39.873 1.00 28.08 335 VAL A CA 1
ATOM 2629 C C . VAL A 1 335 ? -39.514 -54.455 38.961 1.00 28.08 335 VAL A C 1
ATOM 2631 O O . VAL A 1 335 ? -39.683 -54.146 37.790 1.00 28.08 335 VAL A O 1
ATOM 2634 N N . ASN A 1 336 ? -38.314 -54.754 39.497 1.00 25.91 336 ASN A N 1
ATOM 2635 C CA . ASN A 1 336 ? -37.009 -55.034 38.835 1.00 25.91 336 ASN A CA 1
ATOM 2636 C C . ASN A 1 336 ? -36.421 -53.985 37.839 1.00 25.91 336 ASN A C 1
ATOM 2638 O O . ASN A 1 336 ? -37.136 -53.197 37.243 1.00 25.91 336 ASN A O 1
ATOM 2642 N N . GLY A 1 337 ? -35.105 -53.918 37.582 1.00 26.64 337 GLY A N 1
ATOM 2643 C CA . GLY A 1 337 ? -33.947 -54.600 38.187 1.00 26.64 337 GLY A CA 1
ATOM 2644 C C . GLY A 1 337 ? -32.648 -54.405 37.365 1.00 26.64 337 GLY A C 1
ATOM 2645 O O . GLY A 1 337 ? -32.717 -54.072 36.188 1.00 26.64 337 GLY A O 1
ATOM 2646 N N . GLU A 1 338 ? -31.488 -54.672 37.984 1.00 25.95 338 GLU A N 1
ATOM 2647 C CA . GLU A 1 338 ? -30.124 -54.720 37.388 1.00 25.95 338 GLU A CA 1
ATOM 2648 C C . GLU A 1 338 ? -29.482 -53.394 36.889 1.00 25.95 338 GLU A C 1
ATOM 2650 O O . GLU A 1 338 ? -30.077 -52.322 36.978 1.00 25.95 338 GLU A O 1
ATOM 2655 N N . ALA A 1 339 ? -28.183 -53.439 36.526 1.00 26.41 339 ALA A N 1
ATOM 2656 C CA . ALA A 1 339 ? -27.279 -52.271 36.512 1.00 26.41 339 ALA A CA 1
ATOM 2657 C C . ALA A 1 339 ? -26.057 -52.371 35.558 1.00 26.41 339 ALA A C 1
ATOM 2659 O O . ALA A 1 339 ? -25.633 -53.475 35.215 1.00 26.41 339 ALA A O 1
ATOM 2660 N N . LYS A 1 340 ? -25.472 -51.204 35.206 1.00 27.97 340 LYS A N 1
ATOM 2661 C CA . LYS A 1 340 ? -24.061 -50.880 34.816 1.00 27.97 340 LYS A CA 1
ATOM 2662 C C . LYS A 1 340 ? -23.994 -49.373 34.473 1.00 27.97 340 LYS A C 1
ATOM 2664 O O . LYS A 1 340 ? -24.952 -48.867 33.905 1.00 27.97 340 LYS A O 1
ATOM 2669 N N . GLU A 1 341 ? -23.061 -48.536 34.943 1.00 24.59 341 GLU A N 1
ATOM 2670 C CA . GLU A 1 341 ? -21.575 -48.504 34.917 1.00 24.59 341 GLU A CA 1
ATOM 2671 C C . GLU A 1 341 ? -20.929 -47.991 33.609 1.00 24.59 341 GLU A C 1
ATOM 2673 O O . GLU A 1 341 ? -20.991 -48.651 32.575 1.00 24.59 341 GLU A O 1
ATOM 2678 N N . GLY A 1 342 ? -20.159 -46.896 33.736 1.00 25.72 342 GLY A N 1
ATOM 2679 C CA . GLY A 1 342 ? -19.072 -46.489 32.828 1.00 25.72 342 GLY A CA 1
ATOM 2680 C C . GLY A 1 342 ? -19.407 -45.429 31.756 1.00 25.72 342 GLY A C 1
ATOM 2681 O O . GLY A 1 342 ? -20.508 -45.419 31.224 1.00 25.72 342 GLY A O 1
ATOM 2682 N N . LYS A 1 343 ? -18.474 -44.540 31.364 1.00 25.09 343 LYS A N 1
ATOM 2683 C CA . LYS A 1 343 ? -17.158 -44.207 31.965 1.00 25.09 343 LYS A CA 1
ATOM 2684 C C . LYS A 1 343 ? -16.610 -42.860 31.434 1.00 25.09 343 LYS A C 1
ATOM 2686 O O . LYS A 1 343 ? -17.060 -42.384 30.400 1.00 25.09 343 LYS A O 1
ATOM 2691 N N . GLU A 1 344 ? -15.637 -42.276 32.137 1.00 25.39 344 GLU A N 1
ATOM 2692 C CA . GLU A 1 344 ? -14.997 -40.975 31.848 1.00 25.39 344 GLU A CA 1
ATOM 2693 C C . GLU A 1 344 ? -13.831 -41.041 30.828 1.00 25.39 344 GLU A C 1
ATOM 2695 O O . GLU A 1 344 ? -13.313 -42.120 30.531 1.00 25.39 344 GLU A O 1
ATOM 2700 N N . GLY A 1 345 ? -13.357 -39.864 30.380 1.00 23.80 345 GLY A N 1
ATOM 2701 C CA . GLY A 1 345 ? -12.115 -39.653 29.607 1.00 23.80 345 GLY A CA 1
ATOM 2702 C C . GLY A 1 345 ? -12.250 -38.482 28.616 1.00 23.80 345 GLY A C 1
ATOM 2703 O O . GLY A 1 345 ? -12.816 -38.688 27.552 1.00 23.80 345 GLY A O 1
ATOM 2704 N N . ALA A 1 346 ? -11.896 -37.214 28.873 1.00 25.16 346 ALA A N 1
ATOM 2705 C CA . ALA A 1 346 ? -10.796 -36.569 29.615 1.00 25.16 346 ALA A CA 1
ATOM 2706 C C . ALA A 1 346 ? -9.447 -36.495 28.860 1.00 25.16 346 ALA A C 1
ATOM 2708 O O . ALA A 1 346 ? -8.769 -37.516 28.728 1.00 25.16 346 ALA A O 1
ATOM 2709 N N . LYS A 1 347 ? -9.043 -35.272 28.448 1.00 24.72 347 LYS A N 1
ATOM 2710 C CA . LYS A 1 347 ? -7.664 -34.724 28.534 1.00 24.72 347 LYS A CA 1
ATOM 2711 C C . LYS A 1 347 ? -7.533 -33.266 28.044 1.00 24.72 347 LYS A C 1
ATOM 2713 O O . LYS A 1 347 ? -8.028 -32.931 26.974 1.00 24.72 347 LYS A O 1
ATOM 2718 N N . GLU A 1 348 ? -6.790 -32.458 28.803 1.00 26.67 348 GLU A N 1
ATOM 2719 C CA . GLU A 1 348 ? -6.171 -31.181 28.394 1.00 26.67 348 GLU A CA 1
ATOM 2720 C C . GLU A 1 348 ? -4.673 -31.392 28.070 1.00 26.67 348 GLU A C 1
ATOM 2722 O O . GLU A 1 348 ? -4.116 -32.406 28.486 1.00 26.67 348 GLU A O 1
ATOM 2727 N N . ASP A 1 349 ? -4.043 -30.431 27.370 1.00 25.73 349 ASP A N 1
ATOM 2728 C CA . ASP A 1 349 ? -2.621 -29.993 27.462 1.00 25.73 349 ASP A CA 1
ATOM 2729 C C . ASP A 1 349 ? -2.316 -29.022 26.279 1.00 25.73 349 ASP A C 1
ATOM 2731 O O . ASP A 1 349 ? -2.589 -29.374 25.135 1.00 25.73 349 ASP A O 1
ATOM 2735 N N . GLY A 1 350 ? -1.741 -27.809 26.399 1.00 26.56 350 GLY A N 1
ATOM 2736 C CA . GLY A 1 350 ? -1.509 -26.934 27.562 1.00 26.56 350 GLY A CA 1
ATOM 2737 C C . GLY A 1 350 ? -0.492 -25.780 27.303 1.00 26.56 350 GLY A C 1
ATOM 2738 O O . GLY A 1 350 ? 0.538 -26.021 26.684 1.00 26.56 350 GLY A O 1
ATOM 2739 N N . LYS A 1 351 ? -0.726 -24.580 27.895 1.00 28.69 351 LYS A N 1
ATOM 2740 C CA . LYS A 1 351 ? 0.278 -23.546 28.338 1.00 28.69 351 LYS A CA 1
ATOM 2741 C C . LYS A 1 351 ? 1.104 -22.744 27.277 1.00 28.69 351 LYS A C 1
ATOM 2743 O O . LYS A 1 351 ? 1.247 -23.205 26.159 1.00 28.69 351 LYS A O 1
ATOM 2748 N N . GLU A 1 352 ? 1.755 -21.570 27.498 1.00 29.28 352 GLU A N 1
ATOM 2749 C CA . GLU A 1 352 ? 1.840 -20.445 28.502 1.00 29.28 352 GLU A CA 1
ATOM 2750 C C . GLU A 1 352 ? 2.922 -19.404 28.015 1.00 29.28 352 GLU A C 1
ATOM 2752 O O . GLU A 1 352 ? 3.886 -19.859 27.412 1.00 29.28 352 GLU A O 1
ATOM 2757 N N . LYS A 1 353 ? 3.022 -18.071 28.274 1.00 30.00 353 LYS A N 1
ATOM 2758 C CA . LYS A 1 353 ? 2.221 -16.952 28.864 1.00 30.00 353 LYS A CA 1
ATOM 2759 C C . LYS A 1 353 ? 2.657 -15.607 28.204 1.00 30.00 353 LYS A C 1
ATOM 2761 O O . LYS A 1 353 ? 3.859 -15.438 28.039 1.00 30.00 353 LYS A O 1
ATOM 2766 N N . THR A 1 354 ? 1.764 -14.611 28.078 1.00 26.20 354 THR A N 1
ATOM 2767 C CA . THR A 1 354 ? 2.019 -13.143 28.267 1.00 26.20 354 THR A CA 1
ATOM 2768 C C . THR A 1 354 ? 0.656 -12.431 28.374 1.00 26.20 354 THR A C 1
ATOM 2770 O O . THR A 1 354 ? -0.006 -12.279 27.357 1.00 26.20 354 THR A O 1
ATOM 2773 N N . LYS A 1 355 ? 0.074 -12.189 29.560 1.00 32.97 355 LYS A N 1
ATOM 2774 C CA . LYS A 1 355 ? 0.347 -11.081 30.513 1.00 32.97 355 LYS A CA 1
ATOM 2775 C C . LYS A 1 355 ? 0.196 -9.671 29.906 1.00 32.97 355 LYS A C 1
ATOM 2777 O O . LYS A 1 355 ? 0.816 -9.395 28.890 1.00 32.97 355 LYS A O 1
ATOM 2782 N N . ASP A 1 356 ? -0.537 -8.717 30.500 1.00 29.89 356 ASP A N 1
ATOM 2783 C CA . ASP A 1 356 ? -1.038 -8.624 31.898 1.00 29.89 356 ASP A CA 1
ATOM 2784 C C . ASP A 1 356 ? -2.471 -8.017 32.051 1.00 29.89 356 ASP A C 1
ATOM 2786 O O . ASP A 1 356 ? -2.842 -7.578 33.139 1.00 29.89 356 ASP A O 1
ATOM 2790 N N . ASN A 1 357 ? -3.308 -7.983 31.000 1.00 29.55 357 ASN A N 1
ATOM 2791 C CA . ASN A 1 357 ? -4.598 -7.252 31.017 1.00 29.55 357 ASN A CA 1
ATOM 2792 C C . ASN A 1 357 ? -5.844 -8.054 31.468 1.00 29.55 357 ASN A C 1
ATOM 2794 O O . ASN A 1 357 ? -6.887 -7.462 31.744 1.00 29.55 357 ASN A O 1
ATOM 2798 N N . ASP A 1 358 ? -5.780 -9.382 31.571 1.00 35.34 358 ASP A N 1
ATOM 2799 C CA . ASP A 1 358 ? -6.982 -10.244 31.520 1.00 35.34 358 ASP A CA 1
ATOM 2800 C C . ASP A 1 358 ? -7.750 -10.417 32.844 1.00 35.34 358 ASP A C 1
ATOM 2802 O O . ASP A 1 358 ? -8.734 -11.158 32.921 1.00 35.34 358 ASP A O 1
ATOM 2806 N N . LYS A 1 359 ? -7.348 -9.702 33.902 1.00 36.62 359 LYS A N 1
ATOM 2807 C CA . LYS A 1 359 ? -7.726 -9.954 35.310 1.00 36.62 359 LYS A CA 1
ATOM 2808 C C . LYS A 1 359 ? -9.205 -9.719 35.686 1.00 36.62 359 LYS A C 1
ATOM 2810 O O . LYS A 1 359 ? -9.538 -9.742 36.869 1.00 36.62 359 LYS A O 1
ATOM 2815 N N . LYS A 1 360 ? -10.079 -9.478 34.703 1.00 39.81 360 LYS A N 1
ATOM 2816 C CA . LYS A 1 360 ? -11.552 -9.459 34.836 1.00 39.81 360 LYS A CA 1
ATOM 2817 C C . LYS A 1 360 ? -12.303 -10.261 33.759 1.00 39.81 360 LYS A C 1
ATOM 2819 O O . LYS A 1 360 ? -13.482 -10.524 33.956 1.00 39.81 360 LYS A O 1
ATOM 2824 N N . ARG A 1 361 ? -11.648 -10.678 32.665 1.00 40.78 361 ARG A N 1
ATOM 2825 C CA . ARG A 1 361 ? -12.201 -11.654 31.701 1.00 40.78 361 ARG A CA 1
ATOM 2826 C C . ARG A 1 361 ? -12.029 -13.089 32.194 1.00 40.78 361 ARG A C 1
ATOM 2828 O O . ARG A 1 361 ? -12.963 -13.879 32.128 1.00 40.78 361 ARG A O 1
ATOM 2835 N N . ALA A 1 362 ? -10.889 -13.366 32.830 1.00 40.94 362 ALA A N 1
ATOM 2836 C CA . ALA A 1 362 ? -10.508 -14.675 33.367 1.00 40.94 362 ALA A CA 1
ATOM 2837 C C . ALA A 1 362 ? -11.434 -15.268 34.461 1.00 40.94 362 ALA A C 1
ATOM 2839 O O . ALA A 1 362 ? -11.119 -16.321 35.002 1.00 40.94 362 ALA A O 1
ATOM 2840 N N . ALA A 1 363 ? -12.554 -14.619 34.801 1.00 40.78 363 ALA A N 1
ATOM 2841 C CA . ALA A 1 363 ? -13.588 -15.174 35.680 1.00 40.78 363 ALA A CA 1
ATOM 2842 C C . ALA A 1 363 ? -14.569 -16.119 34.953 1.00 40.78 363 ALA A C 1
ATOM 2844 O O . ALA A 1 363 ? -15.220 -16.920 35.613 1.00 40.78 363 ALA A O 1
ATOM 2845 N N . PHE A 1 364 ? -14.676 -16.033 33.618 1.00 42.22 364 PHE A N 1
ATOM 2846 C CA . PHE A 1 364 ? -15.641 -16.805 32.813 1.00 42.22 364 PHE A CA 1
ATOM 2847 C C . PHE A 1 364 ? -14.998 -17.620 31.672 1.00 42.22 364 PHE A C 1
ATOM 2849 O O . PHE A 1 364 ? -15.707 -18.276 30.916 1.00 42.22 364 PHE A O 1
ATOM 2856 N N . GLU A 1 365 ? -13.666 -17.595 31.549 1.00 41.22 365 GLU A N 1
ATOM 2857 C CA . GLU A 1 365 ? -12.894 -18.185 30.437 1.00 41.22 365 GLU A CA 1
ATOM 2858 C C . GLU A 1 365 ? -11.804 -19.161 30.948 1.00 41.22 365 GLU A C 1
ATOM 2860 O O . GLU A 1 365 ? -10.657 -19.123 30.506 1.00 41.22 365 GLU A O 1
ATOM 2865 N N . GLY A 1 366 ? -12.122 -20.020 31.923 1.00 46.06 366 GLY A N 1
ATOM 2866 C CA . GLY A 1 366 ? -11.163 -20.994 32.466 1.00 46.06 366 GLY A CA 1
ATOM 2867 C C . GLY A 1 366 ? -11.804 -22.102 33.302 1.00 46.06 366 GLY A C 1
ATOM 2868 O O . GLY A 1 366 ? -12.990 -22.045 33.601 1.00 46.06 366 GLY A O 1
ATOM 2869 N N . SER A 1 367 ? -11.008 -23.094 33.708 1.00 43.59 367 SER A N 1
ATOM 2870 C CA . SER A 1 367 ? -11.429 -24.315 34.427 1.00 43.59 367 SER A CA 1
ATOM 2871 C C . SER A 1 367 ? -11.796 -24.078 35.913 1.00 43.59 367 SER A C 1
ATOM 2873 O O . SER A 1 367 ? -11.476 -24.888 36.781 1.00 43.59 367 SER A O 1
ATOM 2875 N N . PHE A 1 368 ? -12.413 -22.932 36.219 1.00 46.16 368 PHE A N 1
ATOM 2876 C CA . PHE A 1 368 ? -12.910 -22.544 37.543 1.00 46.16 368 PHE A CA 1
ATOM 2877 C C . PHE A 1 368 ? -14.423 -22.765 37.648 1.00 46.16 368 PHE A C 1
ATOM 2879 O O . PHE A 1 368 ? -15.155 -22.693 36.660 1.00 46.16 368 PHE A O 1
ATOM 2886 N N . LYS A 1 369 ? -14.900 -23.011 38.869 1.00 47.69 369 LYS A N 1
ATOM 2887 C CA . LYS A 1 369 ? -16.273 -23.459 39.137 1.00 47.69 369 LYS A CA 1
ATOM 2888 C C . LYS A 1 369 ? -17.317 -22.411 38.733 1.00 47.69 369 LYS A C 1
ATOM 2890 O O . LYS A 1 369 ? -18.363 -22.745 38.194 1.00 47.69 369 LYS A O 1
ATOM 2895 N N . GLU A 1 370 ? -16.984 -21.138 38.908 1.00 46.94 370 GLU A N 1
ATOM 2896 C CA . GLU A 1 370 ? -17.786 -19.969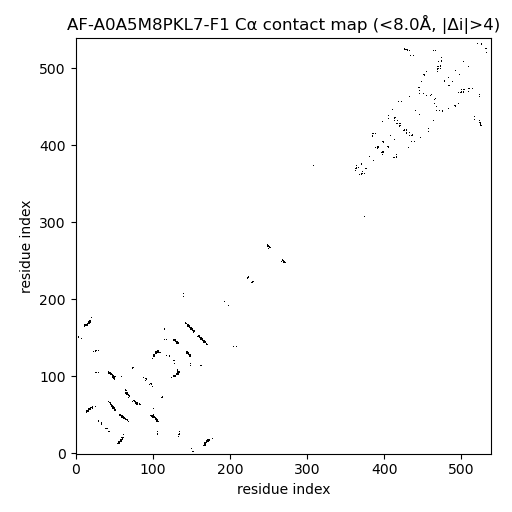 38.538 1.00 46.94 370 GLU A CA 1
ATOM 2897 C C . GLU A 1 370 ? -17.967 -19.825 37.013 1.00 46.94 370 GLU A C 1
ATOM 2899 O O . GLU A 1 370 ? -18.983 -19.297 36.557 1.00 46.94 370 GLU A O 1
ATOM 2904 N N . ALA A 1 371 ? -17.009 -20.323 36.222 1.00 44.50 371 ALA A N 1
ATOM 2905 C CA . ALA A 1 371 ? -17.064 -20.321 34.761 1.00 44.50 371 ALA A CA 1
ATOM 2906 C C . ALA A 1 371 ? -17.833 -21.533 34.207 1.00 44.50 371 ALA A C 1
ATOM 2908 O O . ALA A 1 371 ? -18.544 -21.395 33.213 1.00 44.50 371 ALA A O 1
ATOM 2909 N N . GLU A 1 372 ? -17.746 -22.695 34.862 1.00 44.25 372 GLU A N 1
ATOM 2910 C CA . GLU A 1 372 ? -18.553 -23.879 34.529 1.00 44.25 372 GLU A CA 1
ATOM 2911 C C . GLU A 1 372 ? -20.033 -23.685 34.913 1.00 44.25 372 GLU A C 1
ATOM 2913 O O . GLU A 1 372 ? -20.932 -24.047 34.155 1.00 44.25 372 GLU A O 1
ATOM 2918 N N . GLU A 1 373 ? -20.303 -23.033 36.050 1.00 48.12 373 GLU A N 1
ATOM 2919 C CA . GLU A 1 373 ? -21.662 -22.712 36.509 1.00 48.12 373 GLU A CA 1
ATOM 2920 C C . GLU A 1 373 ? -22.241 -21.432 35.864 1.00 48.12 373 GLU A C 1
ATOM 2922 O O . GLU A 1 373 ? -23.452 -21.225 35.918 1.00 48.12 373 GLU A O 1
ATOM 2927 N N . GLN A 1 374 ? -21.413 -20.577 35.240 1.00 49.53 374 GLN A N 1
ATOM 2928 C CA . GLN A 1 374 ? -21.780 -19.264 34.660 1.00 49.53 374 GLN A CA 1
ATOM 2929 C C . GLN A 1 374 ? -22.471 -18.291 35.647 1.00 49.53 374 GLN A C 1
ATOM 2931 O O . GLN A 1 374 ? -23.124 -17.316 35.252 1.00 49.53 374 GLN A O 1
ATOM 2936 N N . VAL A 1 375 ? -22.297 -18.527 36.951 1.00 43.22 375 VAL A N 1
ATOM 2937 C CA . VAL A 1 375 ? -22.899 -17.761 38.047 1.00 43.22 375 VAL A CA 1
ATOM 2938 C C . VAL A 1 375 ? -21.798 -17.163 38.915 1.00 43.22 375 VAL A C 1
ATOM 2940 O O . VAL A 1 375 ? -21.144 -17.851 39.694 1.00 43.22 375 VAL A O 1
ATOM 2943 N N . LEU A 1 376 ? -21.643 -15.839 38.842 1.00 47.00 376 LEU A N 1
ATOM 2944 C CA . LEU A 1 376 ? -20.884 -15.099 39.848 1.00 47.00 376 LEU A CA 1
ATOM 2945 C C . LEU A 1 376 ? -21.716 -15.005 41.132 1.00 47.00 376 LEU A C 1
ATOM 2947 O O . LEU A 1 376 ? -22.605 -14.152 41.236 1.00 47.00 376 LEU A O 1
ATOM 2951 N N . LEU A 1 377 ? -21.409 -15.871 42.096 1.00 47.06 377 LEU A N 1
ATOM 2952 C CA . LEU A 1 377 ? -21.890 -15.752 43.469 1.00 47.06 377 LEU A CA 1
ATOM 2953 C C . LEU A 1 377 ? -21.293 -14.486 44.104 1.00 47.06 377 LEU A C 1
ATOM 2955 O O . LEU A 1 377 ? -20.077 -14.314 44.141 1.00 47.06 377 LEU A O 1
ATOM 2959 N N . LEU A 1 378 ? -22.157 -13.612 44.618 1.00 54.78 378 LEU A N 1
ATOM 2960 C CA . LEU A 1 378 ? -21.794 -12.478 45.471 1.00 54.78 378 LEU A CA 1
ATOM 2961 C C . LEU A 1 378 ? -22.297 -12.805 46.887 1.00 54.78 378 LEU A C 1
ATOM 2963 O O . LEU A 1 378 ? -23.475 -12.585 47.155 1.00 54.78 378 LEU A O 1
ATOM 2967 N N . PRO A 1 379 ? -21.473 -13.382 47.786 1.00 50.91 379 PRO A N 1
ATOM 2968 C CA . PRO A 1 379 ? -21.978 -13.963 49.038 1.00 50.91 379 PRO A CA 1
ATOM 2969 C C . PRO A 1 379 ? -22.503 -12.940 50.057 1.00 50.91 379 PRO A C 1
ATOM 2971 O O . PRO A 1 379 ? -23.179 -13.317 51.010 1.00 50.91 379 PRO A O 1
ATOM 2974 N N . GLU A 1 380 ? -22.166 -11.661 49.874 1.00 51.53 380 GLU A N 1
ATOM 2975 C CA . GLU A 1 380 ? -22.415 -10.571 50.829 1.00 51.53 380 GLU A CA 1
ATOM 2976 C C . GLU A 1 380 ? -23.442 -9.537 50.320 1.00 51.53 380 GLU A C 1
ATOM 2978 O O . GLU A 1 380 ? -23.973 -8.748 51.109 1.00 51.53 380 GLU A O 1
ATOM 2983 N N . ASP A 1 381 ? -23.742 -9.544 49.013 1.00 58.31 381 ASP A N 1
ATOM 2984 C CA . ASP A 1 381 ? -24.650 -8.594 48.365 1.00 58.31 381 ASP A CA 1
ATOM 2985 C C . ASP A 1 381 ? -26.062 -9.182 48.222 1.00 58.31 381 ASP A C 1
ATOM 2987 O O . ASP A 1 381 ? -26.269 -10.231 47.615 1.00 58.31 381 ASP A O 1
ATOM 2991 N N . ASP A 1 382 ? -27.054 -8.466 48.745 1.00 69.94 382 ASP A N 1
ATOM 2992 C CA . ASP A 1 382 ? -28.465 -8.840 48.653 1.00 69.94 382 ASP A CA 1
ATOM 2993 C C . ASP A 1 382 ? -29.021 -8.564 47.238 1.00 69.94 382 ASP A C 1
ATOM 2995 O O . ASP A 1 382 ? -28.730 -7.529 46.626 1.00 69.94 382 ASP A O 1
ATOM 2999 N N . VAL A 1 383 ? -29.843 -9.478 46.715 1.00 72.25 383 VAL A N 1
ATOM 3000 C CA . VAL A 1 383 ? -30.450 -9.367 45.380 1.00 72.25 383 VAL A CA 1
ATOM 3001 C C . VAL A 1 383 ? -31.368 -8.143 45.279 1.00 72.25 383 VAL A C 1
ATOM 3003 O O . VAL A 1 383 ? -31.343 -7.459 44.253 1.00 72.25 383 VAL A O 1
ATOM 3006 N N . GLU A 1 384 ? -32.127 -7.816 46.331 1.00 75.62 384 GLU A N 1
ATOM 3007 C CA . GLU A 1 384 ? -32.976 -6.614 46.353 1.00 75.62 384 GLU A CA 1
ATOM 3008 C C . GLU A 1 384 ? -32.122 -5.335 46.329 1.00 75.62 384 GLU A C 1
ATOM 3010 O O . GLU A 1 384 ? -32.426 -4.379 45.611 1.00 75.62 384 GLU A O 1
ATOM 3015 N N . VAL A 1 385 ? -31.004 -5.330 47.068 1.00 82.06 385 VAL A N 1
ATOM 3016 C CA . VAL A 1 385 ? -30.056 -4.203 47.104 1.00 82.06 385 VAL A CA 1
ATOM 3017 C C . VAL A 1 385 ? -29.441 -3.969 45.725 1.00 82.06 385 VAL A C 1
ATOM 3019 O O . VAL A 1 385 ? -29.365 -2.824 45.273 1.00 82.06 385 VAL A O 1
ATOM 3022 N N . PHE A 1 386 ? -29.037 -5.036 45.029 1.00 80.44 386 PHE A N 1
ATOM 3023 C CA . PHE A 1 386 ? -28.452 -4.915 43.696 1.00 80.44 386 PHE A CA 1
ATOM 3024 C C . PHE A 1 386 ? -29.468 -4.423 42.652 1.00 80.44 386 PHE A C 1
ATOM 3026 O O . PHE A 1 386 ? -29.113 -3.609 41.800 1.00 80.44 386 PHE A O 1
ATOM 3033 N N . GLN A 1 387 ? -30.735 -4.843 42.739 1.00 78.44 387 GLN A N 1
ATOM 3034 C CA . GLN A 1 387 ? -31.806 -4.330 41.872 1.00 78.44 387 GLN A CA 1
ATOM 3035 C C . GLN A 1 387 ? -32.050 -2.830 42.092 1.00 78.44 387 GLN A C 1
ATOM 3037 O O . GLN A 1 387 ? -32.159 -2.074 41.124 1.00 78.44 387 GLN A O 1
ATOM 3042 N N . LEU A 1 388 ? -32.061 -2.365 43.346 1.00 81.25 388 LEU A N 1
ATOM 3043 C CA . LEU A 1 388 ? -32.251 -0.942 43.643 1.00 81.25 388 LEU A CA 1
ATOM 3044 C C . LEU A 1 388 ? -31.032 -0.091 43.235 1.00 81.25 388 LEU A C 1
ATOM 3046 O O . LEU A 1 388 ? -31.190 1.034 42.755 1.00 81.25 388 LEU A O 1
ATOM 3050 N N . PHE A 1 389 ? -29.819 -0.649 43.326 1.00 82.50 389 PHE A N 1
ATOM 3051 C CA . PHE A 1 389 ? -28.619 -0.049 42.737 1.00 82.50 389 PHE A CA 1
ATOM 3052 C C . PHE A 1 389 ? -28.697 0.033 41.204 1.00 82.50 389 PHE A C 1
ATOM 3054 O O . PHE A 1 389 ? -28.389 1.083 40.639 1.00 82.50 389 PHE A O 1
ATOM 3061 N N . GLN A 1 390 ? -29.133 -1.037 40.528 1.00 77.81 390 GLN A N 1
ATOM 3062 C CA . GLN A 1 390 ? -29.323 -1.060 39.075 1.00 77.81 390 GLN A CA 1
ATOM 3063 C C . GLN A 1 390 ? -30.319 0.022 38.640 1.00 77.81 390 GLN A C 1
ATOM 3065 O O . GLN A 1 390 ? -30.022 0.790 37.724 1.00 77.81 390 GLN A O 1
ATOM 3070 N N . PHE A 1 391 ? -31.462 0.138 39.324 1.00 79.75 391 PHE A N 1
ATOM 3071 C CA . PHE A 1 391 ? -32.443 1.187 39.053 1.00 79.75 391 PHE A CA 1
ATOM 3072 C C . PHE A 1 391 ? -31.829 2.590 39.209 1.00 79.75 391 PHE A C 1
ATOM 3074 O O . PHE A 1 391 ? -31.935 3.423 38.304 1.00 79.75 391 PHE A O 1
ATOM 3081 N N . TRP A 1 392 ? -31.102 2.840 40.304 1.00 85.12 392 TRP A N 1
ATOM 3082 C CA . TRP A 1 392 ? -30.415 4.118 40.508 1.00 85.12 392 TRP A CA 1
ATOM 3083 C C . TRP A 1 392 ? -29.352 4.415 39.444 1.00 85.12 392 TRP A C 1
ATOM 3085 O O . TRP A 1 392 ? -29.231 5.562 39.011 1.00 85.12 392 TRP A O 1
ATOM 3095 N N . LEU A 1 393 ? -28.603 3.411 38.984 1.00 80.94 393 LEU A N 1
ATOM 3096 C CA . LEU A 1 393 ? -27.554 3.591 37.979 1.00 80.94 393 LEU A CA 1
ATOM 3097 C C . LEU A 1 393 ? -28.112 4.164 36.664 1.00 80.94 393 LEU A C 1
ATOM 3099 O O . LEU A 1 393 ? -27.489 5.057 36.081 1.00 80.94 393 LEU A O 1
ATOM 3103 N N . TYR A 1 394 ? -29.296 3.696 36.248 1.00 74.19 394 TYR A N 1
ATOM 3104 C CA . TYR A 1 394 ? -30.010 4.173 35.059 1.00 74.19 394 TYR A CA 1
ATOM 3105 C C . TYR A 1 394 ? -30.761 5.491 35.291 1.00 74.19 394 TYR A C 1
ATOM 3107 O O . TYR A 1 394 ? -30.561 6.448 34.545 1.00 74.19 394 TYR A O 1
ATOM 3115 N N . TYR A 1 395 ? -31.617 5.563 36.315 1.00 77.31 395 TYR A N 1
ATOM 3116 C CA . TYR A 1 395 ? -32.587 6.659 36.473 1.00 77.31 395 TYR A CA 1
ATOM 3117 C C . TYR A 1 395 ? -32.141 7.773 37.430 1.00 77.31 395 TYR A C 1
ATOM 3119 O O . TYR A 1 395 ? -32.821 8.794 37.544 1.00 77.31 395 TYR A O 1
ATOM 3127 N N . ARG A 1 396 ? -31.023 7.582 38.149 1.00 79.62 396 ARG A N 1
ATOM 3128 C CA . ARG A 1 396 ? -30.483 8.478 39.198 1.00 79.62 396 ARG A CA 1
ATOM 3129 C C . ARG A 1 396 ? -31.470 8.822 40.321 1.00 79.62 396 ARG A C 1
ATOM 3131 O O . ARG A 1 396 ? -31.280 9.784 41.060 1.00 79.62 396 ARG A O 1
ATOM 3138 N N . LYS A 1 397 ? -32.483 7.973 40.492 1.00 76.56 397 LYS A N 1
ATOM 3139 C CA . LYS A 1 397 ? -33.512 7.986 41.540 1.00 76.56 397 LYS A CA 1
ATOM 3140 C C . LYS A 1 397 ? -33.539 6.618 42.220 1.00 76.56 397 LYS A C 1
ATOM 3142 O O . LYS A 1 397 ? -33.021 5.659 41.666 1.00 76.56 397 LYS A O 1
ATOM 3147 N N . LEU A 1 398 ? -34.135 6.519 43.407 1.00 71.81 398 LEU A N 1
ATOM 3148 C CA . LEU A 1 398 ? -34.263 5.238 44.123 1.00 71.81 398 LEU A CA 1
ATOM 3149 C C . LEU A 1 398 ? -35.512 4.429 43.731 1.00 71.81 398 LEU A C 1
ATOM 3151 O O . LEU A 1 398 ? -35.570 3.253 44.060 1.00 71.81 398 LEU A O 1
ATOM 3155 N N . LEU A 1 399 ? -36.497 5.055 43.076 1.00 65.81 399 LEU A N 1
ATOM 3156 C CA . LEU A 1 399 ? -37.778 4.469 42.656 1.00 65.81 399 LEU A CA 1
ATOM 3157 C C . LEU A 1 399 ? -38.298 5.158 41.385 1.00 65.81 399 LEU A C 1
ATOM 3159 O O . LEU A 1 399 ? -37.854 6.267 41.053 1.00 65.81 399 LEU A O 1
ATOM 3163 N N . ASP A 1 400 ? -39.252 4.515 40.713 1.00 53.03 400 ASP A N 1
ATOM 3164 C CA . ASP A 1 400 ? -39.928 5.043 39.526 1.00 53.03 400 ASP A CA 1
ATOM 3165 C C . ASP A 1 400 ? -41.017 6.083 39.869 1.00 53.03 400 ASP A C 1
ATOM 3167 O O . ASP A 1 400 ? -41.427 6.256 41.020 1.00 53.03 400 ASP A O 1
ATOM 3171 N N . THR A 1 401 ? -41.479 6.821 38.859 1.00 44.38 401 THR A N 1
ATOM 3172 C CA . THR A 1 401 ? -42.497 7.878 38.946 1.00 44.38 401 THR A CA 1
ATOM 3173 C C . THR A 1 401 ? -43.909 7.348 39.230 1.00 44.38 401 THR A C 1
ATOM 3175 O O . THR A 1 401 ? -44.812 7.439 38.403 1.00 44.38 401 THR A O 1
ATOM 3178 N N . GLY A 1 402 ? -44.106 6.850 40.449 1.00 51.38 402 GLY A N 1
ATOM 3179 C CA . GLY A 1 402 ? -45.398 6.429 40.994 1.00 51.38 402 GLY A CA 1
ATOM 3180 C C . GLY A 1 402 ? -45.295 5.792 42.383 1.00 51.38 402 GLY A C 1
ATOM 3181 O O . GLY A 1 402 ? -46.223 5.912 43.179 1.00 51.38 402 GLY A O 1
ATOM 3182 N N . GLU A 1 403 ? -44.157 5.170 42.697 1.00 57.03 403 GLU A N 1
ATOM 3183 C CA . GLU A 1 403 ? -43.916 4.483 43.970 1.00 57.03 403 GLU A CA 1
ATOM 3184 C C . GLU A 1 403 ? -43.373 5.433 45.048 1.00 57.03 403 GLU A C 1
ATOM 3186 O O . GLU A 1 403 ? -42.680 6.414 44.756 1.00 57.03 403 GLU A O 1
ATOM 3191 N N . SER A 1 404 ? -43.668 5.154 46.322 1.00 57.91 404 SER A N 1
ATOM 3192 C CA . SER A 1 404 ? -43.218 6.003 47.420 1.00 57.91 404 SER A CA 1
ATOM 3193 C C . SER A 1 404 ? -41.941 5.472 48.057 1.00 57.91 404 SER A C 1
ATOM 3195 O O . SER A 1 404 ? -41.823 4.310 48.436 1.00 57.91 404 SER A O 1
ATOM 3197 N N . VAL A 1 405 ? -41.001 6.375 48.346 1.00 57.94 405 VAL A N 1
ATOM 3198 C CA . VAL A 1 405 ? -39.826 6.071 49.190 1.00 57.94 405 VAL A CA 1
ATOM 3199 C C . VAL A 1 405 ? -40.253 5.624 50.607 1.00 57.94 405 VAL A C 1
ATOM 3201 O O . VAL A 1 405 ? -39.466 5.045 51.357 1.00 57.94 405 VAL A O 1
ATOM 3204 N N . ALA A 1 406 ? -41.523 5.837 50.975 1.00 56.78 406 ALA A N 1
ATOM 3205 C CA . ALA A 1 406 ? -42.139 5.279 52.172 1.00 56.78 406 ALA A CA 1
ATOM 3206 C C . ALA A 1 406 ? -42.306 3.747 52.146 1.00 56.78 406 ALA A C 1
ATOM 3208 O O . ALA A 1 406 ? -42.466 3.173 53.225 1.00 56.78 406 ALA A O 1
ATOM 3209 N N . ASP A 1 407 ? -42.218 3.078 50.993 1.00 63.97 407 ASP A N 1
ATOM 3210 C CA . ASP A 1 407 ? -42.521 1.647 50.836 1.00 63.97 407 ASP A CA 1
ATOM 3211 C C . ASP A 1 407 ? -41.273 0.767 51.057 1.00 63.97 407 ASP A C 1
ATOM 3213 O O . ASP A 1 407 ? -41.296 -0.134 51.902 1.00 63.97 407 ASP A O 1
ATOM 3217 N N . LEU A 1 408 ? -40.130 1.136 50.463 1.00 76.25 408 LEU A N 1
ATOM 3218 C CA . LEU A 1 408 ? -38.814 0.471 50.587 1.00 76.25 408 LEU A CA 1
ATOM 3219 C C . LEU A 1 408 ? -38.431 0.076 52.023 1.00 76.25 408 LEU A C 1
ATOM 3221 O O . LEU A 1 408 ? -38.429 0.915 52.930 1.00 76.25 408 LEU A O 1
ATOM 3225 N N . SER A 1 409 ? -38.096 -1.194 52.268 1.00 80.56 409 SER A N 1
ATOM 3226 C CA . SER A 1 409 ? -37.846 -1.691 53.631 1.00 80.56 409 SER A CA 1
ATOM 3227 C C . SER A 1 409 ? -36.632 -1.008 54.295 1.00 80.56 409 SER A C 1
ATOM 3229 O O . SER A 1 409 ? -35.673 -0.607 53.636 1.00 80.56 409 SER A O 1
ATOM 3231 N N . ARG A 1 410 ? -36.652 -0.841 55.631 1.00 79.69 410 ARG A N 1
ATOM 3232 C CA . ARG A 1 410 ? -35.531 -0.188 56.349 1.00 79.69 410 ARG A CA 1
ATOM 3233 C C . ARG A 1 410 ? -34.239 -1.003 56.249 1.00 79.69 410 ARG A C 1
ATOM 3235 O O . ARG A 1 410 ? -33.164 -0.421 56.189 1.00 79.69 410 ARG A O 1
ATOM 3242 N N . SER A 1 411 ? -34.360 -2.329 56.219 1.00 80.69 411 SER A N 1
ATOM 3243 C CA . SER A 1 411 ? -33.268 -3.274 55.980 1.00 80.69 411 SER A CA 1
ATOM 3244 C C . SER A 1 411 ? -32.679 -3.124 54.577 1.00 80.69 411 SER A C 1
ATOM 3246 O O . SER A 1 411 ? -31.460 -3.060 54.463 1.00 80.69 411 SER A O 1
ATOM 3248 N N . LEU A 1 412 ? -33.517 -2.979 53.544 1.00 83.69 412 LEU A N 1
ATOM 3249 C CA . LEU A 1 412 ? -33.088 -2.748 52.160 1.00 83.69 412 LEU A CA 1
ATOM 3250 C C . LEU A 1 412 ? -32.353 -1.407 52.005 1.00 83.69 412 LEU A C 1
ATOM 3252 O O . LEU A 1 412 ? -31.269 -1.365 51.431 1.00 83.69 412 LEU A O 1
ATOM 3256 N N . LEU A 1 413 ? -32.876 -0.324 52.596 1.00 86.00 413 LEU A N 1
ATOM 3257 C CA . LEU A 1 413 ? -32.194 0.979 52.611 1.00 86.00 413 LEU A CA 1
ATOM 3258 C C . LEU A 1 413 ? -30.842 0.922 53.344 1.00 86.00 413 LEU A C 1
ATOM 3260 O O . LEU A 1 413 ? -29.856 1.470 52.862 1.00 86.00 413 LEU A O 1
ATOM 3264 N N . ILE A 1 414 ? -30.757 0.232 54.485 1.00 86.81 414 ILE A N 1
ATOM 3265 C CA . ILE A 1 414 ? -29.477 0.040 55.187 1.00 86.81 414 ILE A CA 1
ATOM 3266 C C . ILE A 1 414 ? -28.515 -0.799 54.332 1.00 86.81 414 ILE A C 1
ATOM 3268 O O . ILE A 1 414 ? -27.361 -0.414 54.175 1.00 86.81 414 ILE A O 1
ATOM 3272 N N . GLY A 1 415 ? -28.985 -1.892 53.723 1.00 85.94 415 GLY A N 1
ATOM 3273 C CA . GLY A 1 415 ? -28.191 -2.730 52.822 1.00 85.94 415 GLY A CA 1
ATOM 3274 C C . GLY A 1 415 ? -27.635 -1.958 51.622 1.00 85.94 415 GLY A C 1
ATOM 3275 O O . GLY A 1 415 ? -26.454 -2.089 51.313 1.00 85.94 415 GLY A O 1
ATOM 3276 N N . LEU A 1 416 ? -28.442 -1.088 51.006 1.00 87.31 416 LEU A N 1
ATOM 3277 C CA . LEU A 1 416 ? -28.012 -0.232 49.899 1.00 87.31 416 LEU A CA 1
ATOM 3278 C C . LEU A 1 416 ? -26.999 0.835 50.331 1.00 87.31 416 LEU A C 1
ATOM 3280 O O . LEU A 1 416 ? -26.067 1.117 49.578 1.00 87.31 416 LEU A O 1
ATOM 3284 N N . TYR A 1 417 ? -27.116 1.388 51.543 1.00 89.25 417 TYR A N 1
ATOM 3285 C CA . TYR A 1 417 ? -26.092 2.295 52.066 1.00 89.25 417 TYR A CA 1
ATOM 3286 C C . TYR A 1 417 ? -24.760 1.561 52.283 1.00 89.25 417 TYR A C 1
ATOM 3288 O O . TYR A 1 417 ? -23.725 2.062 51.856 1.00 89.25 417 TYR A O 1
ATOM 3296 N N . LEU A 1 418 ? -24.778 0.361 52.879 1.00 87.81 418 LEU A N 1
ATOM 3297 C CA . LEU A 1 418 ? -23.571 -0.461 53.064 1.00 87.81 418 LEU A CA 1
ATOM 3298 C C . LEU A 1 418 ? -22.929 -0.821 51.714 1.00 87.81 418 LEU A C 1
ATOM 3300 O O . LEU A 1 418 ? -21.738 -0.594 51.515 1.00 87.81 418 LEU A O 1
ATOM 3304 N N . PHE A 1 419 ? -23.735 -1.280 50.751 1.00 86.44 419 PHE A N 1
ATOM 3305 C CA . PHE A 1 419 ? -23.310 -1.541 49.371 1.00 86.44 419 PHE A CA 1
ATOM 3306 C C . PHE A 1 419 ? -22.625 -0.319 48.739 1.00 86.44 419 PHE A C 1
ATOM 3308 O O . PHE A 1 419 ? -21.625 -0.466 48.033 1.00 86.44 419 PHE A O 1
ATOM 3315 N N . ALA A 1 420 ? -23.147 0.882 49.005 1.00 86.12 420 ALA A N 1
ATOM 3316 C CA . ALA A 1 420 ? -22.616 2.143 48.507 1.00 86.12 420 ALA A CA 1
ATOM 3317 C C . ALA A 1 420 ? -21.379 2.648 49.279 1.00 86.12 420 ALA A C 1
ATOM 3319 O O . ALA A 1 420 ? -20.547 3.315 48.664 1.00 86.12 420 ALA A O 1
ATOM 3320 N N . GLU A 1 421 ? -21.215 2.348 50.575 1.00 85.38 421 GLU A N 1
ATOM 3321 C CA . GLU A 1 421 ? -19.994 2.659 51.344 1.00 85.38 421 GLU A CA 1
ATOM 3322 C C . GLU A 1 421 ? -18.828 1.775 50.878 1.00 85.38 421 GLU A C 1
ATOM 3324 O O . GLU A 1 421 ? -17.816 2.311 50.428 1.00 85.38 421 GLU A O 1
ATOM 3329 N N . THR A 1 422 ? -19.011 0.449 50.820 1.00 83.00 422 THR A N 1
ATOM 3330 C CA . THR A 1 422 ? -18.003 -0.518 50.327 1.00 83.00 422 THR A CA 1
ATOM 3331 C C . THR A 1 422 ? -17.537 -0.232 48.891 1.00 83.00 422 THR A C 1
ATOM 3333 O O . THR A 1 422 ? -16.432 -0.607 48.500 1.00 83.00 422 THR A O 1
ATOM 3336 N N . ARG A 1 423 ? -18.367 0.449 48.089 1.00 82.12 423 ARG A N 1
ATOM 3337 C CA . ARG A 1 423 ? -18.095 0.798 46.683 1.00 82.12 423 ARG A CA 1
ATOM 3338 C C . ARG A 1 423 ? -17.819 2.294 46.456 1.00 82.12 423 ARG A C 1
ATOM 3340 O O . ARG A 1 423 ? -17.720 2.717 45.306 1.00 82.12 423 ARG A O 1
ATOM 3347 N N . CYS A 1 424 ? -17.675 3.084 47.524 1.00 82.00 424 CYS A N 1
ATOM 3348 C CA . CYS A 1 424 ? -17.354 4.521 47.502 1.00 82.00 424 CYS A CA 1
ATOM 3349 C C . CYS A 1 424 ? -18.305 5.402 46.654 1.00 82.00 424 CYS A C 1
ATOM 3351 O O . CYS A 1 424 ? -17.877 6.383 46.045 1.00 82.00 424 CYS A O 1
ATOM 3353 N N . ILE A 1 425 ? -19.600 5.073 46.601 1.00 84.81 425 ILE A N 1
ATOM 3354 C CA . ILE A 1 425 ? -20.601 5.764 45.767 1.00 84.81 425 ILE A CA 1
ATOM 3355 C C . ILE A 1 425 ? -21.331 6.850 46.580 1.00 84.81 425 ILE A C 1
ATOM 3357 O O . ILE A 1 425 ? -22.492 6.679 46.957 1.00 84.81 425 ILE A O 1
ATOM 3361 N N . SER A 1 426 ? -20.675 7.986 46.842 1.00 84.69 426 SER A N 1
ATOM 3362 C CA . SER A 1 426 ? -21.195 9.044 47.736 1.00 84.69 426 SER A CA 1
ATOM 3363 C C . SER A 1 426 ? -22.608 9.528 47.383 1.00 84.69 426 SER A C 1
ATOM 3365 O O . SER A 1 426 ? -23.458 9.624 48.258 1.00 84.69 426 SER A O 1
ATOM 3367 N N . GLN A 1 427 ? -22.914 9.741 46.096 1.00 82.56 427 GLN A N 1
ATOM 3368 C CA . GLN A 1 427 ? -24.254 10.167 45.644 1.00 82.56 427 GLN A CA 1
ATOM 3369 C C . GLN A 1 427 ? -25.370 9.177 46.028 1.00 82.56 427 GLN A C 1
ATOM 3371 O O . GLN A 1 427 ? -26.509 9.575 46.261 1.00 82.56 427 GLN A O 1
ATOM 3376 N N . LEU A 1 428 ? -25.053 7.881 46.081 1.00 84.38 428 LEU A N 1
ATOM 3377 C CA . LEU A 1 428 ? -25.998 6.827 46.436 1.00 84.38 428 LEU A CA 1
ATOM 3378 C C . LEU A 1 428 ? -26.147 6.705 47.956 1.00 84.38 428 LEU A C 1
ATOM 3380 O O . LEU A 1 428 ? -27.267 6.548 48.439 1.00 84.38 428 LEU A O 1
ATOM 3384 N N . GLN A 1 429 ? -25.048 6.846 48.706 1.00 85.12 429 GLN A N 1
ATOM 3385 C CA . GLN A 1 429 ? -25.064 6.967 50.171 1.00 85.12 429 GLN A CA 1
ATOM 3386 C C . GLN A 1 429 ? -25.980 8.133 50.591 1.00 85.12 429 GLN A C 1
ATOM 3388 O O . GLN A 1 429 ? -26.909 7.947 51.379 1.00 85.12 429 GLN A O 1
ATOM 3393 N N . ASP A 1 430 ? -25.771 9.300 49.979 1.00 86.25 430 ASP A N 1
ATOM 3394 C CA . ASP A 1 430 ? -26.487 10.558 50.207 1.00 86.25 430 ASP A CA 1
ATOM 3395 C C . ASP A 1 430 ? -27.998 10.472 49.957 1.00 86.25 430 ASP A C 1
ATOM 3397 O O . ASP A 1 430 ? -28.783 10.972 50.764 1.00 86.25 430 ASP A O 1
ATOM 3401 N N . LEU A 1 431 ? -28.425 9.827 48.867 1.00 83.75 431 LEU A N 1
ATOM 3402 C CA . LEU A 1 431 ? -29.846 9.609 48.567 1.00 83.75 431 LEU A CA 1
ATOM 3403 C C . LEU A 1 431 ? -30.474 8.555 49.491 1.00 83.75 431 LEU A C 1
ATOM 3405 O O . LEU A 1 431 ? -31.614 8.705 49.937 1.00 83.75 431 LEU A O 1
ATOM 3409 N N . THR A 1 432 ? -29.729 7.493 49.804 1.00 87.38 432 THR A N 1
ATOM 3410 C CA . THR A 1 432 ? -30.223 6.367 50.609 1.00 87.38 432 THR A CA 1
ATOM 3411 C C . THR A 1 432 ? -30.391 6.750 52.080 1.00 87.38 432 THR A C 1
ATOM 3413 O O . THR A 1 432 ? -31.380 6.366 52.710 1.00 87.38 432 THR A O 1
ATOM 3416 N N . ILE A 1 433 ? -29.489 7.570 52.632 1.00 85.81 433 ILE A N 1
ATOM 3417 C CA . ILE A 1 433 ? -29.656 8.104 53.989 1.00 85.81 433 ILE A CA 1
ATOM 3418 C C . ILE A 1 433 ? -30.780 9.146 54.049 1.00 85.81 433 ILE A C 1
ATOM 3420 O O . ILE A 1 433 ? -31.526 9.166 55.024 1.00 85.81 433 ILE A O 1
ATOM 3424 N N . ASP A 1 434 ? -31.010 9.922 52.982 1.00 84.88 434 ASP A N 1
ATOM 3425 C CA . ASP A 1 434 ? -32.169 10.822 52.872 1.00 84.88 434 ASP A CA 1
ATOM 3426 C C . ASP A 1 434 ? -33.505 10.058 52.920 1.00 84.88 434 ASP A C 1
ATOM 3428 O O . ASP A 1 434 ? -34.439 10.462 53.620 1.00 84.88 434 ASP A O 1
ATOM 3432 N N . ALA A 1 435 ? -33.583 8.923 52.218 1.00 83.56 435 ALA A N 1
ATOM 3433 C CA . ALA A 1 435 ? -34.714 7.999 52.265 1.00 83.56 435 ALA A CA 1
ATOM 3434 C C . ALA A 1 435 ? -34.914 7.399 53.669 1.00 83.56 435 ALA A C 1
ATOM 3436 O O . ALA A 1 435 ? -36.032 7.400 54.199 1.00 83.56 435 ALA A O 1
ATOM 3437 N N . LEU A 1 436 ? -33.829 6.948 54.308 1.00 84.00 436 LEU A N 1
ATOM 3438 C CA . LEU A 1 436 ? -33.864 6.381 55.657 1.00 84.00 436 LEU A CA 1
ATOM 3439 C C . LEU A 1 436 ? -34.302 7.423 56.704 1.00 84.00 436 LEU A C 1
ATOM 3441 O O . LEU A 1 436 ? -35.142 7.110 57.551 1.00 84.00 436 LEU A O 1
ATOM 3445 N N . ILE A 1 437 ? -33.827 8.671 56.599 1.00 82.44 437 ILE A N 1
ATOM 3446 C CA . ILE A 1 437 ? -34.265 9.807 57.428 1.00 82.44 437 ILE A CA 1
ATOM 3447 C C . ILE A 1 437 ? -35.777 10.007 57.312 1.00 82.44 437 ILE A C 1
ATOM 3449 O O . ILE A 1 437 ? -36.467 10.012 58.331 1.00 82.44 437 ILE A O 1
ATOM 3453 N N . ARG A 1 438 ? -36.318 10.092 56.088 1.00 80.31 438 ARG A N 1
ATOM 3454 C CA . ARG A 1 438 ? -37.768 10.252 55.855 1.00 80.31 438 ARG A CA 1
ATOM 3455 C C . ARG A 1 438 ? -38.572 9.104 56.493 1.00 80.31 438 ARG A C 1
ATOM 3457 O O . ARG A 1 438 ? -39.557 9.354 57.189 1.00 80.31 438 ARG A O 1
ATOM 3464 N N . LYS A 1 439 ? -38.131 7.848 56.330 1.00 78.44 439 LYS A N 1
ATOM 3465 C CA . LYS A 1 439 ? -38.828 6.649 56.852 1.00 78.44 439 LYS A CA 1
ATOM 3466 C C . LYS A 1 439 ? -38.670 6.426 58.369 1.00 78.44 439 LYS A C 1
ATOM 3468 O O . LYS A 1 439 ? -39.440 5.655 58.965 1.00 78.44 439 LYS A O 1
ATOM 3473 N N . ILE A 1 440 ? -37.715 7.099 59.013 1.00 76.56 440 ILE A N 1
ATOM 3474 C CA . ILE A 1 440 ? -37.584 7.160 60.478 1.00 76.56 440 ILE A CA 1
ATOM 3475 C C . ILE A 1 440 ? -38.352 8.357 61.051 1.00 76.56 440 ILE A C 1
ATOM 3477 O O . ILE A 1 440 ? -39.019 8.181 62.066 1.00 76.56 440 ILE A O 1
ATOM 3481 N N . ASP A 1 441 ? -38.378 9.518 60.391 1.00 76.75 441 ASP A N 1
ATOM 3482 C CA . ASP A 1 441 ? -39.191 10.659 60.834 1.00 76.75 441 ASP A CA 1
ATOM 3483 C C . ASP A 1 441 ? -40.693 10.337 60.858 1.00 76.75 441 ASP A C 1
ATOM 3485 O O . ASP A 1 441 ? -41.364 10.690 61.824 1.00 76.75 441 ASP A O 1
ATOM 3489 N N . VAL A 1 442 ? -41.209 9.612 59.860 1.00 75.12 442 VAL A N 1
ATOM 3490 C CA . VAL A 1 442 ? -42.616 9.164 59.839 1.00 75.12 442 VAL A CA 1
ATOM 3491 C C . VAL A 1 442 ? -42.876 8.029 60.837 1.00 75.12 442 VAL A C 1
ATOM 3493 O O . VAL A 1 442 ? -43.914 7.997 61.489 1.00 75.12 442 VAL A O 1
ATOM 3496 N N . GLY A 1 443 ? -41.956 7.065 60.945 1.00 72.19 443 GLY A N 1
ATOM 3497 C CA . GLY A 1 443 ? -42.201 5.824 61.689 1.00 72.19 443 GLY A CA 1
ATOM 3498 C C . GLY A 1 443 ? -41.741 5.806 63.148 1.00 72.19 443 GLY A C 1
ATOM 3499 O O . GLY A 1 443 ? -42.108 4.869 63.852 1.00 72.19 443 GLY A O 1
ATOM 3500 N N . LYS A 1 444 ? -40.882 6.754 63.556 1.00 72.44 444 LYS A N 1
ATOM 3501 C CA . LYS A 1 444 ? -40.193 6.884 64.860 1.00 72.44 444 LYS A CA 1
ATOM 3502 C C . LYS A 1 444 ? -39.799 5.538 65.517 1.00 72.44 444 LYS A C 1
ATOM 3504 O O . LYS A 1 444 ? -39.935 5.352 66.721 1.00 72.44 444 LYS A O 1
ATOM 3509 N N . LYS A 1 445 ? -39.288 4.590 64.715 1.00 71.94 445 LYS A N 1
ATOM 3510 C CA . LYS A 1 445 ? -38.813 3.257 65.141 1.00 71.94 445 LYS A CA 1
ATOM 3511 C C . LYS A 1 445 ? -37.333 3.071 64.803 1.00 71.94 445 LYS A C 1
ATOM 3513 O O . LYS A 1 445 ? -36.929 3.301 63.663 1.00 71.94 445 LYS A O 1
ATOM 3518 N N . ILE A 1 446 ? -36.560 2.614 65.786 1.00 72.44 446 ILE A N 1
ATOM 3519 C CA . ILE A 1 446 ? -35.113 2.367 65.697 1.00 72.44 446 ILE A CA 1
ATOM 3520 C C . ILE A 1 446 ? -34.861 1.003 65.017 1.00 72.44 446 ILE A C 1
ATOM 3522 O O . ILE A 1 446 ? -35.506 0.024 65.396 1.00 72.44 446 ILE A O 1
ATOM 3526 N N . PRO A 1 447 ? -33.933 0.884 64.048 1.00 73.81 447 PRO A N 1
ATOM 3527 C CA . PRO A 1 447 ? -33.601 -0.386 63.395 1.00 73.81 447 PRO A CA 1
ATOM 3528 C C . PRO A 1 447 ? -32.609 -1.221 64.235 1.00 73.81 447 PRO A C 1
ATOM 3530 O O . PRO A 1 447 ? -31.517 -1.546 63.777 1.00 73.81 447 PRO A O 1
ATOM 3533 N N . THR A 1 448 ? -32.978 -1.565 65.475 1.00 72.12 448 THR A N 1
ATOM 3534 C CA . THR A 1 448 ? -32.095 -2.206 66.480 1.00 72.12 448 THR A CA 1
ATOM 3535 C C . THR A 1 448 ? -31.346 -3.438 65.963 1.00 72.12 448 THR A C 1
ATOM 3537 O O . THR A 1 448 ? -30.135 -3.538 66.142 1.00 72.12 448 THR A O 1
ATOM 3540 N N . GLY A 1 449 ? -32.032 -4.340 65.255 1.00 72.69 449 GLY A N 1
ATOM 3541 C CA . GLY A 1 449 ? -31.436 -5.558 64.692 1.00 72.69 449 GLY A CA 1
ATOM 3542 C C . GLY A 1 449 ? -30.403 -5.336 63.577 1.00 72.69 449 GLY A C 1
ATOM 3543 O O . GLY A 1 449 ? -29.686 -6.270 63.240 1.00 72.69 449 GLY A O 1
ATOM 3544 N N . ALA A 1 450 ? -30.302 -4.127 63.013 1.00 77.00 450 ALA A N 1
ATOM 3545 C CA . ALA A 1 450 ? -29.317 -3.790 61.981 1.00 77.00 450 ALA A CA 1
ATOM 3546 C C . ALA A 1 450 ? -28.055 -3.105 62.537 1.00 77.00 450 ALA A C 1
ATOM 3548 O O . ALA A 1 450 ? -27.050 -3.029 61.834 1.00 77.00 450 ALA A O 1
ATOM 3549 N N . ILE A 1 451 ? -28.084 -2.624 63.787 1.00 81.06 451 ILE A N 1
ATOM 3550 C CA . ILE A 1 451 ? -26.963 -1.906 64.419 1.00 81.06 451 ILE A CA 1
ATOM 3551 C C . ILE A 1 451 ? -25.646 -2.716 64.406 1.00 81.06 451 ILE A C 1
ATOM 3553 O O . ILE A 1 451 ? -24.622 -2.111 64.080 1.00 81.06 451 ILE A O 1
ATOM 3557 N N . PRO A 1 452 ? -25.629 -4.045 64.663 1.00 80.75 452 PRO A N 1
ATOM 3558 C CA . PRO A 1 452 ? -24.393 -4.834 64.613 1.00 80.75 452 PRO A CA 1
ATOM 3559 C C . PRO A 1 452 ? -23.804 -4.864 63.197 1.00 80.75 452 PRO A C 1
ATOM 3561 O O . PRO A 1 452 ? -22.681 -4.407 62.998 1.00 80.75 452 PRO A O 1
ATOM 3564 N N . ARG A 1 453 ? -24.619 -5.231 62.191 1.00 81.56 453 ARG A N 1
ATOM 3565 C CA . ARG A 1 453 ? -24.226 -5.252 60.769 1.00 81.56 453 ARG A CA 1
ATOM 3566 C C . ARG A 1 453 ? -23.678 -3.899 60.302 1.00 81.56 453 ARG A C 1
ATOM 3568 O O . ARG A 1 453 ? -22.726 -3.867 59.530 1.00 81.56 453 ARG A O 1
ATOM 3575 N N . ILE A 1 454 ? -24.242 -2.782 60.771 1.00 84.31 454 ILE A N 1
ATOM 3576 C CA . ILE A 1 454 ? -23.733 -1.436 60.455 1.00 84.31 454 ILE A CA 1
ATOM 3577 C C . ILE A 1 454 ? -22.344 -1.215 61.066 1.00 84.31 454 ILE A C 1
ATOM 3579 O O . ILE A 1 454 ? -21.445 -0.756 60.367 1.00 84.31 454 ILE A O 1
ATOM 3583 N N . TYR A 1 455 ? -22.138 -1.549 62.342 1.00 85.12 455 TYR A N 1
ATOM 3584 C CA . TYR A 1 455 ? -20.848 -1.364 63.019 1.00 85.12 455 TYR A CA 1
ATOM 3585 C C . TYR A 1 455 ? -19.756 -2.359 62.576 1.00 85.12 455 TYR A C 1
ATOM 3587 O O . TYR A 1 455 ? -18.573 -2.075 62.759 1.00 85.12 455 TYR A O 1
ATOM 3595 N N . GLU A 1 456 ? -20.134 -3.473 61.951 1.00 82.25 456 GLU A N 1
ATOM 3596 C CA . GLU A 1 456 ? -19.226 -4.426 61.295 1.00 82.25 456 GLU A CA 1
ATOM 3597 C C . GLU A 1 456 ? -18.802 -3.972 59.883 1.00 82.25 456 GLU A C 1
ATOM 3599 O O . GLU A 1 456 ? -17.654 -4.173 59.501 1.00 82.25 456 GLU A O 1
ATOM 3604 N N . ASN A 1 457 ? -19.701 -3.339 59.114 1.00 81.00 457 ASN A N 1
ATOM 3605 C CA . ASN A 1 457 ? -19.538 -3.113 57.664 1.00 81.00 457 ASN A CA 1
ATOM 3606 C C . ASN A 1 457 ? -19.386 -1.630 57.251 1.00 81.00 457 ASN A C 1
ATOM 3608 O O . ASN A 1 457 ? -19.619 -1.281 56.096 1.00 81.00 457 ASN A O 1
ATOM 3612 N N . THR A 1 458 ? -19.027 -0.736 58.176 1.00 85.06 458 THR A N 1
ATOM 3613 C CA . THR A 1 458 ? -18.793 0.700 57.898 1.00 85.06 458 THR A CA 1
ATOM 3614 C C . THR A 1 458 ? -17.526 1.208 58.576 1.00 85.06 458 THR A C 1
ATOM 3616 O O . THR A 1 458 ? -17.023 0.589 59.512 1.00 85.06 458 THR A O 1
ATOM 3619 N N . THR A 1 459 ? -17.029 2.370 58.165 1.00 83.25 459 THR A N 1
ATOM 3620 C CA . THR A 1 459 ? -15.922 3.080 58.830 1.00 83.25 459 THR A CA 1
ATOM 3621 C C . THR A 1 459 ? -16.370 3.803 60.108 1.00 83.25 459 THR A C 1
ATOM 3623 O O . THR A 1 459 ? -17.524 4.210 60.222 1.00 83.25 459 THR A O 1
ATOM 3626 N N . GLU A 1 460 ? -15.463 4.040 61.069 1.00 79.44 460 GLU A N 1
ATOM 3627 C CA . GLU A 1 460 ? -15.762 4.836 62.283 1.00 79.44 460 GLU A CA 1
ATOM 3628 C C . GLU A 1 460 ? -16.294 6.245 61.958 1.00 79.44 460 GLU A C 1
ATOM 3630 O O . GLU A 1 460 ? -17.120 6.796 62.682 1.00 79.44 460 GLU A O 1
ATOM 3635 N N . THR A 1 461 ? -15.851 6.817 60.837 1.00 81.75 461 THR A N 1
ATOM 3636 C CA . THR A 1 461 ? -16.279 8.125 60.327 1.00 81.75 461 THR A CA 1
ATOM 3637 C C . THR A 1 461 ? -17.589 8.103 59.534 1.00 81.75 461 THR A C 1
ATOM 3639 O O . THR A 1 461 ? -18.039 9.169 59.106 1.00 81.75 461 THR A O 1
ATOM 3642 N N . SER A 1 462 ? -18.200 6.933 59.318 1.00 86.19 462 SER A N 1
ATOM 3643 C CA . SER A 1 462 ? -19.404 6.780 58.495 1.00 86.19 462 SER A CA 1
ATOM 3644 C C . SER A 1 462 ? -20.578 7.610 59.035 1.00 86.19 462 SER A C 1
ATOM 3646 O O . SER A 1 462 ? -20.967 7.456 60.202 1.00 86.19 462 SER A O 1
ATOM 3648 N N . PRO A 1 463 ? -21.212 8.463 58.206 1.00 86.62 463 PRO A N 1
ATOM 3649 C CA . PRO A 1 463 ? -22.400 9.201 58.614 1.00 86.62 463 PRO A CA 1
ATOM 3650 C C . PRO A 1 463 ? -23.569 8.315 59.049 1.00 86.62 463 PRO A C 1
ATOM 3652 O O . PRO A 1 463 ? -24.357 8.756 59.885 1.00 86.62 463 PRO A O 1
ATOM 3655 N N . LEU A 1 464 ? -23.666 7.072 58.554 1.00 86.75 464 LEU A N 1
ATOM 3656 C CA . LEU A 1 464 ? -24.693 6.127 58.995 1.00 86.75 464 LEU A CA 1
ATOM 3657 C C . LEU A 1 464 ? -24.506 5.725 60.466 1.00 86.75 464 LEU A C 1
ATOM 3659 O O . LEU A 1 464 ? -25.498 5.684 61.193 1.00 86.75 464 LEU A O 1
ATOM 3663 N N . ARG A 1 465 ? -23.267 5.510 60.944 1.00 87.44 465 ARG A N 1
ATOM 3664 C CA . ARG A 1 465 ? -23.009 5.266 62.380 1.00 87.44 465 ARG A CA 1
ATOM 3665 C C . ARG A 1 465 ? -23.501 6.439 63.225 1.00 87.44 465 ARG A C 1
ATOM 3667 O O . ARG A 1 465 ? -24.310 6.243 64.130 1.00 87.44 465 ARG A O 1
ATOM 3674 N N . ARG A 1 466 ? -23.080 7.665 62.876 1.00 86.12 466 ARG A N 1
ATOM 3675 C CA . ARG A 1 466 ? -23.500 8.896 63.573 1.00 86.12 466 ARG A CA 1
ATOM 3676 C C . ARG A 1 466 ? -25.022 9.054 63.569 1.00 86.12 466 ARG A C 1
ATOM 3678 O O . ARG A 1 466 ? -25.601 9.340 64.608 1.00 86.12 466 ARG A O 1
ATOM 3685 N N . PHE A 1 467 ? -25.674 8.819 62.433 1.00 86.25 467 PHE A N 1
ATOM 3686 C CA . PHE A 1 467 ? -27.127 8.920 62.308 1.00 86.25 467 PHE A CA 1
ATOM 3687 C C . PHE A 1 467 ? -27.872 7.920 63.206 1.00 86.25 467 PHE A C 1
ATOM 3689 O O . PHE A 1 467 ? -28.810 8.298 63.907 1.00 86.25 467 PHE A O 1
ATOM 3696 N N . ILE A 1 468 ? -27.432 6.659 63.235 1.00 85.00 468 ILE A N 1
ATOM 3697 C CA . ILE A 1 468 ? -28.020 5.612 64.083 1.00 85.00 468 ILE A CA 1
ATOM 3698 C C . ILE A 1 468 ? -27.834 5.933 65.572 1.00 85.00 468 ILE A C 1
ATOM 3700 O O . ILE A 1 468 ? -28.790 5.819 66.337 1.00 85.00 468 ILE A O 1
ATOM 3704 N N . VAL A 1 469 ? -26.651 6.404 65.976 1.00 85.38 469 VAL A N 1
ATOM 3705 C CA . VAL A 1 469 ? -26.371 6.860 67.348 1.00 85.38 469 VAL A CA 1
ATOM 3706 C C . VAL A 1 469 ? -27.251 8.058 67.736 1.00 85.38 469 VAL A C 1
ATOM 3708 O O . VAL A 1 469 ? -27.907 8.021 68.781 1.00 85.38 469 VAL A O 1
ATOM 3711 N N . ASP A 1 470 ? -27.339 9.081 66.880 1.00 82.81 470 ASP A N 1
ATOM 3712 C CA . ASP A 1 470 ? -28.151 10.285 67.108 1.00 82.81 470 ASP A CA 1
ATOM 3713 C C . ASP A 1 470 ? -29.651 9.972 67.230 1.00 82.81 470 ASP A C 1
ATOM 3715 O O . ASP A 1 470 ? -30.361 10.617 68.006 1.00 82.81 470 ASP A O 1
ATOM 3719 N N . ILE A 1 471 ? -30.150 8.988 66.472 1.00 80.62 471 ILE A N 1
ATOM 3720 C CA . ILE A 1 471 ? -31.518 8.470 66.600 1.00 80.62 471 ILE A CA 1
ATOM 3721 C C . ILE A 1 471 ? -31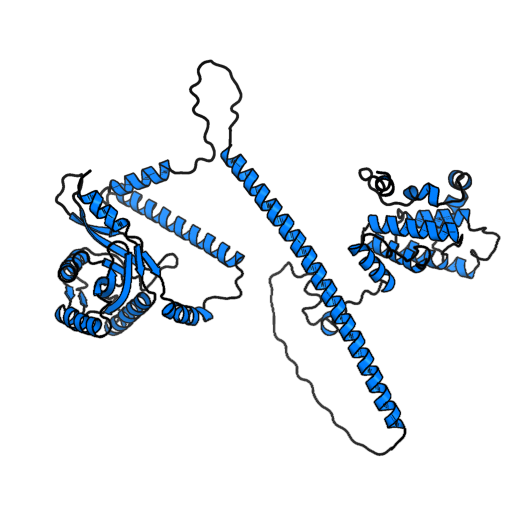.694 7.746 67.931 1.00 80.62 471 ILE A C 1
ATOM 3723 O O . ILE A 1 471 ? -32.640 8.044 68.664 1.00 80.62 471 ILE A O 1
ATOM 3727 N N . SER A 1 472 ? -30.810 6.797 68.247 1.00 78.81 472 SER A N 1
ATOM 3728 C CA . SER A 1 472 ? -30.916 5.975 69.454 1.00 78.81 472 SER A CA 1
ATOM 3729 C C . SER A 1 472 ? -30.915 6.829 70.722 1.00 78.81 472 SER A C 1
ATOM 3731 O O . SER A 1 472 ? -31.741 6.598 71.601 1.00 78.81 472 SER A O 1
ATOM 3733 N N . ALA A 1 473 ? -30.092 7.880 70.773 1.00 77.81 473 ALA A N 1
ATOM 3734 C CA . ALA A 1 473 ? -30.035 8.827 71.887 1.00 77.81 473 ALA A CA 1
ATOM 3735 C C . ALA A 1 473 ? -31.247 9.786 71.999 1.00 77.81 473 ALA A C 1
ATOM 3737 O O . ALA A 1 473 ? -31.375 10.473 73.014 1.00 77.81 473 ALA A O 1
ATOM 3738 N N . ARG A 1 474 ? -32.128 9.871 70.984 1.00 75.81 474 ARG A N 1
ATOM 3739 C CA . ARG A 1 474 ? -33.314 10.764 70.975 1.00 75.81 474 ARG A CA 1
ATOM 3740 C C . ARG A 1 474 ? -34.670 10.062 70.968 1.00 75.81 474 ARG A C 1
ATOM 3742 O O . ARG A 1 474 ? -35.654 10.671 71.382 1.00 75.81 474 ARG A O 1
ATOM 3749 N N . ILE A 1 475 ? -34.747 8.854 70.413 1.00 71.38 475 ILE A N 1
ATOM 3750 C CA . ILE A 1 475 ? -35.993 8.084 70.264 1.00 71.38 475 ILE A CA 1
ATOM 3751 C C . ILE A 1 475 ? -36.049 6.927 71.274 1.00 71.38 475 ILE A C 1
ATOM 3753 O O . ILE A 1 475 ? -37.137 6.502 71.651 1.00 71.38 475 ILE A O 1
ATOM 3757 N N . GLY A 1 476 ? -34.902 6.422 71.739 1.00 65.56 476 GLY A N 1
ATOM 3758 C CA . GLY A 1 476 ? -34.850 5.323 72.697 1.00 65.56 476 GLY A CA 1
ATOM 3759 C C . GLY A 1 476 ? -34.900 5.810 74.143 1.00 65.56 476 GLY A C 1
ATOM 3760 O O . GLY A 1 476 ? -33.908 6.334 74.644 1.00 65.56 476 GLY A O 1
ATOM 3761 N N . ASP A 1 477 ? -36.008 5.578 74.854 1.00 64.75 477 ASP A N 1
ATOM 3762 C CA . ASP A 1 477 ? -36.001 5.671 76.320 1.00 64.75 477 ASP A CA 1
ATOM 3763 C C . ASP A 1 477 ? -35.385 4.391 76.900 1.00 64.75 477 ASP A C 1
ATOM 3765 O O . ASP A 1 477 ? -35.966 3.309 76.800 1.00 64.75 477 ASP A O 1
ATOM 3769 N N . LEU A 1 478 ? -34.195 4.494 77.501 1.00 59.81 478 LEU A N 1
ATOM 3770 C CA . LEU A 1 478 ? -33.482 3.363 78.109 1.00 59.81 478 LEU A CA 1
ATOM 3771 C C . LEU A 1 478 ? -34.278 2.687 79.248 1.00 59.81 478 LEU A C 1
ATOM 3773 O O . LEU A 1 478 ? -33.911 1.599 79.682 1.00 59.81 478 LEU A O 1
ATOM 3777 N N . ARG A 1 479 ? -35.352 3.314 79.745 1.00 57.31 479 ARG A N 1
ATOM 3778 C CA . ARG A 1 479 ? -36.210 2.799 80.825 1.00 57.31 479 ARG A CA 1
ATOM 3779 C C . ARG A 1 479 ? -37.300 1.846 80.341 1.00 57.31 479 ARG A C 1
ATOM 3781 O O . ARG A 1 479 ? -37.799 1.063 81.142 1.00 57.31 479 ARG A O 1
ATOM 3788 N N . ASP A 1 480 ? -37.660 1.905 79.061 1.00 58.00 480 ASP A N 1
ATOM 3789 C CA . ASP A 1 480 ? -38.849 1.231 78.519 1.00 58.00 480 ASP A CA 1
ATOM 3790 C C . ASP A 1 480 ? -38.654 -0.287 78.323 1.00 58.00 480 ASP A C 1
ATOM 3792 O O . ASP A 1 480 ? -39.604 -1.011 78.044 1.00 58.00 480 ASP A O 1
ATOM 3796 N N . GLY A 1 481 ? -37.416 -0.793 78.416 1.00 54.81 481 GLY A N 1
ATOM 3797 C CA . GLY A 1 481 ? -37.075 -2.225 78.335 1.00 54.81 481 GLY A CA 1
ATOM 3798 C C . GLY A 1 481 ? -37.328 -2.912 76.980 1.00 54.81 481 GLY A C 1
ATOM 3799 O O . GLY A 1 481 ? -36.909 -4.047 76.777 1.00 54.81 481 GLY A O 1
ATOM 3800 N N . ILE A 1 482 ? -37.981 -2.239 76.028 1.00 57.75 482 ILE A N 1
ATOM 3801 C CA . ILE A 1 482 ? -38.400 -2.810 74.736 1.00 57.75 482 ILE A CA 1
ATOM 3802 C C . ILE A 1 482 ? -37.250 -2.882 73.714 1.00 57.75 482 ILE A C 1
ATOM 3804 O O . ILE A 1 482 ? -37.204 -3.808 72.908 1.00 57.75 482 ILE A O 1
ATOM 3808 N N . TRP A 1 483 ? -36.311 -1.928 73.738 1.00 59.28 483 TRP A N 1
ATOM 3809 C CA . TRP A 1 483 ? -35.171 -1.858 72.799 1.00 59.28 483 TRP A CA 1
ATOM 3810 C C . TRP A 1 483 ? -33.800 -2.093 73.456 1.00 59.28 483 TRP A C 1
ATOM 3812 O O . TRP A 1 483 ? -32.803 -2.273 72.751 1.00 59.28 483 TRP A O 1
ATOM 3822 N N . PHE A 1 484 ? -33.764 -2.093 74.792 1.00 61.31 484 PHE A N 1
ATOM 3823 C CA . PHE A 1 484 ? -32.577 -2.315 75.610 1.00 61.31 484 PHE A CA 1
ATOM 3824 C C . PHE A 1 484 ? -32.912 -3.348 76.699 1.00 61.31 484 PHE A C 1
ATOM 3826 O O . PHE A 1 484 ? -33.333 -3.017 77.805 1.00 61.31 484 PHE A O 1
ATOM 3833 N N . ASN A 1 485 ? -32.796 -4.624 76.335 1.00 62.31 485 ASN A N 1
ATOM 3834 C CA . ASN A 1 485 ? -33.003 -5.783 77.207 1.00 62.31 485 ASN A CA 1
ATOM 3835 C C . ASN A 1 485 ? -31.826 -6.769 77.113 1.00 62.31 485 ASN A C 1
ATOM 3837 O O . ASN A 1 485 ? -31.027 -6.693 76.178 1.00 62.31 485 ASN A O 1
ATOM 3841 N N . ARG A 1 486 ? -31.765 -7.743 78.031 1.00 56.75 486 ARG A N 1
ATOM 3842 C CA . ARG A 1 486 ? -30.692 -8.757 78.104 1.00 56.75 486 ARG A CA 1
ATOM 3843 C C . ARG A 1 486 ? -30.465 -9.574 76.824 1.00 56.75 486 ARG A C 1
ATOM 3845 O O . ARG A 1 486 ? -29.362 -10.062 76.612 1.00 56.75 486 ARG A O 1
ATOM 3852 N N . GLU A 1 487 ? -31.468 -9.724 75.961 1.00 57.94 487 GLU A N 1
ATOM 3853 C CA . GLU A 1 487 ? -31.318 -10.437 74.683 1.00 57.94 487 GLU A CA 1
ATOM 3854 C C . GLU A 1 487 ? -30.741 -9.541 73.576 1.00 57.94 487 GLU A C 1
ATOM 3856 O O . GLU A 1 487 ? -30.150 -10.039 72.615 1.00 57.94 487 GLU A O 1
ATOM 3861 N N . THR A 1 488 ? -30.920 -8.222 73.673 1.00 57.31 488 THR A N 1
ATOM 3862 C CA . THR A 1 488 ? -30.284 -7.226 72.790 1.00 57.31 488 THR A CA 1
ATOM 3863 C C . THR A 1 488 ? -28.898 -6.804 73.283 1.00 57.31 488 THR A C 1
ATOM 3865 O O . THR A 1 488 ? -28.018 -6.552 72.469 1.00 57.31 488 THR A O 1
ATOM 3868 N N . GLU A 1 489 ? -28.681 -6.809 74.600 1.00 55.12 489 GLU A N 1
ATOM 3869 C CA . GLU A 1 489 ? -27.433 -6.445 75.288 1.00 55.12 489 GLU A CA 1
ATOM 3870 C C . GLU A 1 489 ? -26.236 -7.279 74.797 1.00 55.12 489 GLU A C 1
ATOM 3872 O O . GLU A 1 489 ? -25.162 -6.739 74.565 1.00 55.12 489 GLU A O 1
ATOM 3877 N N . ILE A 1 490 ? -26.458 -8.569 74.513 1.00 54.84 490 ILE A N 1
ATOM 3878 C CA . ILE A 1 490 ? -25.456 -9.508 73.967 1.00 54.84 490 ILE A CA 1
ATOM 3879 C C . ILE A 1 490 ? -25.082 -9.201 72.497 1.00 54.84 490 ILE A C 1
ATOM 3881 O O . ILE A 1 490 ? -24.071 -9.692 72.003 1.00 54.84 490 ILE A O 1
ATOM 3885 N N . ARG A 1 491 ? -25.892 -8.417 71.769 1.00 64.50 491 ARG A N 1
ATOM 3886 C CA . ARG A 1 491 ? -25.745 -8.196 70.316 1.00 64.50 491 ARG A CA 1
ATOM 3887 C C . ARG A 1 491 ? -25.152 -6.840 69.930 1.00 64.50 491 ARG A C 1
ATOM 3889 O O . ARG A 1 491 ? -24.753 -6.685 68.782 1.00 64.50 491 ARG A O 1
ATOM 3896 N N . TYR A 1 492 ? -25.095 -5.858 70.827 1.00 74.62 492 TYR A N 1
ATOM 3897 C CA . TYR A 1 492 ? -24.554 -4.533 70.502 1.00 74.62 492 TYR A CA 1
ATOM 3898 C C . TYR A 1 492 ? -23.021 -4.490 70.632 1.00 74.62 492 TYR A C 1
ATOM 3900 O O . TYR A 1 492 ? -22.464 -4.947 71.624 1.00 74.62 492 TYR A O 1
ATOM 3908 N N . SER A 1 493 ? -22.333 -3.890 69.651 1.00 75.62 493 SER A N 1
ATOM 3909 C CA . SER A 1 493 ? -20.881 -3.664 69.723 1.00 75.62 493 SER A CA 1
ATOM 3910 C C . SER A 1 493 ? -20.524 -2.708 70.866 1.00 75.62 493 SER A C 1
ATOM 3912 O O . SER A 1 493 ? -21.176 -1.675 71.037 1.00 75.62 493 SER A O 1
ATOM 3914 N N . GLU A 1 494 ? -19.434 -2.992 71.586 1.00 78.25 494 GLU A N 1
ATOM 3915 C CA . GLU A 1 494 ? -18.880 -2.117 72.632 1.00 78.25 494 GLU A CA 1
ATOM 3916 C C . GLU A 1 494 ? -18.677 -0.675 72.133 1.00 78.25 494 GLU A C 1
ATOM 3918 O O . GLU A 1 494 ? -18.977 0.287 72.838 1.00 78.25 494 GLU A O 1
ATOM 3923 N N . THR A 1 495 ? -18.240 -0.520 70.878 1.00 82.12 495 THR A N 1
ATOM 3924 C CA . THR A 1 495 ? -18.028 0.791 70.244 1.00 82.12 495 THR A CA 1
ATOM 3925 C C . THR A 1 495 ? -19.330 1.583 70.085 1.00 82.12 495 THR A C 1
ATOM 3927 O O . THR A 1 495 ? -19.373 2.756 70.450 1.00 82.12 495 THR A O 1
ATOM 3930 N N . PHE A 1 496 ? -20.423 0.937 69.656 1.00 83.88 496 PHE A N 1
ATOM 3931 C CA . PHE A 1 496 ? -21.750 1.562 69.595 1.00 83.88 496 PHE A CA 1
ATOM 3932 C C . PHE A 1 496 ? -22.244 1.990 70.981 1.00 83.88 496 PHE A C 1
ATOM 3934 O O . PHE A 1 496 ? -22.803 3.075 71.118 1.00 83.88 496 PHE A O 1
ATOM 3941 N N . LEU A 1 497 ? -22.017 1.179 72.020 1.00 81.44 497 LEU A N 1
ATOM 3942 C CA . LEU A 1 497 ? -22.414 1.530 73.387 1.00 81.44 497 LEU A CA 1
ATOM 3943 C C . LEU A 1 497 ? -21.642 2.754 73.907 1.00 81.44 497 LEU A C 1
ATOM 3945 O O . LEU A 1 497 ? -22.236 3.640 74.524 1.00 81.44 497 LEU A O 1
ATOM 3949 N N . ILE A 1 498 ? -20.344 2.854 73.604 1.00 82.44 498 ILE A N 1
ATOM 3950 C CA . ILE A 1 498 ? -19.515 4.022 73.938 1.00 82.44 498 ILE A CA 1
ATOM 3951 C C . ILE A 1 498 ? -20.005 5.280 73.197 1.00 82.44 498 ILE A C 1
ATOM 3953 O O . ILE A 1 498 ? -20.137 6.342 73.813 1.00 82.44 498 ILE A O 1
ATOM 3957 N N . ASP A 1 499 ? -20.313 5.177 71.903 1.00 84.31 499 ASP A N 1
ATOM 3958 C CA . ASP A 1 499 ? -20.825 6.299 71.103 1.00 84.31 499 ASP A CA 1
ATOM 3959 C C . ASP A 1 499 ? -22.229 6.740 71.539 1.00 84.31 499 ASP A C 1
ATOM 3961 O O . ASP A 1 499 ? -22.494 7.938 71.661 1.00 84.31 499 ASP A O 1
ATOM 3965 N N . LEU A 1 500 ? -23.106 5.789 71.867 1.00 82.62 500 LEU A N 1
ATOM 3966 C CA . LEU A 1 500 ? -24.435 6.047 72.417 1.00 82.62 500 LEU A CA 1
ATOM 3967 C C . LEU A 1 500 ? -24.355 6.786 73.759 1.00 82.62 500 LEU A C 1
ATOM 3969 O O . LEU A 1 500 ? -25.066 7.772 73.953 1.00 82.62 500 LEU A O 1
ATOM 3973 N N . VAL A 1 501 ? -23.460 6.376 74.665 1.00 79.88 501 VAL A N 1
ATOM 3974 C CA . VAL A 1 501 ? -23.230 7.095 75.930 1.00 79.88 501 VAL A CA 1
ATOM 3975 C C . VAL A 1 501 ? -22.714 8.513 75.667 1.00 79.88 501 VAL A C 1
ATOM 3977 O O . VAL A 1 501 ? -23.228 9.456 76.267 1.00 79.88 501 VAL A O 1
ATOM 3980 N N . ARG A 1 502 ? -21.770 8.712 74.736 1.00 82.75 502 ARG A N 1
ATOM 3981 C CA . ARG A 1 502 ? -21.302 10.061 74.350 1.00 82.75 502 ARG A CA 1
ATOM 3982 C C . ARG A 1 502 ? -22.460 10.940 73.854 1.00 82.75 502 ARG A C 1
ATOM 3984 O O . ARG A 1 502 ? -22.613 12.064 74.330 1.00 82.75 502 ARG A O 1
ATOM 3991 N N . ALA A 1 503 ? -23.304 10.421 72.962 1.00 81.19 503 ALA A N 1
ATOM 3992 C CA . ALA A 1 503 ? -24.456 11.138 72.412 1.00 81.19 503 ALA A CA 1
ATOM 3993 C C . ALA A 1 503 ? -25.532 11.456 73.468 1.00 81.19 503 ALA A C 1
ATOM 3995 O O . ALA A 1 503 ? -26.081 12.558 73.482 1.00 81.19 503 ALA A O 1
ATOM 3996 N N . LEU A 1 504 ? -25.777 10.545 74.418 1.00 74.94 504 LEU A N 1
ATOM 3997 C CA . LEU A 1 504 ? -26.678 10.766 75.558 1.00 74.94 504 LEU A CA 1
ATOM 3998 C C . LEU A 1 504 ? -26.203 11.878 76.509 1.00 74.94 504 LEU A C 1
ATOM 4000 O O . LEU A 1 504 ? -27.017 12.407 77.271 1.00 74.94 504 LEU A O 1
ATOM 4004 N N . TYR A 1 505 ? -24.928 12.278 76.467 1.00 74.56 505 TYR A N 1
ATOM 4005 C CA . TYR A 1 505 ? -24.398 13.414 77.230 1.00 74.56 505 TYR A CA 1
ATOM 4006 C C . TYR A 1 505 ? -24.255 14.718 76.417 1.00 74.56 505 TYR A C 1
ATOM 4008 O O . TYR A 1 505 ? -24.082 15.767 77.035 1.00 74.56 505 TYR A O 1
ATOM 4016 N N . ASP A 1 506 ? -24.422 14.719 75.087 1.00 77.12 506 ASP A N 1
ATOM 4017 C CA . ASP A 1 506 ? -24.347 15.954 74.284 1.00 77.12 506 ASP A CA 1
ATOM 4018 C C . ASP A 1 506 ? -25.610 16.830 74.436 1.00 77.12 506 ASP A C 1
ATOM 4020 O O . ASP A 1 506 ? -26.723 16.476 74.034 1.00 77.12 506 ASP A O 1
ATOM 4024 N N . GLU A 1 507 ? -25.440 18.030 74.996 1.00 59.62 507 GLU A N 1
ATOM 4025 C CA . GLU A 1 507 ? -26.518 19.015 75.103 1.00 59.62 507 GLU A CA 1
ATOM 4026 C C . GLU A 1 507 ? -26.968 19.596 73.757 1.00 59.62 507 GLU A C 1
ATOM 4028 O O . GLU A 1 507 ? -28.125 20.004 73.635 1.00 59.62 507 GLU A O 1
ATOM 4033 N N . LYS A 1 508 ? -26.104 19.640 72.734 1.00 63.97 508 LYS A N 1
ATOM 4034 C CA . LYS A 1 508 ? -26.488 20.130 71.398 1.00 63.97 508 LYS A CA 1
ATOM 4035 C C . LYS A 1 508 ? -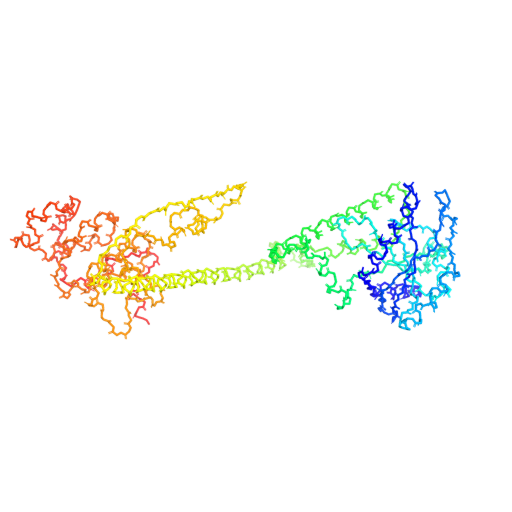27.531 19.215 70.772 1.00 63.97 508 LYS A C 1
ATOM 4037 O O . LYS A 1 508 ? -28.502 19.700 70.191 1.00 63.97 508 LYS A O 1
ATOM 4042 N N . LEU A 1 509 ? -27.358 17.905 70.951 1.00 63.75 509 LEU A N 1
ATOM 4043 C CA . LEU A 1 509 ? -28.292 16.893 70.478 1.00 63.75 509 LEU A CA 1
ATOM 4044 C C . LEU A 1 509 ? -29.679 17.113 71.104 1.00 63.75 509 LEU A C 1
ATOM 4046 O O . LEU A 1 509 ? -30.661 17.281 70.379 1.00 63.75 509 LEU A O 1
ATOM 4050 N N . LYS A 1 510 ? -29.723 17.244 72.439 1.00 60.44 510 LYS A N 1
ATOM 4051 C CA . LYS A 1 510 ? -30.940 17.450 73.253 1.00 60.44 510 LYS A CA 1
ATOM 4052 C C . LYS A 1 510 ? -31.691 18.753 72.965 1.00 60.44 510 LYS A C 1
ATOM 4054 O O . LYS A 1 510 ? -32.901 18.805 73.153 1.00 60.44 510 LYS A O 1
ATOM 4059 N N . ARG A 1 511 ? -30.994 19.812 72.538 1.00 54.59 511 ARG A N 1
ATOM 4060 C CA . ARG A 1 511 ? -31.584 21.138 72.262 1.00 54.59 511 ARG A CA 1
ATOM 4061 C C . ARG A 1 511 ? -32.112 21.301 70.829 1.00 54.59 511 ARG A C 1
ATOM 4063 O O . ARG A 1 511 ? -32.702 22.335 70.525 1.00 54.59 511 ARG A O 1
ATOM 4070 N N . SER A 1 512 ? -31.880 20.334 69.939 1.00 57.34 512 SER A N 1
ATOM 4071 C CA . SER A 1 512 ? -32.247 20.439 68.517 1.00 57.34 512 SER A CA 1
ATOM 4072 C C . SER A 1 512 ? -33.591 19.752 68.193 1.00 57.34 512 SER A C 1
ATOM 4074 O O . SER A 1 512 ? -33.937 18.772 68.854 1.00 57.34 512 SER A O 1
ATOM 4076 N N . PRO A 1 513 ? -34.361 20.232 67.189 1.00 57.03 513 PRO A N 1
ATOM 4077 C CA . PRO A 1 513 ? -35.670 19.676 66.833 1.00 57.03 513 PRO A CA 1
ATOM 4078 C C . PRO A 1 513 ? -35.696 18.158 66.606 1.00 57.03 513 PRO A C 1
ATOM 4080 O O . PRO A 1 513 ? -34.724 17.561 66.148 1.00 57.03 513 PRO A O 1
ATOM 4083 N N . GLN A 1 514 ? -36.855 17.548 66.861 1.00 58.75 514 GLN A N 1
ATOM 4084 C CA . GLN A 1 514 ? -37.085 16.099 66.755 1.00 58.75 514 GLN A CA 1
ATOM 4085 C C . GLN A 1 514 ? -37.353 15.606 65.311 1.00 58.75 514 GLN A C 1
ATOM 4087 O O . GLN A 1 514 ? -37.636 14.422 65.109 1.00 58.75 514 GLN A O 1
ATOM 4092 N N . ASP A 1 515 ? -37.248 16.509 64.326 1.00 62.19 515 ASP A N 1
ATOM 4093 C CA . ASP A 1 515 ? -37.325 16.239 62.886 1.00 62.19 515 ASP A CA 1
ATOM 4094 C C . ASP A 1 515 ? -35.909 16.165 62.299 1.00 62.19 515 ASP A C 1
ATOM 4096 O O . ASP A 1 515 ? -35.261 17.196 62.072 1.00 62.19 515 ASP A O 1
ATOM 4100 N N . PHE A 1 516 ? -35.424 14.962 61.999 1.00 66.81 516 PHE A N 1
ATOM 4101 C CA . PHE A 1 516 ? -34.090 14.785 61.409 1.00 66.81 516 PHE A CA 1
ATOM 4102 C C . PHE A 1 516 ? -34.023 15.350 59.979 1.00 66.81 516 PHE A C 1
ATOM 4104 O O . PHE A 1 516 ? -32.976 15.811 59.523 1.00 66.81 516 PHE A O 1
ATOM 4111 N N . SER A 1 517 ? -35.170 15.431 59.300 1.00 64.50 517 SER A N 1
ATOM 4112 C CA . SER A 1 517 ? -35.336 16.028 57.973 1.00 64.50 517 SER A CA 1
ATOM 4113 C C . SER A 1 517 ? -34.919 17.497 57.843 1.00 64.50 517 SER A C 1
ATOM 4115 O O . SER A 1 517 ? -34.720 17.951 56.720 1.00 64.50 517 SER A O 1
ATOM 4117 N N . LYS A 1 518 ? -34.743 18.240 58.944 1.00 63.94 518 LYS A N 1
ATOM 4118 C CA . LYS A 1 518 ? -34.209 19.618 58.917 1.00 63.94 518 LYS A CA 1
ATOM 4119 C C . LYS A 1 518 ? -32.674 19.679 58.870 1.00 63.94 518 LYS A C 1
ATOM 4121 O O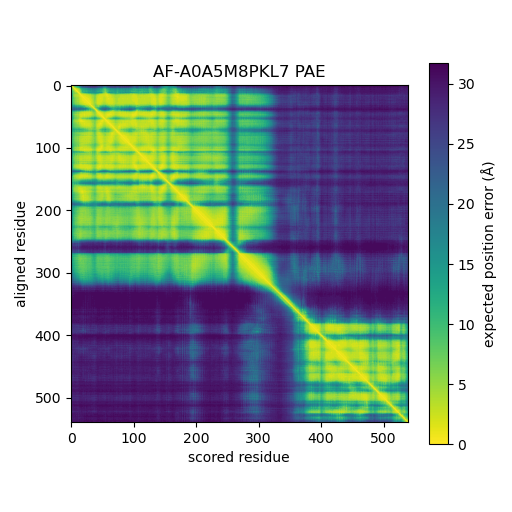 . LYS A 1 518 ? -32.122 20.756 58.677 1.00 63.94 518 LYS A O 1
ATOM 4126 N N . PHE A 1 519 ? -31.991 18.542 59.025 1.00 67.88 519 PHE A N 1
ATOM 4127 C CA . PHE A 1 519 ? -30.537 18.461 59.202 1.00 67.88 519 PHE A CA 1
ATOM 4128 C C . PHE A 1 519 ? -29.866 17.397 58.317 1.00 67.88 519 PHE A C 1
ATOM 4130 O O . PHE A 1 519 ? -28.767 16.954 58.633 1.00 67.88 519 PHE A O 1
ATOM 4137 N N . ARG A 1 520 ? -30.492 16.974 57.207 1.00 73.62 520 ARG A N 1
ATOM 4138 C CA . ARG A 1 520 ? -30.017 15.823 56.404 1.00 73.62 520 ARG A CA 1
ATOM 4139 C C . ARG A 1 520 ? -28.579 15.956 55.893 1.00 73.62 520 ARG A C 1
ATOM 4141 O O . ARG A 1 520 ? -27.834 14.985 55.947 1.00 73.62 520 ARG A O 1
ATOM 4148 N N . CYS A 1 521 ? -28.161 17.172 55.533 1.00 76.12 521 CYS A N 1
ATOM 4149 C CA . CYS A 1 521 ? -26.782 17.492 55.141 1.00 76.12 521 CYS A CA 1
ATOM 4150 C C . CYS A 1 521 ? -25.735 17.124 56.215 1.00 76.12 521 CYS A C 1
ATOM 4152 O O . CYS A 1 521 ? -24.593 16.828 55.881 1.00 76.12 5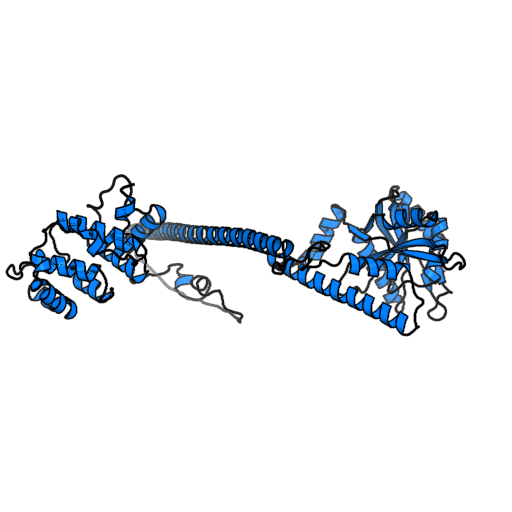21 CYS A O 1
ATOM 4154 N N . ASN A 1 522 ? -26.113 17.057 57.501 1.00 76.81 522 ASN A N 1
ATOM 4155 C CA . ASN A 1 522 ? -25.227 16.587 58.575 1.00 76.81 522 ASN A CA 1
ATOM 4156 C C . ASN A 1 522 ? -24.923 15.078 58.490 1.00 76.81 522 ASN A C 1
ATOM 4158 O O . ASN A 1 522 ? -24.122 14.579 59.284 1.00 76.81 522 ASN A O 1
ATOM 4162 N N . TYR A 1 523 ? -25.543 14.348 57.561 1.00 81.25 523 TYR A N 1
ATOM 4163 C CA . TYR A 1 523 ? -25.355 12.914 57.344 1.00 81.25 523 TYR A CA 1
ATOM 4164 C C . TYR A 1 523 ? -24.943 12.570 55.895 1.00 81.25 523 TYR A C 1
ATOM 4166 O O . TYR A 1 523 ? -24.939 11.399 55.528 1.00 81.25 523 TYR A O 1
ATOM 4174 N N . HIS A 1 524 ? -24.571 13.570 55.087 1.00 84.38 524 HIS A N 1
ATOM 4175 C CA . HIS A 1 524 ? -24.097 13.402 53.703 1.00 84.38 524 HIS A CA 1
ATOM 4176 C C . HIS A 1 524 ? -22.560 13.295 53.608 1.00 84.38 524 HIS A C 1
ATOM 4178 O O . HIS A 1 524 ? -21.836 13.713 54.518 1.00 84.38 524 HIS A O 1
ATOM 4184 N N . VAL A 1 525 ? -22.056 12.739 52.500 1.00 74.88 525 VAL A N 1
ATOM 4185 C CA . VAL A 1 525 ? -20.628 12.518 52.193 1.00 74.88 525 VAL A CA 1
ATOM 4186 C C . VAL A 1 525 ? -20.189 13.434 51.048 1.00 74.88 525 VAL A C 1
ATOM 4188 O O . VAL A 1 525 ? -20.020 13.022 49.902 1.00 74.88 525 VAL A O 1
ATOM 4191 N N . HIS A 1 526 ? -19.969 14.707 51.379 1.00 69.00 526 HIS A N 1
ATOM 4192 C CA . HIS A 1 526 ? -19.509 15.738 50.444 1.00 69.00 526 HIS A CA 1
ATOM 4193 C C . HIS A 1 526 ? -18.082 16.223 50.764 1.00 69.00 526 HIS A C 1
ATOM 4195 O O . HIS A 1 526 ? -17.736 16.484 51.925 1.00 69.00 526 HIS A O 1
ATOM 4201 N N . THR A 1 527 ? -17.237 16.390 49.741 1.00 53.16 527 THR A N 1
ATOM 4202 C CA . THR A 1 527 ? -15.922 17.030 49.914 1.00 53.16 527 THR A CA 1
ATOM 4203 C C . THR A 1 527 ? -16.079 18.546 50.091 1.00 53.16 527 THR A C 1
ATOM 4205 O O . THR A 1 527 ? -17.078 19.132 49.689 1.00 53.16 527 THR A O 1
ATOM 4208 N N . LYS A 1 528 ? -15.080 19.238 50.662 1.00 47.59 528 LYS A N 1
ATOM 4209 C CA . LYS A 1 528 ? -15.145 20.705 50.874 1.00 47.59 528 LYS A CA 1
ATOM 4210 C C . LYS A 1 528 ? -15.258 21.543 49.584 1.00 47.59 528 LYS A C 1
ATOM 4212 O O . LYS A 1 528 ? -15.458 22.750 49.689 1.00 47.59 528 LYS A O 1
ATOM 4217 N N . ALA A 1 529 ? -15.088 20.937 48.408 1.00 44.47 529 ALA A N 1
ATOM 4218 C CA . ALA A 1 529 ? -15.218 21.595 47.109 1.00 44.47 529 ALA A CA 1
ATOM 4219 C C . ALA A 1 529 ? -16.586 21.354 46.439 1.00 44.47 529 ALA A C 1
ATOM 4221 O O . ALA A 1 529 ? -16.928 22.054 45.488 1.00 44.47 529 ALA A O 1
ATOM 4222 N N . GLU A 1 530 ? -17.369 20.389 46.926 1.00 54.50 530 GLU A N 1
ATOM 4223 C CA . GLU A 1 530 ? -18.624 19.949 46.318 1.00 54.50 530 GLU A CA 1
ATOM 4224 C C . GLU A 1 530 ? -19.797 20.325 47.229 1.00 54.50 530 GLU A C 1
ATOM 4226 O O . GLU A 1 530 ? -19.895 19.880 48.371 1.00 54.50 530 GLU A O 1
ATOM 4231 N N . GLY A 1 531 ? -20.699 21.175 46.734 1.00 56.62 531 GLY A N 1
ATOM 4232 C CA . GLY A 1 531 ? -21.918 21.519 47.464 1.00 56.62 531 GLY A CA 1
ATOM 4233 C C . GLY A 1 531 ? -22.881 20.332 47.538 1.00 56.62 531 GLY A C 1
ATOM 4234 O O . GLY A 1 531 ? -23.053 19.615 46.554 1.00 56.62 531 GLY A O 1
ATOM 4235 N N . CYS A 1 532 ? -23.548 20.157 48.684 1.00 59.88 532 CYS A N 1
ATOM 4236 C CA . CYS A 1 532 ? -24.624 19.175 48.856 1.00 59.88 532 CYS A CA 1
ATOM 4237 C C . CYS A 1 532 ? -25.658 19.287 47.719 1.00 59.88 532 CYS A C 1
ATOM 4239 O O . CYS A 1 532 ? -26.108 20.388 47.390 1.00 59.88 532 CYS A O 1
ATOM 4241 N N . TYR A 1 533 ? -26.067 18.149 47.152 1.00 65.00 533 TYR A N 1
ATOM 4242 C CA . TYR A 1 533 ? -26.976 18.074 46.001 1.00 65.00 533 TYR A CA 1
ATOM 4243 C C . TYR A 1 533 ? -28.334 18.766 46.231 1.00 65.00 533 TYR A C 1
ATOM 4245 O O . TYR A 1 533 ? -28.901 19.316 45.291 1.00 65.00 533 TYR A O 1
ATOM 4253 N N . LEU A 1 534 ? -28.799 18.860 47.484 1.00 57.12 534 LEU A N 1
ATOM 4254 C CA . LEU A 1 534 ? -29.996 19.626 47.870 1.00 57.12 534 LEU A CA 1
ATOM 4255 C C . LEU A 1 534 ? -29.915 21.126 47.507 1.00 57.12 534 LEU A C 1
ATOM 4257 O O . LEU A 1 534 ? -30.940 21.797 47.439 1.00 57.12 534 LEU A O 1
ATOM 4261 N N . SER A 1 535 ? -28.714 21.664 47.256 1.00 47.81 535 SER A N 1
ATOM 4262 C CA . SER A 1 535 ? -28.520 23.039 46.761 1.00 47.81 535 SER A CA 1
ATOM 4263 C C . SER A 1 535 ? -28.742 23.204 45.250 1.00 47.81 535 SER A C 1
ATOM 4265 O O . SER A 1 535 ? -28.810 24.335 44.771 1.00 47.81 535 SER A O 1
ATOM 4267 N N . GLN A 1 536 ? -28.870 22.104 44.498 1.00 46.44 536 GLN A N 1
ATOM 4268 C CA . GLN A 1 536 ? -29.113 22.119 43.051 1.00 46.44 536 GLN A CA 1
ATOM 4269 C C . GLN A 1 536 ? -30.610 22.063 42.701 1.00 46.44 536 GLN A C 1
ATOM 4271 O O . GLN A 1 536 ? -30.996 22.596 41.669 1.00 46.44 536 GLN A O 1
ATOM 4276 N N . GLU A 1 537 ? -31.468 21.521 43.576 1.00 38.69 537 GLU A N 1
ATOM 4277 C CA . GLU A 1 537 ? -32.934 21.472 43.380 1.00 38.69 537 GLU A CA 1
ATOM 4278 C C . GLU A 1 537 ? -33.653 22.819 43.652 1.00 38.69 537 GLU A C 1
ATOM 4280 O O . GLU A 1 537 ? -34.881 22.878 43.657 1.00 38.69 537 GLU A O 1
ATOM 4285 N N . GLN A 1 538 ? -32.914 23.911 43.891 1.00 33.84 538 GLN A N 1
ATOM 4286 C CA . GLN A 1 538 ? -33.455 25.263 44.133 1.00 33.84 538 GLN A CA 1
ATOM 4287 C C . GLN A 1 538 ? -32.980 26.305 43.098 1.00 33.84 538 GLN A C 1
ATOM 4289 O O . GLN A 1 538 ? -32.770 27.474 43.439 1.00 33.84 538 GLN A O 1
ATOM 4294 N N . ARG A 1 539 ? -32.793 25.894 41.838 1.00 29.95 539 ARG A N 1
ATOM 4295 C CA . ARG A 1 539 ? -32.467 26.768 40.698 1.00 29.95 539 ARG A CA 1
ATOM 4296 C C . ARG A 1 539 ? -33.218 26.385 39.429 1.00 29.95 539 ARG A C 1
ATOM 4298 O O . ARG A 1 539 ? -33.458 25.176 39.247 1.00 29.95 539 ARG A O 1
#

Radius of gyration: 43.16 Å; Cα contacts (8 Å, |Δi|>4): 495; chains: 1; bounding box: 85×106×116 Å

Organism: NCBI:txid136370

Solvent-accessible surface area (backbone atoms only — not comparable to full-atom values): 32492 Å² total; per-residue (Å²): 132,68,73,60,60,57,55,52,50,54,51,44,70,23,49,36,35,34,22,61,63,37,56,54,47,52,43,50,51,39,52,65,47,41,70,71,49,75,89,47,92,72,70,44,43,26,44,28,26,19,46,73,75,85,46,47,35,42,39,60,39,63,48,76,47,69,59,50,67,44,95,87,45,73,83,49,66,48,70,53,60,68,57,51,52,59,48,51,62,47,47,39,73,78,36,77,72,47,37,73,48,30,31,35,36,47,38,94,67,92,59,78,47,53,60,56,56,49,58,59,47,36,77,78,28,90,73,37,38,40,37,36,38,45,74,78,63,68,102,71,78,76,54,52,54,28,31,40,76,43,76,44,72,48,90,86,74,53,81,69,40,79,44,72,48,70,24,59,55,46,81,45,65,52,80,80,47,42,58,54,52,51,62,70,38,55,91,72,53,68,82,83,61,49,77,66,57,52,52,50,53,48,51,53,53,51,51,50,46,50,52,54,54,56,48,52,51,52,54,51,54,49,35,42,73,73,62,80,40,83,87,58,66,69,62,51,49,56,51,50,50,54,62,71,68,52,87,70,72,76,66,79,82,88,66,84,83,78,76,93,69,91,67,77,89,74,77,69,41,62,60,56,50,51,49,51,50,51,52,48,57,51,50,54,53,50,52,54,53,51,53,52,52,51,53,49,55,51,47,56,54,49,50,52,53,50,52,53,48,54,54,47,55,51,56,49,52,58,53,50,59,62,41,54,70,50,59,65,55,69,79,61,86,89,80,88,81,89,91,85,87,87,84,91,84,91,86,89,86,82,93,89,90,83,86,86,83,54,89,74,60,64,62,64,72,50,103,45,71,45,27,76,67,71,49,87,83,59,95,86,64,53,70,69,35,52,52,43,48,52,47,24,72,75,70,77,37,84,66,62,102,83,65,58,74,78,67,67,51,72,67,48,40,51,48,39,30,39,58,20,58,81,64,70,35,42,75,54,30,38,52,32,50,51,42,49,42,55,51,31,63,77,60,76,62,81,68,68,90,49,51,43,61,48,69,72,61,54,58,97,83,34,40,67,59,54,50,53,35,58,44,47,52,72,72,54,64,80,83,71,49,82,87,60,36,81,83,48,62,80,56,58,49,71,66,59,54,54,50,31,54,54,48,63,68,39,62,70,64,74,74,47,77,94,55,59,78,83,48,54,75,82,49,48,72,65,57,102,88,48,78,62,70,80,70,60,82,75,114

InterPro domains:
  IPR000555 JAB1/MPN/MOV34 metalloenzyme domain [PF01398] (14-127)
  IPR000555 JAB1/MPN/MOV34 metalloenzyme domain [SM00232] (15-152)
  IPR011333 SKP1/BTB/POZ domain superfamily [G3DSA:3.30.710.10] (360-456)
  IPR024969 EIF3F/CSN6-like, C-terminal [PF13012] (175-302)
  IPR033858 26S Proteasome non-ATPase regulatory subunit 7/8 [cd08062] (15-309)
  IPR037518 MPN domain [PS50249] (16-153)

Nearest PDB structures (foldseek):
  8amz-assembly1_U  TM=9.403E-01  e=6.477E-32  Spinacia oleracea
  9e8k-assembly1_Z  TM=9.129E-01  e=2.886E-28  Homo sapiens
  6epf-assembly1_U  TM=7.241E-01  e=1.739E-27  Rattus norvegicus
  5vfq-assembly1_Z  TM=8.247E-01  e=1.342E-25  Homo sapiens
  6wjn-assembly1_Z  TM=8.437E-01  e=1.443E-24  Homo sapiens

pLDDT: mean 75.51, std 19.22, range [23.8, 96.75]

Foldseek 3Di:
DDPQVVVLVLQQQAEEEEEVQALVQQLVQQVVVVVVVPPDNDKWKWFFKAACPSRYHYGDDIDTFPKDADPVDNLDIDTDPVCVVVVQVVVCVVPVRIAGQAMEIQDDDDDPCVVVVRVVCCVRPVWHKYWHAHSPDDPADDRIWIWTWGFDDDPVNDPTDIDTDTHDYDYDHDPVVVVVVCVVCVVPDPPPQDPVNVVVVVVVSVVVVVVVVVVVVVVVVVCVVVVVDPDDVVVVVVVVVVVVPPDDQFDQPPDPDDDDDDDDRPRPSVVVVVVVVVVVVVVVVVVVVVVVVVVVVVVVVVVLVVVVVVVVVVVVVVVVVVVVVVVVVVVDDDDDDDDDDDDDDDDDDDDDDDDDPCVPVVQQPDPDPCNVSVDDDPPLADPLLVVQVVVCVPPVASDDDPDDLLPDDLVSLLRNLLVCQVVVPQSSVLRSLLSNLVNCLVVVDQPLVCQLVDVVRHDPPALVLVVSLLSCLQSPDCPPCPRDDPVSVVRHDPVSVVSNVVNVPDPVSVPDDPRCNVPSVSRGDDDPVDDDCVVVVPD

Mean predicted aligned error: 19.46 Å

Sequence (539 aa):
MPATTAETLSLVTRNVSVAPLVLLSAADHYGRSAAKAHKRVVRVVGVLLGQNDGKNVRVSNSFAVPFEEDDKDPSVWFLDHNYVESMNDMFKKVNAREKLIGWYHSGPKLKASDLEINELFKRYTPNPLLVIIDVQPKEVGVPTDAYFAVEEIKDDGTTTTKTFVHTPSIIEAEEAEEIGVEHLLRDIRDVAVGTLSTRITSQLQSLQGLHLRLRDIGHYLQKVLDGELPVNHAILGNLQDVFNLLPNLSTPKTTPQINGANKAQTENNDLARAMSVKTNDQLMTIYLSSLIRAITAFHDLIENKIQNRQQQEEKEAKKEEGKDDKDEKKTNGVVNGEAKEGKEGAKEDGKEKTKDNDKKRAAFEGSFKEAEEQVLLLPEDDVEVFQLFQFWLYYRKLLDTGESVADLSRSLLIGLYLFAETRCISQLQDLTIDALIRKIDVGKKIPTGAIPRIYENTTETSPLRRFIVDISARIGDLRDGIWFNRETEIRYSETFLIDLVRALYDEKLKRSPQDFSKFRCNYHVHTKAEGCYLSQEQR

Secondary structure (DSSP, 8-state):
--THHHHHHHHHT-EEEE-HHHHHHHHHHHHHHHHHTTT--PPPEEEEEEEE-SSEEEEEEEEE--EEE-SS-TT-EEE-HHHHHHHHHHHHHH-TT-EEEEEEE--S---TTHHHHHHHHTTT-SSPEEEEE-SS--SSS-SEEEEEEEEEPPTTS---EEEEEEE-EEE---HHHHHHHHHHHTTTS-TTS-HHHHHHHHHHHHHHHHHHHHHHHHHHHHHHHTTSS---HHHHHHHHHHHHT---S---------S----------HHHHHHHHHHHHHHHHHHHHHHHHHHHHHHHHHHHHHHHHHHHHHHHHHHHHHHHHHHGGGGS-----------------------SS-TTTTTSSSSSHHHHH-----SSS-HHHHHHHHHHHHHSSSS-TT--TTTS-HHHHHHHHHHHHHTT-HHHHHHHHHHHHHHHHHH----GGGHHHHHHSS-TT-HHHHHHHHHHHHH--TTSSSSSSHHHHTTS-HHHHHHHHHHHH-HHHHHS-S-GGG-GGGG----TTS--GGGTTT-